Protein AF-H2KQ93-F1 (afdb_monomer)

InterPro domains:
  IPR039986 Cilia- and flagella- associated protein 210 [PTHR28663] (59-494)

Foldseek 3Di:
DDDDDDDDDDDDDDDDDDDDDDDDDDDDDDDDDDDPDDDDDDDDDDDDDDDDDDDDDDDDDDDDDDDDVVVVVVVVCVVCVVVVVVVVVVVVVVVVVVVVVVVVVVVVPPCPDPVNVVVVVVVVVVVVVVVVVVVVVVVVVVVVVVVVVVVVVVVVVVVVVVVCVDVVNVVVVVVVVVVVVVVVVVVVVVVVVVVVVVVVVVVVVVVVVVVVVVVCVVVVVVCCVPPPDPVCVVVVVVVVVVVVVVVVVVVVVVVVVVVVVVVVVVVVVVVVVVVVVVVVVVVVVVVVVVVVVVVVVVVVVVVVVVVVVVVVVVVVVVVVVVVVVVVVVVVVVVVVVVVVVVVVVVVVVVVVVVVVVVVVVVVVVVVVVVVVVVVVVVVVVVVVVVVVVVVVVVVVVVVVVVVVVVVVVVVV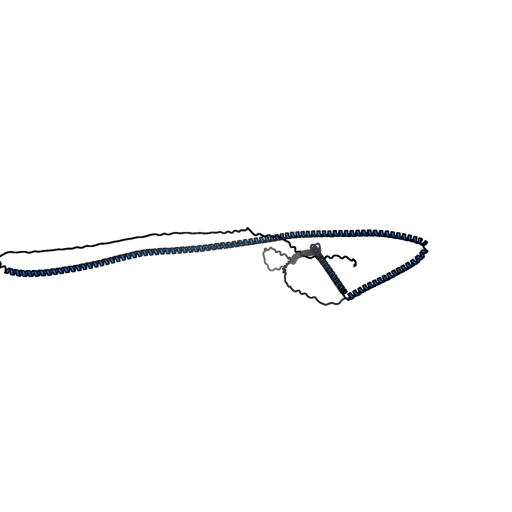VVVVVVVVVVVVVVVVVVVVVVVVVVVVVVVVVVVVVVVVVVVVVVVVVVVVVVVVVVVVVVVVVVVVVVVVVVVVVVVVVVVVVVVPVPDDDDDYYDDDEYDYYDDDDDDDDDYYDYDYDYDEDYDDDDDYYDYDDDDDDDDDDDDDDDDDDDDDDDDDDDDDDDDDDDDDDDDDDDDDDDDDDDDDDDDD

Structure (mmCIF, N/CA/C/O backbone):
data_AF-H2KQ93-F1
#
_entry.id   AF-H2KQ93-F1
#
loop_
_atom_site.group_PDB
_atom_site.id
_atom_site.type_symbol
_atom_site.label_atom_id
_atom_site.label_alt_id
_atom_site.label_comp_id
_atom_site.label_asym_id
_atom_site.label_entity_id
_atom_site.label_seq_id
_atom_site.pdbx_PDB_ins_code
_atom_site.Cartn_x
_atom_site.Cartn_y
_atom_site.Cartn_z
_atom_site.occupancy
_atom_site.B_iso_or_equiv
_atom_site.auth_seq_id
_atom_site.auth_comp_id
_atom_site.auth_asym_id
_atom_site.auth_atom_id
_atom_site.pdbx_PDB_model_num
ATOM 1 N N . MET A 1 1 ? -3.330 29.450 -55.446 1.00 38.69 1 MET A N 1
ATOM 2 C CA . MET A 1 1 ? -4.618 29.319 -56.166 1.00 38.69 1 MET A CA 1
ATOM 3 C C . MET A 1 1 ? -5.118 27.898 -55.961 1.00 38.69 1 MET A C 1
ATOM 5 O O . MET A 1 1 ? -4.290 27.004 -56.018 1.00 38.69 1 MET A O 1
ATOM 9 N N . SER A 1 2 ? -6.393 27.644 -55.678 1.00 35.56 2 SER A N 1
ATOM 10 C CA . SER A 1 2 ? -7.535 28.568 -55.532 1.00 35.56 2 SER A CA 1
ATOM 11 C C . SER A 1 2 ? -8.562 27.999 -54.549 1.00 35.56 2 SER A C 1
ATOM 13 O O . SER A 1 2 ? -8.700 26.781 -54.461 1.00 35.56 2 SER A O 1
ATOM 15 N N . ASP A 1 3 ? -9.323 28.860 -53.876 1.00 41.22 3 ASP A N 1
ATOM 16 C CA . ASP A 1 3 ? -10.434 28.454 -53.013 1.00 41.22 3 ASP A CA 1
ATOM 17 C C . ASP A 1 3 ? -11.481 27.617 -53.755 1.00 41.22 3 ASP A C 1
ATOM 19 O O . ASP A 1 3 ? -11.963 28.026 -54.813 1.00 41.22 3 ASP A O 1
ATOM 23 N N . ARG A 1 4 ? -11.888 26.489 -53.155 1.00 41.34 4 ARG A N 1
ATOM 24 C CA . ARG A 1 4 ? -13.224 25.882 -53.314 1.00 41.34 4 ARG A CA 1
ATOM 25 C C . ARG A 1 4 ? -13.421 24.695 -52.365 1.00 41.34 4 ARG A C 1
ATOM 27 O O . ARG A 1 4 ? -13.197 23.556 -52.750 1.00 41.34 4 ARG A O 1
ATOM 34 N N . GLN A 1 5 ? -13.914 24.971 -51.157 1.00 45.44 5 GLN A N 1
ATOM 35 C CA . GLN A 1 5 ? -14.971 24.180 -50.499 1.00 45.44 5 GLN A CA 1
ATOM 36 C C . GLN A 1 5 ? -15.406 24.860 -49.194 1.00 45.44 5 GLN A C 1
ATOM 38 O O . GLN A 1 5 ? -14.745 24.770 -48.165 1.00 45.44 5 GLN A O 1
ATOM 43 N N . LEU A 1 6 ? -16.549 25.549 -49.243 1.00 46.75 6 LEU A N 1
ATOM 44 C CA . LEU A 1 6 ? -17.220 26.090 -48.065 1.00 46.75 6 LEU A CA 1
ATOM 45 C C . LEU A 1 6 ? -18.720 25.770 -48.117 1.00 46.75 6 LEU A C 1
ATOM 47 O O . LEU A 1 6 ? -19.421 26.263 -48.996 1.00 46.75 6 LEU A O 1
ATOM 51 N N . ARG A 1 7 ? -19.182 25.086 -47.059 1.00 42.22 7 ARG A N 1
ATOM 52 C CA . ARG A 1 7 ? -20.561 25.038 -46.522 1.00 42.22 7 ARG A CA 1
ATOM 53 C C . ARG A 1 7 ? -21.600 24.133 -47.209 1.00 42.22 7 ARG A C 1
ATOM 55 O O . ARG A 1 7 ? -21.532 23.820 -48.390 1.00 42.22 7 ARG A O 1
ATOM 62 N N . SER A 1 8 ? -22.630 23.847 -46.399 1.00 37.44 8 SER A N 1
ATOM 63 C CA . SER A 1 8 ? -23.853 23.053 -46.630 1.00 37.44 8 SER A CA 1
ATOM 64 C C . SER A 1 8 ? -23.666 21.519 -46.659 1.00 37.44 8 SER A C 1
ATOM 66 O O . SER A 1 8 ? -22.721 21.040 -47.269 1.00 37.44 8 SER A O 1
ATOM 68 N N . ILE A 1 9 ? -24.502 20.705 -45.989 1.00 36.91 9 ILE A N 1
ATOM 69 C CA . ILE A 1 9 ? -25.620 21.023 -45.065 1.00 36.91 9 ILE A CA 1
ATOM 70 C C . ILE A 1 9 ? -25.755 19.967 -43.935 1.00 36.91 9 ILE A C 1
ATOM 72 O O . ILE A 1 9 ? -24.962 19.036 -43.854 1.00 36.91 9 ILE A O 1
ATOM 76 N N . LEU A 1 10 ? -26.688 20.195 -43.004 1.00 41.88 10 LEU A N 1
ATOM 77 C CA . LEU A 1 10 ? -26.886 19.490 -41.726 1.00 41.88 10 LEU A CA 1
ATOM 78 C C . LEU A 1 10 ? -27.653 18.146 -41.815 1.00 41.88 10 LEU A C 1
ATOM 80 O O . LEU A 1 10 ? -28.448 17.955 -42.729 1.00 41.88 10 LEU A O 1
ATOM 84 N N . ALA A 1 11 ? -27.563 17.396 -40.702 1.00 35.34 11 ALA A N 1
ATOM 85 C CA . ALA A 1 11 ? -28.602 16.558 -40.062 1.00 35.34 11 ALA A CA 1
ATOM 86 C C . ALA A 1 11 ? -28.696 15.042 -40.369 1.00 35.34 11 ALA A C 1
ATOM 88 O O . ALA A 1 11 ? -28.391 14.595 -41.466 1.00 35.34 11 ALA A O 1
ATOM 89 N N . SER A 1 12 ? -29.201 14.328 -39.340 1.00 32.56 12 SER A N 1
ATOM 90 C CA . SER A 1 12 ? -29.538 12.888 -39.224 1.00 32.56 12 SER A CA 1
ATOM 91 C C . SER A 1 12 ? -28.343 11.890 -39.270 1.00 32.56 12 SER A C 1
ATOM 93 O O . SER A 1 12 ? -27.312 12.181 -39.862 1.00 32.56 12 SER A O 1
ATOM 95 N N . GLU A 1 13 ? -28.344 10.729 -38.586 1.00 36.75 13 GLU A N 1
ATOM 96 C CA . GLU A 1 13 ? -29.312 10.152 -37.627 1.00 36.75 13 GLU A CA 1
ATOM 97 C C . GLU A 1 13 ? -28.688 9.053 -36.714 1.00 36.75 13 GLU A C 1
ATOM 99 O O . GLU A 1 13 ? -27.579 8.600 -36.976 1.00 36.75 13 GLU A O 1
ATOM 104 N N . TYR A 1 14 ? -29.452 8.584 -35.706 1.00 34.81 14 TYR A N 1
ATOM 105 C CA . TYR A 1 14 ? -29.256 7.365 -34.874 1.00 34.81 14 TYR A CA 1
ATOM 106 C C . TYR A 1 14 ? -28.027 7.249 -33.926 1.00 34.81 14 TYR A C 1
ATOM 108 O O . TYR A 1 14 ? -26.935 7.709 -34.224 1.00 34.81 14 TYR A O 1
ATOM 116 N N . VAL A 1 15 ? -28.078 6.499 -32.807 1.00 38.06 15 VAL A N 1
ATOM 117 C CA . VAL A 1 15 ? -29.014 6.487 -31.645 1.00 38.06 15 VAL A CA 1
ATOM 118 C C . VAL A 1 15 ? -28.366 5.664 -30.502 1.00 38.06 15 VAL A C 1
ATOM 120 O O . VAL A 1 15 ? -27.769 4.624 -30.786 1.00 38.06 15 VAL A O 1
ATOM 123 N N . PRO A 1 16 ? -28.483 6.055 -29.215 1.00 47.44 16 PRO A N 1
ATOM 124 C CA . PRO A 1 16 ? -27.970 5.264 -28.093 1.00 47.44 16 PRO A CA 1
ATOM 125 C C . PRO A 1 16 ? -29.032 4.330 -27.475 1.00 47.44 16 PRO A C 1
ATOM 127 O O . PRO A 1 16 ? -30.095 4.781 -27.055 1.00 47.44 16 PRO A O 1
ATOM 130 N N . ASN A 1 17 ? -28.706 3.041 -27.318 1.00 44.81 17 ASN A N 1
ATOM 131 C CA . ASN A 1 17 ? -29.397 2.137 -26.384 1.00 44.81 17 ASN A CA 1
ATOM 132 C C . ASN A 1 17 ? -28.623 2.133 -25.048 1.00 44.81 17 ASN A C 1
ATOM 134 O O . ASN A 1 17 ? -27.418 1.917 -25.043 1.00 44.81 17 ASN A O 1
ATOM 138 N N . SER A 1 18 ? -29.210 2.523 -23.913 1.00 35.12 18 SER A N 1
ATOM 139 C CA . SER A 1 18 ? -30.301 1.854 -23.176 1.00 35.12 18 SER A CA 1
ATOM 140 C C . SER A 1 18 ? -29.793 0.684 -22.321 1.00 35.12 18 SER A C 1
ATOM 142 O O . SER A 1 18 ? -29.843 -0.477 -22.718 1.00 35.12 18 SER A O 1
ATOM 144 N N . ALA A 1 19 ? -29.344 1.012 -21.106 1.00 41.56 19 ALA A N 1
ATOM 145 C CA . ALA A 1 19 ? -29.150 0.075 -20.002 1.00 41.56 19 ALA A CA 1
ATOM 146 C C . ALA A 1 19 ? -29.988 0.568 -18.810 1.00 41.56 19 ALA A C 1
ATOM 148 O O . ALA A 1 19 ? -29.788 1.679 -18.320 1.00 41.56 19 ALA A O 1
ATOM 149 N N . LYS A 1 20 ? -30.975 -0.225 -18.378 1.00 39.72 20 LYS A N 1
ATOM 150 C CA . LYS A 1 20 ? -31.906 0.147 -17.301 1.00 39.72 20 LYS A CA 1
ATOM 151 C C . LYS A 1 20 ? -31.385 -0.356 -15.954 1.00 39.72 20 LYS A C 1
ATOM 153 O O . LYS A 1 20 ? -31.291 -1.562 -15.760 1.00 39.72 20 LYS A O 1
ATOM 158 N N . GLY A 1 21 ? -31.141 0.556 -15.015 1.00 36.78 21 GLY A N 1
ATOM 159 C CA . GLY A 1 21 ? -31.014 0.250 -13.587 1.00 36.78 21 GLY A CA 1
ATOM 160 C C . GLY A 1 21 ? -32.189 0.858 -12.823 1.00 36.78 21 GLY A C 1
ATOM 161 O O . GLY A 1 21 ? -32.347 2.076 -12.821 1.00 36.78 21 GLY A O 1
ATOM 162 N N . GLN A 1 22 ? -33.036 0.025 -12.217 1.00 41.53 22 GLN A N 1
ATOM 163 C CA . GLN A 1 22 ? -34.138 0.459 -11.347 1.00 41.53 22 GLN A CA 1
ATOM 164 C C . GLN A 1 22 ? -33.819 0.156 -9.879 1.00 41.53 22 GLN A C 1
ATOM 166 O O . GLN A 1 22 ? -33.037 -0.748 -9.595 1.00 41.53 22 GLN A O 1
ATOM 171 N N . MET A 1 23 ? -34.546 0.829 -8.978 1.00 37.91 23 MET A N 1
ATOM 172 C CA . MET A 1 23 ? -34.543 0.643 -7.518 1.00 37.91 23 MET A CA 1
ATOM 173 C C . MET A 1 23 ? -33.246 1.130 -6.823 1.00 37.91 23 MET A C 1
ATOM 175 O O . MET A 1 23 ? -32.152 0.982 -7.348 1.00 37.91 23 MET A O 1
ATOM 179 N N . ASN A 1 24 ? -33.279 1.755 -5.641 1.00 37.81 24 ASN A N 1
ATOM 180 C CA . ASN A 1 24 ? -34.322 1.749 -4.610 1.00 37.81 24 ASN A CA 1
ATOM 181 C C . ASN A 1 24 ? -34.620 3.135 -4.009 1.00 37.81 24 ASN A C 1
ATOM 183 O O . ASN A 1 24 ? -33.775 4.026 -3.991 1.00 37.81 24 ASN A O 1
ATOM 187 N N . LEU A 1 25 ? -35.825 3.270 -3.449 1.00 37.28 25 LEU A N 1
ATOM 188 C CA . LEU A 1 25 ? -36.282 4.437 -2.696 1.00 37.28 25 LEU A CA 1
ATOM 189 C C . LEU A 1 25 ? -36.073 4.201 -1.189 1.00 37.28 25 LEU A C 1
ATOM 191 O O . LEU A 1 25 ? -36.767 3.371 -0.607 1.00 37.28 25 LEU A O 1
ATOM 195 N N . ILE A 1 26 ? -35.175 4.948 -0.537 1.00 40.00 26 ILE A N 1
ATOM 196 C CA . ILE A 1 26 ? -35.103 5.011 0.936 1.00 40.00 26 ILE A CA 1
ATOM 197 C C . ILE A 1 26 ? -35.087 6.474 1.383 1.00 40.00 26 ILE A C 1
ATOM 199 O O . ILE A 1 26 ? -34.147 7.220 1.118 1.00 40.00 26 ILE A O 1
ATOM 203 N N . LEU A 1 27 ? -36.149 6.872 2.084 1.00 39.66 27 LEU A N 1
ATOM 204 C CA . LEU A 1 27 ? -36.283 8.175 2.729 1.00 39.66 27 LEU A CA 1
ATOM 205 C C . LEU A 1 27 ? -35.564 8.157 4.084 1.00 39.66 27 LEU A C 1
ATOM 207 O O . LEU A 1 27 ? -35.979 7.424 4.979 1.00 39.66 27 LEU A O 1
ATOM 211 N N . LEU A 1 28 ? -34.554 9.011 4.276 1.00 41.75 28 LEU A N 1
ATOM 212 C CA . LEU A 1 28 ? -34.002 9.307 5.603 1.00 41.75 28 LEU A CA 1
ATOM 213 C C . LEU A 1 28 ? -33.778 10.813 5.785 1.00 41.75 28 LEU A C 1
ATOM 215 O O . LEU A 1 28 ? -32.916 11.425 5.161 1.00 41.75 28 LEU A O 1
ATOM 219 N N . LEU A 1 29 ? -34.593 11.403 6.662 1.00 41.88 29 LEU A N 1
ATOM 220 C CA . LEU A 1 29 ? -34.557 12.814 7.047 1.00 41.88 29 LEU A CA 1
ATOM 221 C C . LEU A 1 29 ? -33.450 13.085 8.080 1.00 41.88 29 LEU A C 1
ATOM 223 O O . LEU A 1 29 ? -33.450 12.445 9.134 1.00 41.88 29 LEU A O 1
ATOM 227 N N . PRO A 1 30 ? -32.627 14.132 7.906 1.00 50.38 30 PRO A N 1
ATOM 228 C CA . PRO A 1 30 ? -31.971 14.811 9.013 1.00 50.38 30 PRO A CA 1
ATOM 229 C C . PRO A 1 30 ? -32.903 15.906 9.556 1.00 50.38 30 PRO A C 1
ATOM 231 O O . PRO A 1 30 ? -33.145 16.918 8.898 1.00 50.38 30 PRO A O 1
ATOM 234 N N . LYS A 1 31 ? -33.416 15.739 10.782 1.00 40.88 31 LYS A N 1
ATOM 235 C CA . LYS A 1 31 ? -34.054 16.845 11.517 1.00 40.88 31 LYS A CA 1
ATOM 236 C C . LYS A 1 31 ? -32.981 17.873 11.889 1.00 40.88 31 LYS A C 1
ATOM 238 O O . LYS A 1 31 ? -32.170 17.601 12.770 1.00 40.88 31 LYS A O 1
ATOM 243 N N . ILE A 1 32 ? -33.006 19.058 11.282 1.00 39.12 32 ILE A N 1
ATOM 244 C CA . ILE A 1 32 ? -32.241 20.218 11.761 1.00 39.12 32 ILE A CA 1
ATOM 245 C C . ILE A 1 32 ? -33.213 21.142 12.499 1.00 39.12 32 ILE A C 1
ATOM 247 O O . ILE A 1 32 ? -34.260 21.511 11.970 1.00 39.12 32 ILE A O 1
ATOM 251 N N . TYR A 1 33 ? -32.896 21.451 13.756 1.00 40.75 33 TYR A N 1
ATOM 252 C CA . TYR A 1 33 ? -33.762 22.227 14.645 1.00 40.75 33 TYR A CA 1
ATOM 253 C C . TYR A 1 33 ? -33.840 23.702 14.237 1.00 40.75 33 TYR A C 1
ATOM 255 O O . TYR A 1 33 ? -32.849 24.295 13.810 1.00 40.75 33 TYR A O 1
ATOM 263 N N . LEU A 1 34 ? -35.002 24.324 14.469 1.00 36.47 34 LEU A N 1
ATOM 264 C CA . LEU A 1 34 ? -35.106 25.781 14.492 1.00 36.47 34 LEU A CA 1
ATOM 265 C C . LEU A 1 34 ? -34.203 26.333 15.601 1.00 36.47 34 LEU A C 1
ATOM 267 O O . LEU A 1 34 ? -34.337 25.947 16.761 1.00 36.47 34 LEU A O 1
ATOM 271 N N . PHE A 1 35 ? -33.370 27.313 15.259 1.00 34.91 35 PHE A N 1
ATOM 272 C CA . PHE A 1 35 ? -32.797 28.236 16.237 1.00 34.91 35 PHE A CA 1
ATOM 273 C C . PHE A 1 35 ? -32.844 29.667 15.691 1.00 34.91 35 PHE A C 1
ATOM 275 O O . PHE A 1 35 ? -31.833 30.271 15.332 1.00 34.91 35 PHE A O 1
ATOM 282 N N . VAL A 1 36 ? -34.067 30.200 15.586 1.00 34.88 36 VAL A N 1
ATOM 283 C CA . VAL A 1 36 ? -34.327 31.589 15.182 1.00 34.88 36 VAL A CA 1
ATOM 284 C C . VAL A 1 36 ? -33.820 32.517 16.285 1.00 34.88 36 VAL A C 1
ATOM 286 O O . VAL A 1 36 ? -34.514 32.803 17.260 1.00 34.88 36 VAL A O 1
ATOM 289 N N . ARG A 1 37 ? -32.570 32.965 16.153 1.00 33.22 37 ARG A N 1
ATOM 290 C CA . ARG A 1 37 ? -31.933 33.867 17.112 1.00 33.22 37 ARG A CA 1
ATOM 291 C C . ARG A 1 37 ? -32.273 35.312 16.751 1.00 33.22 37 ARG A C 1
ATOM 293 O O . ARG A 1 37 ? -31.612 35.919 15.916 1.00 33.22 37 ARG A O 1
ATOM 300 N N . ILE A 1 38 ? -33.331 35.832 17.371 1.00 35.38 38 ILE A N 1
ATOM 301 C CA . ILE A 1 38 ? -33.798 37.212 17.191 1.00 35.38 38 ILE A CA 1
ATOM 302 C C . ILE A 1 38 ? -32.666 38.187 17.547 1.00 35.38 38 ILE A C 1
ATOM 304 O O . ILE A 1 38 ? -32.157 38.176 18.668 1.00 35.38 38 ILE A O 1
ATOM 308 N N . ALA A 1 39 ? -32.284 39.038 16.594 1.00 33.62 39 ALA A N 1
ATOM 309 C CA . ALA A 1 39 ? -31.378 40.156 16.826 1.00 33.62 39 ALA A CA 1
ATOM 310 C C . ALA A 1 39 ? -32.200 41.378 17.262 1.00 33.62 39 ALA A C 1
ATOM 312 O O . ALA A 1 39 ? -32.892 41.986 16.448 1.00 33.62 39 ALA A O 1
ATOM 313 N N . ALA A 1 40 ? -32.161 41.707 18.553 1.00 33.88 40 ALA A N 1
ATOM 314 C CA . ALA A 1 40 ? -32.855 42.872 19.093 1.00 33.88 40 ALA A CA 1
ATOM 315 C C . ALA A 1 40 ? -32.099 44.174 18.772 1.00 33.88 40 ALA A C 1
ATOM 317 O O . ALA A 1 40 ? -30.874 44.234 18.891 1.00 33.88 40 ALA A O 1
ATOM 318 N N . SER A 1 41 ? -32.840 45.220 18.401 1.00 34.41 41 SER A N 1
ATOM 319 C CA . SER A 1 41 ? -32.306 46.579 18.258 1.00 34.41 41 SER A CA 1
ATOM 320 C C . SER A 1 41 ? -32.231 47.268 19.631 1.00 34.41 41 SER A C 1
ATOM 322 O O . SER A 1 41 ? -33.176 47.125 20.410 1.00 34.41 41 SER A O 1
ATOM 324 N N . PRO A 1 42 ? -31.162 48.018 19.957 1.00 39.84 42 PRO A N 1
ATOM 325 C CA . PRO A 1 42 ? -31.080 48.770 21.204 1.00 39.84 42 PRO A CA 1
ATOM 326 C C . PRO A 1 42 ? -31.868 50.083 21.095 1.00 39.84 42 PRO A C 1
ATOM 328 O O . PRO A 1 42 ? -31.441 51.015 20.413 1.00 39.84 42 PRO A O 1
ATOM 331 N N . ALA A 1 43 ? -32.998 50.180 21.796 1.00 34.62 43 ALA A N 1
ATOM 332 C CA . ALA A 1 43 ? -33.801 51.396 21.859 1.00 34.62 43 ALA A CA 1
ATOM 333 C C . ALA A 1 43 ? -34.175 51.764 23.303 1.00 34.62 43 ALA A C 1
ATOM 335 O O . ALA A 1 43 ? -34.901 51.028 23.956 1.00 34.62 43 ALA A O 1
ATOM 336 N N . GLN A 1 44 ? -33.709 52.954 23.698 1.00 38.00 44 GLN A N 1
ATOM 337 C CA . GLN A 1 44 ? -34.299 53.891 24.665 1.00 38.00 44 GLN A CA 1
ATOM 338 C C . GLN A 1 44 ? -34.418 53.475 26.146 1.00 38.00 44 GLN A C 1
ATOM 340 O O . GLN A 1 44 ? -34.800 52.373 26.517 1.00 38.00 44 GLN A O 1
ATOM 345 N N . ASN A 1 45 ? -34.046 54.427 27.006 1.00 38.28 45 ASN A N 1
ATOM 346 C CA . ASN A 1 45 ? -33.991 54.272 28.456 1.00 38.28 45 ASN A CA 1
ATOM 347 C C . ASN A 1 45 ? -35.367 54.550 29.078 1.00 38.28 45 ASN A C 1
ATOM 349 O O . ASN A 1 45 ? -35.879 55.655 28.901 1.00 38.28 45 ASN A O 1
ATOM 353 N N . ASP A 1 46 ? -35.882 53.636 29.901 1.00 31.73 46 ASP A N 1
ATOM 354 C CA . ASP A 1 46 ? -36.936 53.949 30.873 1.00 31.73 46 ASP A CA 1
ATOM 355 C C . ASP A 1 46 ? -36.310 54.270 32.236 1.00 31.73 46 ASP A C 1
ATOM 357 O O . ASP A 1 46 ? -35.814 53.395 32.948 1.00 31.73 46 ASP A O 1
ATOM 361 N N . ALA A 1 47 ? -36.325 55.551 32.609 1.00 35.06 47 ALA A N 1
ATOM 362 C CA . ALA A 1 47 ? -35.883 56.016 33.919 1.00 35.06 47 ALA A CA 1
ATOM 363 C C . ALA A 1 47 ? -37.075 56.067 34.892 1.00 35.06 47 ALA A C 1
ATOM 365 O O . ALA A 1 47 ? -37.717 57.109 35.050 1.00 35.06 47 ALA A O 1
ATOM 366 N N . CYS A 1 48 ? -37.378 54.940 35.551 1.00 32.56 48 CYS A N 1
ATOM 367 C CA . CYS A 1 48 ? -38.383 54.898 36.618 1.00 32.56 48 CYS A CA 1
ATOM 368 C C . CYS A 1 48 ? -38.030 55.895 37.731 1.00 32.56 48 CYS A C 1
ATOM 370 O O . CYS A 1 48 ? -37.117 55.671 38.522 1.00 32.56 48 CYS A O 1
ATOM 372 N N . SER A 1 49 ? -38.774 56.998 37.788 1.00 35.91 49 SER A N 1
ATOM 373 C CA . SER A 1 49 ? -38.612 58.019 38.818 1.00 35.91 49 SER A CA 1
ATOM 374 C C . SER A 1 49 ? -39.411 57.647 40.063 1.00 35.91 49 SER A C 1
ATOM 376 O O . SER A 1 49 ? -40.640 57.578 40.028 1.00 35.91 49 SER A O 1
ATOM 378 N N . GLU A 1 50 ? -38.710 57.443 41.175 1.00 39.00 50 GLU A N 1
ATOM 379 C CA . GLU A 1 50 ? -39.303 57.524 42.512 1.00 39.00 50 GLU A CA 1
ATOM 380 C C . GLU A 1 50 ? -39.726 58.980 42.840 1.00 39.00 50 GLU A C 1
ATOM 382 O O . GLU A 1 50 ? -39.529 59.888 42.036 1.00 39.00 50 GLU A O 1
ATOM 387 N N . LEU A 1 51 ? -40.246 59.207 44.059 1.00 37.38 51 LEU A N 1
ATOM 388 C CA . LEU A 1 51 ? -40.721 60.492 44.626 1.00 37.38 51 LEU A CA 1
ATOM 389 C C . LEU A 1 51 ? -42.204 60.848 44.404 1.00 37.38 51 LEU A C 1
ATOM 391 O O . LEU A 1 51 ? -42.558 61.954 44.001 1.00 37.38 51 LEU A O 1
ATOM 395 N N . GLY A 1 52 ? -43.099 59.958 44.839 1.00 31.88 52 GLY A N 1
ATOM 396 C CA . GLY A 1 52 ? -44.458 60.350 45.227 1.00 31.88 52 GLY A CA 1
ATOM 397 C C . GLY A 1 52 ? -44.557 60.704 46.719 1.00 31.88 52 GLY A C 1
ATOM 398 O O . GLY A 1 52 ? -44.548 59.796 47.553 1.00 31.88 52 GLY A O 1
ATOM 399 N N . ARG A 1 53 ? -44.708 61.993 47.082 1.00 38.59 53 ARG A N 1
ATOM 400 C CA . ARG A 1 53 ? -45.283 62.386 48.390 1.00 38.59 53 ARG A CA 1
ATOM 401 C C . ARG A 1 53 ? -45.840 63.828 48.446 1.00 38.59 53 ARG A C 1
ATOM 403 O O . ARG A 1 53 ? -45.092 64.790 48.378 1.00 38.59 53 ARG A O 1
ATOM 410 N N . ASN A 1 54 ? -47.154 63.915 48.665 1.00 35.91 54 ASN A N 1
ATOM 411 C CA . ASN A 1 54 ? -47.957 64.988 49.285 1.00 35.91 54 ASN A CA 1
ATOM 412 C C . ASN A 1 54 ? -47.754 66.478 48.915 1.00 35.91 54 ASN A C 1
ATOM 414 O O . ASN A 1 54 ? -46.874 67.149 49.444 1.00 35.91 54 ASN A O 1
ATOM 418 N N . ALA A 1 55 ? -48.782 67.046 48.273 1.00 31.91 55 ALA A N 1
ATOM 419 C CA . ALA A 1 55 ? -49.396 68.321 48.677 1.00 31.91 55 ALA A CA 1
ATOM 420 C C . ALA A 1 55 ? -50.919 68.268 48.404 1.00 31.91 55 ALA A C 1
ATOM 422 O O . ALA A 1 55 ? -51.362 67.498 47.553 1.00 31.91 55 ALA A O 1
ATOM 423 N N . ASN A 1 56 ? -51.725 69.039 49.143 1.00 40.81 56 ASN A N 1
ATOM 424 C CA . ASN A 1 56 ? -53.198 68.986 49.113 1.00 40.81 56 ASN A CA 1
ATOM 425 C C . ASN A 1 56 ? -53.828 70.173 48.354 1.00 40.81 56 ASN A C 1
ATOM 427 O O . ASN A 1 56 ? -53.226 71.240 48.312 1.00 40.81 56 ASN A O 1
ATOM 431 N N . GLN A 1 57 ? -55.102 70.012 47.942 1.00 40.91 57 GLN A N 1
ATOM 432 C CA . GLN A 1 57 ? -56.065 71.075 47.555 1.00 40.91 57 GLN A CA 1
ATOM 433 C C . GLN A 1 57 ? -55.777 71.831 46.225 1.00 40.91 57 GLN A C 1
ATOM 435 O O . GLN A 1 57 ? -54.633 71.974 45.821 1.00 40.91 57 GLN A O 1
ATOM 440 N N . CYS A 1 58 ? -56.763 72.335 45.460 1.00 31.75 58 CYS A N 1
ATOM 441 C CA . CYS A 1 58 ? -58.236 72.223 45.514 1.00 31.75 58 CYS A CA 1
ATOM 442 C C . CYS A 1 58 ? -58.878 72.316 44.099 1.00 31.75 58 CYS A C 1
ATOM 444 O O . CYS A 1 58 ? -58.195 72.467 43.088 1.00 31.75 58 CYS A O 1
ATOM 446 N N . ASN A 1 59 ? -60.212 72.220 44.033 1.00 45.03 59 ASN A N 1
ATOM 447 C CA . ASN A 1 59 ? -61.014 72.212 42.799 1.00 45.03 59 ASN A CA 1
ATOM 448 C C . ASN A 1 59 ? -61.045 73.560 42.049 1.00 45.03 59 ASN A C 1
ATOM 450 O O . ASN A 1 59 ? -61.241 74.605 42.668 1.00 45.03 59 ASN A O 1
ATOM 454 N N . SER A 1 60 ? -61.111 73.526 40.710 1.00 39.12 60 SER A N 1
ATOM 455 C CA . SER A 1 60 ? -61.977 74.462 39.968 1.00 39.12 60 SER A CA 1
ATOM 456 C C . SER A 1 60 ? -62.356 73.972 38.564 1.00 39.12 60 SER A C 1
ATOM 458 O O . SER A 1 60 ? -61.684 73.130 37.975 1.00 39.12 60 SER A O 1
ATOM 460 N N . LEU A 1 61 ? -63.456 74.510 38.034 1.00 49.50 61 LEU A N 1
ATOM 461 C CA . LEU A 1 61 ? -64.044 74.153 36.738 1.00 49.50 61 LEU A CA 1
ATOM 462 C C . LEU A 1 61 ? -63.413 74.936 35.569 1.00 49.50 61 LEU A C 1
ATOM 464 O O . LEU A 1 61 ? -62.878 76.026 35.757 1.00 49.50 61 LEU A O 1
ATOM 468 N N . ARG A 1 62 ? -63.548 74.370 34.357 1.00 54.41 62 ARG A N 1
ATOM 469 C CA . ARG A 1 62 ? -63.334 74.959 33.012 1.00 54.41 62 ARG A CA 1
ATOM 470 C C . ARG A 1 62 ? -62.758 76.393 32.977 1.00 54.41 62 ARG A C 1
ATOM 472 O O . ARG A 1 62 ? -63.514 77.363 33.004 1.00 54.41 62 ARG A O 1
ATOM 479 N N . LYS A 1 63 ? -61.446 76.533 32.756 1.00 48.53 63 LYS A N 1
ATOM 480 C CA . LYS A 1 63 ? -60.831 77.793 32.293 1.00 48.53 63 LYS A CA 1
ATOM 481 C C . LYS A 1 63 ? -59.819 77.523 31.183 1.00 48.53 63 LYS A C 1
ATOM 483 O O . LYS A 1 63 ? -58.758 76.960 31.436 1.00 48.53 63 LYS A O 1
ATOM 488 N N . VAL A 1 64 ? -60.143 77.945 29.961 1.00 55.03 64 VAL A N 1
ATOM 489 C CA . VAL A 1 64 ? -59.177 78.008 28.855 1.00 55.03 64 VAL A CA 1
ATOM 490 C C . VAL A 1 64 ? -58.226 79.174 29.133 1.00 55.03 64 VAL A C 1
ATOM 492 O O . VAL A 1 64 ? -58.682 80.292 29.364 1.00 55.03 64 VAL A O 1
ATOM 495 N N . LYS A 1 65 ? -56.913 78.924 29.114 1.00 54.62 65 LYS A N 1
ATOM 496 C CA . LYS A 1 65 ? -55.893 79.981 29.103 1.00 54.62 65 LYS A CA 1
ATOM 497 C C . LYS A 1 65 ? -55.414 80.198 27.672 1.00 54.62 65 LYS A C 1
ATOM 499 O O . LYS A 1 65 ? -54.935 79.261 27.041 1.00 54.62 65 LYS A O 1
ATOM 504 N N . VAL A 1 66 ? -55.508 81.435 27.195 1.00 64.56 66 VAL A N 1
ATOM 505 C CA . VAL A 1 66 ? -54.801 81.886 25.992 1.00 64.56 66 VAL A CA 1
ATOM 506 C C . VAL A 1 66 ? -53.386 82.278 26.422 1.00 64.56 66 VAL A C 1
ATOM 508 O O . VAL A 1 66 ? -53.234 83.068 27.351 1.00 64.56 66 VAL A O 1
ATOM 511 N N . LEU A 1 67 ? -52.366 81.690 25.796 1.00 64.06 67 LEU A N 1
ATOM 512 C CA . LEU A 1 67 ? -50.955 82.004 26.054 1.00 64.06 67 LEU A CA 1
ATOM 513 C C . LEU A 1 67 ? -50.537 83.272 25.300 1.00 64.06 67 LEU A C 1
ATOM 515 O O . LEU A 1 67 ? -50.979 83.488 24.170 1.00 64.06 67 LEU A O 1
ATOM 519 N N . SER A 1 68 ? -49.650 84.081 25.886 1.00 72.81 68 SER A N 1
ATOM 520 C CA . SER A 1 68 ? -49.034 85.199 25.161 1.00 72.81 68 SER A CA 1
ATOM 521 C C . SER A 1 68 ? -48.130 84.683 24.037 1.00 72.81 68 SER A C 1
ATOM 523 O O . SER A 1 68 ? -47.453 83.663 24.185 1.00 72.81 68 SER A O 1
ATOM 525 N N . GLN A 1 69 ? -48.045 85.407 22.915 1.00 75.12 69 GLN A N 1
ATOM 526 C CA . GLN A 1 69 ? -47.141 85.034 21.821 1.00 75.12 69 GLN A CA 1
ATOM 527 C C . GLN A 1 69 ? -45.656 85.137 22.225 1.00 75.12 69 GLN A C 1
ATOM 529 O O . GLN A 1 69 ? -44.810 84.460 21.640 1.00 75.12 69 GLN A O 1
ATOM 534 N N . GLU A 1 70 ? -45.327 85.930 23.247 1.00 76.31 70 GLU A N 1
ATOM 535 C CA . GLU A 1 70 ? -43.982 85.989 23.833 1.00 76.31 70 GLU A CA 1
ATOM 536 C C . GLU A 1 70 ? -43.685 84.758 24.697 1.00 76.31 70 GLU A C 1
ATOM 538 O O . GLU A 1 70 ? -42.610 84.169 24.588 1.00 76.31 70 GLU A O 1
ATOM 543 N N . GLU A 1 71 ? -44.660 84.302 25.490 1.00 71.19 71 GLU A N 1
ATOM 544 C CA . GLU A 1 71 ? -44.565 83.048 26.247 1.00 71.19 71 GLU A CA 1
ATOM 545 C C . GLU A 1 71 ? -44.474 81.842 25.308 1.00 71.19 71 GLU A C 1
ATOM 547 O O . GLU A 1 71 ? -43.650 80.957 25.530 1.00 71.19 71 GLU A O 1
ATOM 552 N N . TRP A 1 72 ? -45.248 81.843 24.216 1.00 76.38 72 TRP A N 1
ATOM 553 C CA . TRP A 1 72 ? -45.152 80.836 23.162 1.00 76.38 72 TRP A CA 1
ATOM 554 C C . TRP A 1 72 ? -43.763 80.830 22.518 1.00 76.38 72 TRP A C 1
ATOM 556 O O . TRP A 1 72 ? -43.126 79.783 22.475 1.00 76.38 72 TRP A O 1
ATOM 566 N N . LYS A 1 73 ? -43.229 81.988 22.098 1.00 76.19 73 LYS A N 1
ATOM 567 C CA . LYS A 1 73 ? -41.856 82.087 21.565 1.00 76.19 73 LYS A CA 1
ATOM 568 C C . LYS A 1 73 ? -40.806 81.612 22.576 1.00 76.19 73 LYS A C 1
ATOM 570 O O . LYS A 1 73 ? -39.870 80.922 22.184 1.00 76.19 73 LYS A O 1
ATOM 575 N N . ARG A 1 74 ? -40.970 81.919 23.868 1.00 77.81 74 ARG A N 1
ATOM 576 C CA . ARG A 1 74 ? -40.069 81.482 24.950 1.00 77.81 74 ARG A CA 1
ATOM 577 C C . ARG A 1 74 ? -40.135 79.971 25.204 1.00 77.81 74 ARG A C 1
ATOM 579 O O . ARG A 1 74 ? -39.105 79.372 25.497 1.00 77.81 74 ARG A O 1
ATOM 586 N N . LEU A 1 75 ? -41.313 79.356 25.086 1.00 70.56 75 LEU A N 1
ATOM 587 C CA . LEU A 1 75 ? -41.484 77.900 25.135 1.00 70.56 75 LEU A CA 1
ATOM 588 C C . LEU A 1 75 ? -40.884 77.235 23.891 1.00 70.56 75 LEU A C 1
ATOM 590 O O . LEU A 1 75 ? -40.101 76.301 24.023 1.00 70.56 75 LEU A O 1
ATOM 594 N N . ASN A 1 76 ? -41.165 77.763 22.699 1.00 72.50 76 ASN A N 1
ATOM 595 C CA . ASN A 1 76 ? -40.671 77.225 21.432 1.00 72.50 76 ASN A CA 1
ATOM 596 C C . ASN A 1 76 ? -39.136 77.317 21.321 1.00 72.50 76 ASN A C 1
ATOM 598 O O . ASN A 1 76 ? -38.492 76.385 20.858 1.00 72.50 76 ASN A O 1
ATOM 602 N N . ALA A 1 77 ? -38.531 78.401 21.820 1.00 69.75 77 ALA A N 1
ATOM 603 C CA . ALA A 1 77 ? -37.076 78.552 21.905 1.00 69.75 77 ALA A CA 1
ATOM 604 C C . ALA A 1 77 ? -36.421 77.641 22.961 1.00 69.75 77 ALA A C 1
ATOM 606 O O . ALA A 1 77 ? -35.235 77.346 22.849 1.00 69.75 77 ALA A O 1
ATOM 607 N N . LYS A 1 78 ? -37.170 77.184 23.976 1.00 68.62 78 LYS A N 1
ATOM 608 C CA . LYS A 1 78 ? -36.701 76.142 24.902 1.00 68.62 78 LYS A CA 1
ATOM 609 C C . LYS A 1 78 ? -36.821 74.743 24.305 1.00 68.62 78 LYS A C 1
ATOM 611 O O . LYS A 1 78 ? -35.906 73.957 24.485 1.00 68.62 78 LYS A O 1
ATOM 616 N N . LEU A 1 79 ? -37.903 74.456 23.579 1.00 66.25 79 LEU A N 1
ATOM 617 C CA . LEU A 1 79 ? -38.097 73.179 22.885 1.00 66.25 79 LEU A CA 1
ATOM 618 C C . LEU A 1 79 ? -37.037 72.966 21.791 1.00 66.25 79 LEU A C 1
ATOM 620 O O . LEU A 1 79 ? -36.411 71.917 21.752 1.00 66.25 79 LEU A O 1
ATOM 624 N N . HIS A 1 80 ? -36.772 73.983 20.965 1.00 61.59 80 HIS A N 1
ATOM 625 C CA . HIS A 1 80 ? -35.791 73.894 19.872 1.00 61.59 80 HIS A CA 1
ATOM 626 C C . HIS A 1 80 ? -34.360 74.311 20.252 1.00 61.59 80 HIS A C 1
ATOM 628 O O . HIS A 1 80 ? -33.476 74.326 19.395 1.00 61.59 80 HIS A O 1
ATOM 634 N N . GLY A 1 81 ? -34.112 74.669 21.516 1.00 64.44 81 GLY A N 1
ATOM 635 C CA . GLY A 1 81 ? -32.756 74.946 22.001 1.00 64.44 81 GLY A CA 1
ATOM 636 C C . GLY A 1 81 ? -31.891 73.685 21.972 1.00 64.44 81 GLY A C 1
ATOM 637 O O . GLY A 1 81 ? -30.769 73.712 21.468 1.00 64.44 81 GLY A O 1
ATOM 638 N N . ASP A 1 82 ? -32.465 72.568 22.423 1.00 62.72 82 ASP A N 1
ATOM 639 C CA . ASP A 1 82 ? -31.806 71.263 22.427 1.00 62.72 82 ASP A CA 1
ATOM 640 C C . ASP A 1 82 ? -31.656 70.705 20.999 1.00 62.72 82 ASP A C 1
ATOM 642 O O . ASP A 1 82 ? -30.610 70.148 20.667 1.00 62.72 82 ASP A O 1
ATOM 646 N N . ASP A 1 83 ? -32.637 70.929 20.111 1.00 65.06 83 ASP A N 1
ATOM 647 C CA . ASP A 1 83 ? -32.581 70.520 18.694 1.00 65.06 83 ASP A CA 1
ATOM 648 C C . ASP A 1 83 ? -31.332 71.056 17.968 1.00 65.06 83 ASP A C 1
ATOM 650 O O . ASP A 1 83 ? -30.729 70.350 17.158 1.00 65.06 83 ASP A O 1
ATOM 654 N N . ALA A 1 84 ? -30.905 72.287 18.272 1.00 69.56 84 ALA A N 1
ATOM 655 C CA . ALA A 1 84 ? -29.754 72.918 17.625 1.00 69.56 84 ALA A CA 1
ATOM 656 C C . ALA A 1 84 ? -28.399 72.326 18.063 1.00 69.56 84 ALA A C 1
ATOM 658 O O . ALA A 1 84 ? -27.472 72.257 17.252 1.00 69.56 84 ALA A O 1
ATOM 659 N N . GLU A 1 85 ? -28.265 71.880 19.316 1.00 72.12 85 GLU A N 1
ATOM 660 C CA . GLU A 1 85 ? -27.070 71.157 19.776 1.00 72.12 85 GLU A CA 1
ATOM 661 C C . GLU A 1 85 ? -27.120 69.673 19.387 1.00 72.12 85 GLU A C 1
ATOM 663 O O . GLU A 1 85 ? -26.097 69.115 18.985 1.00 72.12 85 GLU A O 1
ATOM 668 N N . ASN A 1 86 ? -28.306 69.055 19.380 1.00 75.94 86 ASN A N 1
ATOM 669 C CA . ASN A 1 86 ? -28.518 67.708 18.847 1.00 75.94 86 ASN A CA 1
ATOM 670 C C . ASN A 1 86 ? -28.138 67.628 17.358 1.00 75.94 86 ASN A C 1
ATOM 672 O O . ASN A 1 86 ? -27.431 66.706 16.959 1.00 75.94 86 ASN A O 1
ATOM 676 N N . ALA A 1 87 ? -28.499 68.623 16.540 1.00 79.88 87 ALA A N 1
ATOM 677 C CA . ALA A 1 87 ? -28.092 68.686 15.134 1.00 79.88 87 ALA A CA 1
ATOM 678 C C . ALA A 1 87 ? -26.559 68.726 14.964 1.00 79.88 87 ALA A C 1
ATOM 680 O O . ALA A 1 87 ? -26.007 67.997 14.138 1.00 79.88 87 ALA A O 1
ATOM 681 N N . LYS A 1 88 ? -25.849 69.509 15.791 1.00 81.50 88 LYS A N 1
ATOM 682 C CA . LYS A 1 88 ? -24.371 69.550 15.810 1.00 81.50 88 LYS A CA 1
ATOM 683 C C . LYS A 1 88 ? -23.757 68.245 16.320 1.00 81.50 88 LYS A C 1
ATOM 685 O O . LYS A 1 88 ? -22.643 67.897 15.922 1.00 81.50 88 LYS A O 1
ATOM 690 N N . LEU A 1 89 ? -24.433 67.540 17.228 1.00 80.88 89 LEU A N 1
ATOM 691 C CA . LEU A 1 89 ? -24.011 66.228 17.711 1.00 80.88 89 LEU A CA 1
ATOM 692 C C . LEU A 1 89 ? -24.125 65.186 16.592 1.00 80.88 89 LEU A C 1
ATOM 694 O O . LEU A 1 89 ? -23.154 64.480 16.327 1.00 80.88 89 LEU A O 1
ATOM 698 N N . GLU A 1 90 ? -25.258 65.137 15.891 1.00 82.69 90 GLU A N 1
ATOM 699 C CA . GLU A 1 90 ? -25.470 64.219 14.769 1.00 82.69 90 GLU A CA 1
ATOM 700 C C . GLU A 1 90 ? -24.562 64.533 13.572 1.00 82.69 90 GLU A C 1
ATOM 702 O O . GLU A 1 90 ? -24.000 63.610 12.987 1.00 82.69 90 GLU A O 1
ATOM 707 N N . GLU A 1 91 ? -24.290 65.805 13.257 1.00 85.44 91 GLU A N 1
ATOM 708 C CA . GLU A 1 91 ? -23.288 66.160 12.241 1.00 85.44 91 GLU A CA 1
ATOM 709 C C . GLU A 1 91 ? -21.893 65.613 12.602 1.00 85.44 91 GLU A C 1
ATOM 711 O O . GLU A 1 91 ? -21.224 65.001 11.764 1.00 85.44 91 GLU A O 1
ATOM 716 N N . LYS A 1 92 ? -21.473 65.737 13.871 1.00 87.38 92 LYS A N 1
ATOM 717 C CA . LYS A 1 92 ? -20.213 65.153 14.367 1.00 87.38 92 LYS A CA 1
ATOM 718 C C . LYS A 1 92 ? -20.226 63.622 14.334 1.00 87.38 92 LYS A C 1
ATOM 720 O O . LYS A 1 92 ? -19.195 63.021 14.031 1.00 87.38 92 LYS A O 1
ATOM 725 N N . ARG A 1 93 ? -21.362 62.972 14.615 1.00 86.94 93 ARG A N 1
ATOM 726 C CA . ARG A 1 93 ? -21.511 61.508 14.499 1.00 86.94 93 ARG A CA 1
ATOM 727 C C . ARG A 1 93 ? -21.374 61.066 13.044 1.00 86.94 93 ARG A C 1
ATOM 729 O O . ARG A 1 93 ? -20.532 60.219 12.765 1.00 86.94 93 ARG A O 1
ATOM 736 N N . LEU A 1 94 ? -22.079 61.710 12.116 1.00 90.38 94 LEU A N 1
ATOM 737 C CA . LEU A 1 94 ? -21.988 61.448 10.676 1.00 90.38 94 LEU A CA 1
ATOM 738 C C . LEU A 1 94 ? -20.579 61.715 10.116 1.00 90.38 94 LEU A C 1
ATOM 740 O O . LEU A 1 94 ? -20.106 60.962 9.266 1.00 90.38 94 LEU A O 1
ATOM 744 N N . ALA A 1 95 ? -19.878 62.747 10.594 1.00 89.38 95 ALA A N 1
ATOM 745 C CA . ALA A 1 95 ? -18.484 63.007 10.230 1.00 89.38 95 ALA A CA 1
ATOM 746 C C . ALA A 1 95 ? -17.540 61.896 10.733 1.00 89.38 95 ALA A C 1
ATOM 748 O O . ALA A 1 95 ? -16.727 61.380 9.962 1.00 89.38 95 ALA A O 1
ATOM 749 N N . ASN A 1 96 ? -17.692 61.467 11.990 1.00 89.69 96 ASN A N 1
ATOM 750 C CA . ASN A 1 96 ? -16.924 60.360 12.566 1.00 89.69 96 ASN A CA 1
ATOM 751 C C . ASN A 1 96 ? -17.239 59.011 11.895 1.00 89.69 96 ASN A C 1
ATOM 753 O O . ASN A 1 96 ? -16.338 58.194 11.709 1.00 89.69 96 ASN A O 1
ATOM 757 N N . GLU A 1 97 ? -18.486 58.769 11.490 1.00 90.94 97 GLU A N 1
ATOM 758 C CA . GLU A 1 97 ? -18.879 57.565 10.753 1.00 90.94 97 GLU A CA 1
ATOM 759 C C . GLU A 1 97 ? -18.300 57.545 9.336 1.00 90.94 97 GLU A C 1
ATOM 761 O O . GLU A 1 97 ? -17.748 56.521 8.937 1.00 90.94 97 GLU A O 1
ATOM 766 N N . LYS A 1 98 ? -18.307 58.675 8.616 1.00 93.19 98 LYS A N 1
ATOM 767 C CA . LYS A 1 98 ? -17.605 58.816 7.326 1.00 93.19 98 LYS A CA 1
ATOM 768 C C . LYS A 1 98 ? -16.101 58.568 7.474 1.00 93.19 98 LYS A C 1
ATOM 770 O O . LYS A 1 98 ? -15.535 57.792 6.709 1.00 93.19 98 LYS A O 1
ATOM 775 N N . LEU A 1 99 ? -15.457 59.152 8.489 1.00 91.06 99 LEU A N 1
ATOM 776 C CA . LEU A 1 99 ? -14.031 58.933 8.766 1.00 91.06 99 LEU A CA 1
ATOM 777 C C . LEU A 1 99 ? -13.727 57.471 9.143 1.00 91.06 99 LEU A C 1
ATOM 779 O O . LEU A 1 99 ? -12.694 56.921 8.759 1.00 91.06 99 LEU A O 1
ATOM 783 N N . ARG A 1 100 ? -14.639 56.804 9.859 1.00 91.62 100 ARG A N 1
ATOM 784 C CA . ARG A 1 100 ? -14.557 55.370 10.163 1.00 91.62 100 ARG A CA 1
ATOM 785 C C . ARG A 1 100 ? -14.738 54.505 8.913 1.00 91.62 100 ARG A C 1
ATOM 787 O O . ARG A 1 100 ? -14.034 53.506 8.789 1.00 91.62 100 ARG A O 1
ATOM 794 N N . GLN A 1 101 ? -15.635 54.870 7.998 1.00 92.31 101 GLN A N 1
ATOM 795 C CA . GLN A 1 101 ? -15.839 54.171 6.724 1.00 92.31 101 GLN A CA 1
ATOM 796 C C . GLN A 1 101 ? -14.585 54.256 5.845 1.00 92.31 101 GLN A C 1
ATOM 798 O O . GLN A 1 101 ? -14.046 53.212 5.479 1.00 92.31 101 GLN A O 1
ATOM 803 N N . THR A 1 102 ? -14.037 55.455 5.615 1.00 91.38 102 THR A N 1
ATOM 804 C CA . THR A 1 102 ? -12.796 55.618 4.832 1.00 91.38 102 THR A CA 1
ATOM 805 C C . THR A 1 102 ? -11.603 54.925 5.495 1.00 91.38 102 THR A C 1
ATOM 807 O O . THR A 1 102 ? -10.801 54.289 4.813 1.00 91.38 102 THR A O 1
ATOM 810 N N . SER A 1 103 ? -11.515 54.942 6.831 1.00 88.69 103 SER A N 1
ATOM 811 C CA . SER A 1 103 ? -10.502 54.177 7.574 1.00 88.69 103 SER A CA 1
ATOM 812 C C . SER A 1 103 ? -10.641 52.665 7.364 1.00 88.69 103 SER A C 1
ATOM 814 O O . SER A 1 103 ? -9.648 51.982 7.117 1.00 88.69 103 SER A O 1
ATOM 816 N N . GLN A 1 104 ? -11.864 52.124 7.410 1.00 88.00 104 GLN A N 1
ATOM 817 C CA . GLN A 1 104 ? -12.111 50.710 7.111 1.00 88.00 104 GLN A CA 1
ATOM 818 C C . GLN A 1 104 ? -11.796 50.366 5.651 1.00 88.00 104 GLN A C 1
ATOM 820 O O . GLN A 1 104 ? -11.287 49.282 5.378 1.00 88.00 104 GLN A O 1
ATOM 825 N N . GLU A 1 105 ? -12.062 51.268 4.709 1.00 88.50 105 GLU A N 1
ATOM 826 C CA . GLU A 1 105 ? -11.741 51.080 3.293 1.00 88.50 105 GLU A CA 1
ATOM 827 C C . GLU A 1 105 ? -10.238 51.077 3.028 1.00 88.50 105 GLU A C 1
ATOM 829 O O . GLU A 1 105 ? -9.762 50.179 2.337 1.00 88.50 105 GLU A O 1
ATOM 834 N N . MET A 1 106 ? -9.467 51.978 3.641 1.00 86.00 106 MET A N 1
ATOM 835 C CA . MET A 1 106 ? -8.002 51.920 3.587 1.00 86.00 106 MET A CA 1
ATOM 836 C C . MET A 1 106 ? -7.480 50.588 4.148 1.00 86.00 106 MET A C 1
ATOM 838 O O . MET A 1 106 ? -6.702 49.906 3.482 1.00 86.00 106 MET A O 1
ATOM 842 N N . VAL A 1 107 ? -7.976 50.154 5.313 1.00 85.50 107 VAL A N 1
ATOM 843 C CA . VAL A 1 107 ? -7.553 48.898 5.963 1.00 85.50 107 VAL A CA 1
ATOM 844 C C . VAL A 1 107 ? -7.897 47.644 5.140 1.00 85.50 107 VAL A C 1
ATOM 846 O O . VAL A 1 107 ? -7.119 46.691 5.167 1.00 85.50 107 VAL A O 1
ATOM 849 N N . LYS A 1 108 ? -8.985 47.627 4.349 1.00 84.50 108 LYS A N 1
ATOM 850 C CA . LYS A 1 108 ? -9.283 46.512 3.412 1.00 84.50 108 LYS A CA 1
ATOM 851 C C . LYS A 1 108 ? -8.159 46.281 2.392 1.00 84.50 108 LYS A C 1
ATOM 853 O O . LYS A 1 108 ? -7.931 45.143 1.996 1.00 84.50 108 LYS A O 1
ATOM 858 N N . HIS A 1 109 ? -7.457 47.339 1.986 1.00 82.69 109 HIS A N 1
ATOM 859 C CA . HIS A 1 109 ? -6.373 47.279 1.001 1.00 82.69 109 HIS A CA 1
ATOM 860 C C . HIS A 1 109 ? -4.994 47.013 1.637 1.00 82.69 109 HIS A C 1
ATOM 862 O O . HIS A 1 109 ? -4.002 46.845 0.928 1.00 82.69 109 HIS A O 1
ATOM 868 N N . TRP A 1 110 ? -4.898 46.950 2.971 1.00 85.94 110 TRP A N 1
ATOM 869 C CA . TRP A 1 110 ? -3.642 46.694 3.678 1.00 85.94 110 TRP A CA 1
ATOM 870 C C . TRP A 1 110 ? -3.313 45.193 3.706 1.00 85.94 110 TRP A C 1
ATOM 872 O O . TRP A 1 110 ? -3.729 44.442 4.594 1.00 85.94 110 TRP A O 1
ATOM 882 N N . THR A 1 111 ? -2.490 44.771 2.746 1.00 77.19 111 THR A N 1
ATOM 883 C CA . THR A 1 111 ? -1.972 43.398 2.583 1.00 77.19 111 THR A CA 1
ATOM 884 C C . THR A 1 111 ? -1.288 42.833 3.833 1.00 77.19 111 THR A C 1
ATOM 886 O O . THR A 1 111 ? -1.383 41.635 4.092 1.00 77.19 111 THR A O 1
ATOM 889 N N . ASN A 1 112 ? -0.655 43.693 4.638 1.00 84.06 112 ASN A N 1
ATOM 890 C CA . ASN A 1 112 ? 0.056 43.325 5.868 1.00 84.06 112 ASN A CA 1
ATOM 891 C C . ASN A 1 112 ? -0.860 43.117 7.095 1.00 84.06 112 ASN A C 1
ATOM 893 O O . ASN A 1 112 ? -0.369 42.844 8.189 1.00 84.06 112 ASN A O 1
ATOM 897 N N . THR A 1 113 ? -2.184 43.225 6.949 1.00 85.94 113 THR A N 1
ATOM 898 C CA . THR A 1 113 ? -3.127 42.830 8.010 1.00 85.94 113 THR A CA 1
ATOM 899 C C . THR A 1 113 ? -3.177 41.307 8.175 1.00 85.94 113 THR A C 1
ATOM 901 O O . THR A 1 113 ? -2.903 40.554 7.240 1.00 85.94 113 THR A O 1
ATOM 904 N N . PHE A 1 114 ? -3.598 40.816 9.347 1.00 87.31 114 PHE A N 1
ATOM 905 C CA . PHE A 1 114 ? -3.797 39.375 9.571 1.00 87.31 114 PHE A CA 1
ATOM 906 C C . PHE A 1 114 ? -4.790 38.755 8.569 1.00 87.31 114 PHE A C 1
ATOM 908 O O . PHE A 1 114 ? -4.573 37.644 8.084 1.00 87.31 114 PHE A O 1
ATOM 915 N N . LEU A 1 115 ? -5.849 39.493 8.213 1.00 86.88 115 LEU A N 1
ATOM 916 C CA . LEU A 1 115 ? -6.822 39.070 7.203 1.00 86.88 115 LEU A CA 1
ATOM 917 C C . LEU A 1 115 ? -6.216 39.074 5.792 1.00 86.88 115 LEU A C 1
ATOM 919 O O . LEU A 1 115 ? -6.365 38.079 5.089 1.00 86.88 115 LEU A O 1
ATOM 923 N N . GLY A 1 116 ? -5.469 40.116 5.409 1.00 88.19 116 GLY A N 1
ATOM 924 C CA . GLY A 1 116 ? -4.751 40.171 4.130 1.00 88.19 116 GLY A CA 1
ATOM 925 C C . GLY A 1 116 ? -3.726 39.043 3.973 1.00 88.19 116 GLY A C 1
ATOM 926 O O . GLY A 1 116 ? -3.716 38.350 2.958 1.00 88.19 116 GLY A O 1
ATOM 927 N N . SER A 1 117 ? -2.938 38.766 5.016 1.00 87.81 117 SER A N 1
ATOM 928 C CA . SER A 1 117 ? -1.990 37.643 5.048 1.00 87.81 117 SER A CA 1
ATOM 929 C C . SER A 1 117 ? -2.691 36.281 4.951 1.00 87.81 117 SER A C 1
ATOM 931 O O . SER A 1 117 ? -2.208 35.382 4.258 1.00 87.81 117 SER A O 1
ATOM 933 N N . ARG A 1 118 ? -3.850 36.116 5.605 1.00 91.12 118 ARG A N 1
ATOM 934 C CA . ARG A 1 118 ? -4.664 34.896 5.501 1.00 91.12 118 ARG A CA 1
ATOM 935 C C . ARG A 1 118 ? -5.253 34.726 4.101 1.00 91.12 118 ARG A C 1
ATOM 937 O O . ARG A 1 118 ? -5.185 33.618 3.579 1.00 91.12 118 ARG A O 1
ATOM 944 N N . GLN A 1 119 ? -5.786 35.790 3.499 1.00 89.88 119 GLN A N 1
ATOM 945 C CA . GLN A 1 119 ? -6.332 35.752 2.143 1.00 89.88 119 GLN A CA 1
ATOM 946 C C . GLN A 1 119 ? -5.236 35.414 1.129 1.00 89.88 119 GLN A C 1
ATOM 948 O O . GLN A 1 119 ? -5.366 34.426 0.418 1.00 89.88 119 GLN A O 1
ATOM 953 N N . LYS A 1 120 ? -4.091 36.108 1.178 1.00 90.94 120 LYS A N 1
ATOM 954 C CA . LYS A 1 120 ? -2.932 35.838 0.313 1.00 90.94 120 LYS A CA 1
ATOM 955 C C . LYS A 1 120 ? -2.481 34.373 0.376 1.00 90.94 120 LYS A C 1
ATOM 957 O O . LYS A 1 120 ? -2.247 33.773 -0.664 1.00 90.94 120 LYS A O 1
ATOM 962 N N . LYS A 1 121 ? -2.447 33.763 1.569 1.00 93.31 121 LYS A N 1
ATOM 963 C CA . LYS A 1 121 ? -2.128 32.330 1.750 1.00 93.31 121 LYS A CA 1
ATOM 964 C C . LYS A 1 121 ? -3.198 31.376 1.202 1.00 93.31 121 LYS A C 1
ATOM 966 O O . LYS A 1 121 ? -2.867 30.247 0.843 1.00 93.31 121 LYS A O 1
ATOM 971 N N . LEU A 1 122 ? -4.467 31.787 1.163 1.00 94.06 122 LEU A N 1
ATOM 972 C CA . LEU A 1 122 ? -5.535 31.027 0.504 1.00 94.06 122 LEU A CA 1
ATOM 973 C C . LEU A 1 122 ? -5.425 31.157 -1.019 1.00 94.06 122 LEU A C 1
ATOM 975 O O . LEU A 1 122 ? -5.478 30.139 -1.699 1.00 94.06 122 LEU A O 1
ATOM 979 N N . ASP A 1 123 ? -5.176 32.360 -1.535 1.00 94.44 123 ASP A N 1
ATOM 980 C CA . ASP A 1 123 ? -5.008 32.626 -2.968 1.00 94.44 123 ASP A CA 1
ATOM 981 C C . ASP A 1 123 ? -3.763 31.918 -3.534 1.00 94.44 123 ASP A C 1
ATOM 983 O O . ASP A 1 123 ? -3.818 31.313 -4.600 1.00 94.44 123 ASP A O 1
ATOM 987 N N . GLU A 1 124 ? -2.643 31.926 -2.802 1.00 95.00 124 GLU A N 1
ATOM 988 C CA . GLU A 1 124 ? -1.420 31.172 -3.127 1.00 95.00 124 GLU A CA 1
ATOM 989 C C . GLU A 1 124 ? -1.653 29.656 -3.119 1.00 95.00 124 GLU A C 1
ATOM 991 O O . GLU A 1 124 ? -1.098 28.934 -3.948 1.00 95.00 124 GLU A O 1
ATOM 996 N N . ARG A 1 125 ? -2.492 29.154 -2.202 1.00 95.56 125 ARG A N 1
ATOM 997 C CA . ARG A 1 125 ? -2.869 27.736 -2.166 1.00 95.56 125 ARG A CA 1
ATOM 998 C C . ARG A 1 125 ? -3.809 27.373 -3.315 1.00 95.56 125 ARG A C 1
ATOM 1000 O O . ARG A 1 125 ? -3.636 26.308 -3.891 1.00 95.56 125 ARG A O 1
ATOM 1007 N N . ALA A 1 126 ? -4.764 28.239 -3.646 1.00 96.31 126 ALA A N 1
ATOM 1008 C CA . ALA A 1 126 ? -5.696 28.042 -4.750 1.00 96.31 126 ALA A CA 1
ATOM 1009 C C . ALA A 1 126 ? -4.978 28.063 -6.106 1.00 96.31 126 ALA A C 1
ATOM 1011 O O . ALA A 1 126 ? -5.219 27.180 -6.920 1.00 96.31 126 ALA A O 1
ATOM 1012 N N . LYS A 1 127 ? -4.044 29.005 -6.313 1.00 96.69 127 LYS A N 1
ATOM 1013 C CA . LYS A 1 127 ? -3.177 29.047 -7.502 1.00 96.69 127 LYS A CA 1
ATOM 1014 C C . LYS A 1 127 ? -2.385 27.758 -7.650 1.00 96.69 127 LYS A C 1
ATOM 1016 O O . LYS A 1 127 ? -2.590 27.059 -8.627 1.00 96.69 127 LYS A O 1
ATOM 1021 N N . ARG A 1 128 ? -1.618 27.370 -6.626 1.00 96.31 128 ARG A N 1
ATOM 1022 C CA . ARG A 1 128 ? -0.853 26.116 -6.652 1.00 96.31 128 ARG A CA 1
ATOM 1023 C C . ARG A 1 128 ? -1.721 24.885 -6.936 1.00 96.31 128 ARG A C 1
ATOM 1025 O O . ARG A 1 128 ? -1.283 24.023 -7.679 1.00 96.31 128 ARG A O 1
ATOM 1032 N N . LEU A 1 129 ? -2.927 24.789 -6.371 1.00 94.50 129 LEU A N 1
ATOM 1033 C CA . LEU A 1 129 ? -3.833 23.674 -6.675 1.00 94.50 129 LEU A CA 1
ATOM 1034 C C . LEU A 1 129 ? -4.310 23.704 -8.136 1.00 94.50 129 LEU A C 1
ATOM 1036 O O . LEU A 1 129 ? -4.321 22.662 -8.777 1.00 94.50 129 LEU A O 1
ATOM 1040 N N . ALA A 1 130 ? -4.625 24.881 -8.684 1.00 96.19 130 ALA A N 1
ATOM 1041 C CA . ALA A 1 130 ? -4.956 25.032 -10.100 1.00 96.19 130 ALA A CA 1
ATOM 1042 C C . ALA A 1 130 ? -3.755 24.737 -11.023 1.00 96.19 130 ALA A C 1
ATOM 1044 O O . ALA A 1 130 ? -3.940 24.144 -12.080 1.00 96.19 130 ALA A O 1
ATOM 1045 N N . ASP A 1 131 ? -2.533 25.090 -10.614 1.00 95.88 131 ASP A N 1
ATOM 1046 C CA . ASP A 1 131 ? -1.291 24.769 -11.328 1.00 95.88 131 ASP A CA 1
ATOM 1047 C C . ASP A 1 131 ? -1.009 23.247 -11.288 1.00 95.88 131 ASP A C 1
ATOM 1049 O O . ASP A 1 131 ? -0.663 22.648 -12.305 1.00 95.88 131 ASP A O 1
ATOM 1053 N N . 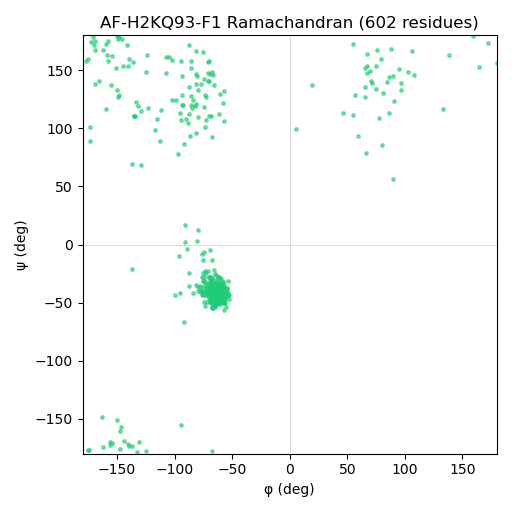GLU A 1 132 ? -1.216 22.597 -10.132 1.00 95.38 132 GLU A N 1
ATOM 1054 C CA . GLU A 1 132 ? -1.122 21.138 -9.947 1.00 95.38 132 GLU A CA 1
ATOM 1055 C C . GLU A 1 132 ? -2.189 20.379 -10.766 1.00 95.38 132 GLU A C 1
ATOM 1057 O O . GLU A 1 132 ? -1.893 19.327 -11.335 1.00 95.38 132 GLU A O 1
ATOM 1062 N N . GLU A 1 133 ? -3.417 20.898 -10.861 1.00 95.62 133 GLU A N 1
ATOM 1063 C CA . GLU A 1 133 ? -4.492 20.335 -11.691 1.00 95.62 133 GLU A CA 1
ATOM 1064 C C . GLU A 1 133 ? -4.232 20.553 -13.190 1.00 95.62 133 GLU A C 1
ATOM 1066 O O . GLU A 1 133 ? -4.364 19.612 -13.974 1.00 95.62 133 GLU A O 1
ATOM 1071 N N . ALA A 1 134 ? -3.783 21.744 -13.598 1.00 96.31 134 ALA A N 1
ATOM 1072 C CA . ALA A 1 134 ? -3.416 22.036 -14.984 1.00 96.31 134 ALA A CA 1
ATOM 1073 C C . ALA A 1 134 ? -2.243 21.167 -15.469 1.00 96.31 134 ALA A C 1
ATOM 1075 O O . ALA A 1 134 ? -2.262 20.696 -16.606 1.00 96.31 134 ALA A O 1
ATOM 1076 N N . ALA A 1 135 ? -1.257 20.897 -14.605 1.00 95.44 135 ALA A N 1
ATOM 1077 C CA . ALA A 1 135 ? -0.157 19.984 -14.909 1.00 95.44 135 ALA A CA 1
ATOM 1078 C C . ALA A 1 135 ? -0.639 18.538 -15.131 1.00 95.44 135 ALA A C 1
ATOM 1080 O O . ALA A 1 135 ? -0.169 17.880 -16.056 1.00 95.44 135 ALA A O 1
ATOM 1081 N N . ARG A 1 136 ? -1.610 18.051 -14.343 1.00 94.81 136 ARG A N 1
ATOM 1082 C CA . ARG A 1 136 ? -2.221 16.724 -14.562 1.00 94.81 136 ARG A CA 1
ATOM 1083 C C . ARG A 1 136 ? -2.988 16.668 -15.877 1.00 94.81 136 ARG A C 1
ATOM 1085 O O . ARG A 1 136 ? -2.741 15.771 -16.668 1.00 94.81 136 ARG A O 1
ATOM 1092 N N . VAL A 1 137 ? -3.824 17.669 -16.157 1.00 96.75 137 VAL A N 1
ATOM 1093 C CA . VAL A 1 137 ? -4.574 17.750 -17.422 1.00 96.75 137 VAL A CA 1
ATOM 1094 C C . VAL A 1 137 ? -3.633 17.831 -18.633 1.00 96.75 137 VAL A C 1
ATOM 1096 O O . VAL A 1 137 ? -3.940 17.268 -19.681 1.00 96.75 137 VAL A O 1
ATOM 1099 N N . ALA A 1 138 ? -2.469 18.479 -18.510 1.00 96.38 138 ALA A N 1
ATOM 1100 C CA . ALA A 1 138 ? -1.448 18.466 -19.557 1.00 96.38 138 ALA A CA 1
ATOM 1101 C C . ALA A 1 138 ? -0.876 17.054 -19.794 1.00 96.38 138 ALA A C 1
ATOM 1103 O O . ALA A 1 138 ? -0.804 16.627 -20.946 1.00 96.38 138 ALA A O 1
ATOM 1104 N N . ILE A 1 139 ? -0.552 16.315 -18.724 1.00 96.06 139 ILE A N 1
ATOM 1105 C CA . ILE A 1 139 ? -0.094 14.916 -18.797 1.00 96.06 139 ILE A CA 1
ATOM 1106 C C . ILE A 1 139 ? -1.179 14.023 -19.417 1.00 96.06 139 ILE A C 1
ATOM 1108 O O . ILE A 1 139 ? -0.893 13.325 -20.384 1.00 96.06 139 ILE A O 1
ATOM 1112 N N . ASP A 1 140 ? -2.432 14.111 -18.955 1.00 96.75 140 ASP A N 1
ATOM 1113 C CA . ASP A 1 140 ? -3.565 13.347 -19.503 1.00 96.75 140 ASP A CA 1
ATOM 1114 C C . ASP A 1 140 ? -3.733 13.589 -21.019 1.00 96.75 140 ASP A C 1
ATOM 1116 O O . ASP A 1 140 ? -4.000 12.667 -21.793 1.00 96.75 140 ASP A O 1
ATOM 1120 N N . ILE A 1 141 ? -3.546 14.837 -21.468 1.00 97.12 141 ILE A N 1
ATOM 1121 C CA . ILE A 1 141 ? -3.603 15.227 -22.884 1.00 97.12 141 ILE A CA 1
ATOM 1122 C C . ILE A 1 141 ? -2.403 14.684 -23.678 1.00 97.12 141 ILE A C 1
ATOM 1124 O O . ILE A 1 141 ? -2.560 14.335 -24.850 1.00 97.12 141 ILE A O 1
ATOM 1128 N N . GLU A 1 142 ? -1.207 14.625 -23.095 1.00 96.31 142 GLU A N 1
ATOM 1129 C CA . GLU A 1 142 ? -0.010 14.077 -23.746 1.00 96.31 142 GLU A CA 1
ATOM 1130 C C . GLU A 1 142 ? -0.041 12.547 -23.823 1.00 96.31 142 GLU A C 1
ATOM 1132 O O . GLU A 1 142 ? 0.208 11.994 -24.896 1.00 96.31 142 GLU A O 1
ATOM 1137 N N . GLU A 1 143 ? -0.468 11.862 -22.762 1.00 95.81 143 GLU A N 1
ATOM 1138 C CA . GLU A 1 143 ? -0.713 10.419 -22.782 1.00 95.81 143 GLU A CA 1
ATOM 1139 C C . GLU A 1 143 ? -1.817 10.050 -23.782 1.00 95.81 143 GLU A C 1
ATOM 1141 O O . GLU A 1 143 ? -1.643 9.116 -24.568 1.00 95.81 143 GLU A O 1
ATOM 1146 N N . ALA A 1 144 ? -2.919 10.808 -23.841 1.00 97.19 144 ALA A N 1
ATOM 1147 C CA . ALA A 1 144 ? -3.985 10.575 -24.816 1.00 97.19 144 ALA A CA 1
ATOM 1148 C C . ALA A 1 144 ? -3.515 10.761 -26.273 1.00 97.19 144 ALA A C 1
ATOM 1150 O O . ALA A 1 144 ? -3.914 9.982 -27.145 1.00 97.19 144 ALA A O 1
ATOM 1151 N N . LYS A 1 145 ? -2.644 11.745 -26.554 1.00 97.69 145 LYS A N 1
ATOM 1152 C CA . LYS A 1 145 ? -2.000 11.899 -27.875 1.00 97.69 145 LYS A CA 1
ATOM 1153 C C . LYS A 1 145 ? -1.106 10.703 -28.189 1.00 97.69 145 LYS A C 1
ATOM 1155 O O . LYS A 1 145 ? -1.267 10.100 -29.245 1.00 97.69 145 LYS A O 1
ATOM 1160 N N . LEU A 1 146 ? -0.220 10.326 -27.268 1.00 97.50 146 LEU A N 1
ATOM 1161 C CA . LEU A 1 146 ? 0.730 9.226 -27.445 1.00 97.50 146 LEU A CA 1
ATOM 1162 C C . LEU A 1 146 ? 0.007 7.889 -27.679 1.00 97.50 146 LEU A C 1
ATOM 1164 O O . LEU A 1 146 ? 0.361 7.145 -28.593 1.00 97.50 146 LEU A O 1
ATOM 1168 N N . GLN A 1 147 ? -1.063 7.607 -26.931 1.00 95.88 147 GLN A N 1
ATOM 1169 C CA . GLN A 1 147 ? -1.915 6.433 -27.148 1.00 95.88 147 GLN A CA 1
ATOM 1170 C C . GLN A 1 147 ? -2.644 6.486 -28.503 1.00 95.88 147 GLN A C 1
ATOM 1172 O O . GLN A 1 147 ? -2.758 5.464 -29.186 1.00 95.88 147 GLN A O 1
ATOM 1177 N N . ALA A 1 148 ? -3.117 7.662 -28.933 1.00 97.31 148 ALA A N 1
ATOM 1178 C CA . ALA A 1 148 ? -3.736 7.836 -30.247 1.00 97.31 148 ALA A CA 1
ATOM 1179 C C . ALA A 1 148 ? -2.730 7.650 -31.399 1.00 97.31 148 ALA A C 1
ATOM 1181 O O . ALA A 1 148 ? -3.071 7.034 -32.410 1.00 97.31 148 ALA A O 1
ATOM 1182 N N . GLU A 1 149 ? -1.490 8.115 -31.238 1.00 97.31 149 GLU A N 1
ATOM 1183 C CA . GLU A 1 149 ? -0.392 7.935 -32.193 1.00 97.31 149 GLU A CA 1
ATOM 1184 C C . GLU A 1 149 ? 0.061 6.474 -32.274 1.00 97.31 149 GLU A C 1
ATOM 1186 O O . GLU A 1 149 ? 0.143 5.934 -33.377 1.00 97.31 149 GLU A O 1
ATOM 1191 N N . GLN A 1 150 ? 0.242 5.786 -31.141 1.00 97.44 150 GLN A N 1
ATOM 1192 C CA . GLN A 1 150 ? 0.513 4.342 -31.111 1.00 97.44 150 GLN A CA 1
ATOM 1193 C C . GLN A 1 150 ? -0.608 3.542 -31.789 1.00 97.44 150 GLN A C 1
ATOM 1195 O O . GLN A 1 150 ? -0.345 2.675 -32.625 1.00 97.44 150 GLN A O 1
ATOM 1200 N N . ARG A 1 151 ? -1.874 3.862 -31.487 1.00 97.31 151 ARG A N 1
ATOM 1201 C CA . ARG A 1 151 ? -3.037 3.230 -32.125 1.00 97.31 151 ARG A CA 1
ATOM 1202 C C . ARG A 1 151 ? -3.077 3.500 -33.630 1.00 97.31 151 ARG A C 1
ATOM 1204 O O . ARG A 1 151 ? -3.401 2.593 -34.395 1.00 97.31 151 ARG A O 1
ATOM 1211 N N . LYS A 1 152 ? -2.747 4.719 -34.067 1.00 98.38 152 LYS A N 1
ATOM 1212 C CA . LYS A 1 152 ? -2.645 5.079 -35.486 1.00 98.38 152 LYS A CA 1
ATOM 1213 C C . LYS A 1 152 ? -1.537 4.275 -36.173 1.00 98.38 152 LYS A C 1
ATOM 1215 O O . LYS A 1 152 ? -1.819 3.647 -37.189 1.00 98.38 152 LYS A O 1
ATOM 1220 N N . ALA A 1 153 ? -0.337 4.231 -35.595 1.00 97.75 153 ALA A N 1
ATOM 1221 C CA . ALA A 1 153 ? 0.802 3.490 -36.132 1.00 97.75 153 ALA A CA 1
ATOM 1222 C C . ALA A 1 153 ? 0.494 1.990 -36.273 1.00 97.75 153 ALA A C 1
ATOM 1224 O O . ALA A 1 153 ? 0.701 1.426 -37.343 1.00 97.75 153 ALA A O 1
ATOM 1225 N N . ALA A 1 154 ? -0.106 1.363 -35.254 1.00 97.56 154 ALA A N 1
ATOM 1226 C CA . ALA A 1 154 ? -0.526 -0.039 -35.317 1.00 97.56 154 ALA A CA 1
ATOM 1227 C C . ALA A 1 154 ? -1.598 -0.297 -36.399 1.00 97.56 154 ALA A C 1
ATOM 1229 O O . ALA A 1 154 ? -1.573 -1.325 -37.075 1.00 97.56 154 ALA A O 1
ATOM 1230 N N . ILE A 1 155 ? -2.528 0.645 -36.610 1.00 97.81 155 ILE A N 1
ATOM 1231 C CA . ILE A 1 155 ? -3.521 0.576 -37.697 1.00 97.81 155 ILE A CA 1
ATOM 1232 C C . ILE A 1 155 ? -2.858 0.752 -39.072 1.00 97.81 155 ILE A C 1
ATOM 1234 O O . ILE A 1 155 ? -3.268 0.103 -40.033 1.00 97.81 155 ILE A O 1
ATOM 1238 N N . GLU A 1 156 ? -1.853 1.617 -39.198 1.00 98.06 156 GLU A N 1
ATOM 1239 C CA . GLU A 1 156 ? -1.117 1.849 -40.447 1.00 98.06 156 GLU A CA 1
ATOM 1240 C C . GLU A 1 156 ? -0.207 0.662 -40.797 1.00 98.06 156 GLU A C 1
ATOM 1242 O O . GLU A 1 156 ? -0.220 0.208 -41.941 1.00 98.06 156 GLU A O 1
ATOM 1247 N N . GLU A 1 157 ? 0.464 0.062 -39.813 1.00 98.06 157 GLU A N 1
ATOM 1248 C CA . GLU A 1 157 ? 1.214 -1.188 -39.962 1.00 98.06 157 GLU A CA 1
ATOM 1249 C C . GLU A 1 157 ? 0.296 -2.359 -40.360 1.00 98.06 157 GLU A C 1
ATOM 1251 O O . GLU A 1 157 ? 0.612 -3.120 -41.277 1.00 98.06 157 GLU A O 1
ATOM 1256 N N . ALA A 1 158 ? -0.878 -2.484 -39.728 1.00 97.75 158 ALA A N 1
ATOM 1257 C CA . ALA A 1 158 ? -1.871 -3.498 -40.083 1.00 97.75 158 ALA A CA 1
ATOM 1258 C C . ALA A 1 158 ? -2.404 -3.306 -41.515 1.00 97.75 158 ALA A C 1
ATOM 1260 O O . ALA A 1 158 ? -2.462 -4.271 -42.278 1.00 97.75 158 ALA A O 1
ATOM 1261 N N . LYS A 1 159 ? -2.725 -2.068 -41.919 1.00 98.12 159 LYS A N 1
ATOM 1262 C CA . LYS A 1 159 ? -3.111 -1.737 -43.304 1.00 98.12 159 LYS A CA 1
ATOM 1263 C C . LYS A 1 159 ? -2.010 -2.092 -44.300 1.00 98.12 159 LYS A C 1
ATOM 1265 O O . LYS A 1 159 ? -2.309 -2.675 -45.337 1.00 98.12 159 LYS A O 1
ATOM 1270 N N . LEU A 1 160 ? -0.754 -1.772 -43.988 1.00 97.56 160 LEU A N 1
ATOM 1271 C CA . LEU A 1 160 ? 0.397 -2.070 -44.839 1.00 97.56 160 LEU A CA 1
ATOM 1272 C C . LEU A 1 160 ? 0.597 -3.587 -45.000 1.00 97.56 160 LEU A C 1
ATOM 1274 O O . LEU A 1 160 ? 0.764 -4.077 -46.117 1.00 97.56 160 LEU A O 1
ATOM 1278 N N . LYS A 1 161 ? 0.483 -4.350 -43.906 1.00 96.69 161 LYS A N 1
ATOM 1279 C CA . LYS A 1 161 ? 0.498 -5.822 -43.924 1.00 96.69 161 LYS A CA 1
ATOM 1280 C C . LYS A 1 161 ? -0.649 -6.398 -44.761 1.00 96.69 161 LYS A C 1
ATOM 1282 O O . LYS A 1 161 ? -0.398 -7.253 -45.605 1.00 96.69 161 LYS A O 1
ATOM 1287 N N . MET A 1 162 ? -1.878 -5.903 -44.595 1.00 96.38 162 MET A N 1
ATOM 1288 C CA . MET A 1 162 ? -3.030 -6.318 -45.411 1.00 96.38 162 MET A CA 1
ATOM 1289 C C . MET A 1 162 ? -2.846 -5.979 -46.899 1.00 96.38 162 MET A C 1
ATOM 1291 O O . MET A 1 162 ? -3.189 -6.788 -47.756 1.00 96.38 162 MET A O 1
ATOM 1295 N N . TYR A 1 163 ? -2.266 -4.818 -47.215 1.00 97.06 163 TYR A N 1
ATOM 1296 C CA . TYR A 1 163 ? -1.971 -4.390 -48.584 1.00 97.06 163 TYR A CA 1
ATOM 1297 C C . TYR A 1 163 ? -0.961 -5.325 -49.268 1.00 97.06 163 TYR A C 1
ATOM 1299 O O . TYR A 1 163 ? -1.251 -5.851 -50.343 1.00 97.06 163 TYR A O 1
ATOM 1307 N N . TYR A 1 164 ? 0.167 -5.632 -48.614 1.00 96.06 164 TYR A N 1
ATOM 1308 C CA . TYR A 1 164 ? 1.140 -6.619 -49.109 1.00 96.06 164 TYR A CA 1
ATOM 1309 C C . TYR A 1 164 ? 0.571 -8.047 -49.185 1.00 96.06 164 TYR A C 1
ATOM 1311 O O . TYR A 1 164 ? 1.009 -8.846 -50.011 1.00 96.06 164 TYR A O 1
ATOM 1319 N N . GLN A 1 165 ? -0.436 -8.375 -48.368 1.00 95.19 165 GLN A N 1
ATOM 1320 C CA . GLN A 1 165 ? -1.158 -9.649 -48.439 1.00 95.19 165 GLN A CA 1
ATOM 1321 C C . GLN A 1 165 ? -2.162 -9.739 -49.602 1.00 95.19 165 GLN A C 1
ATOM 1323 O O . GLN A 1 165 ? -2.660 -10.839 -49.856 1.00 95.19 165 GLN A O 1
ATOM 1328 N N . THR A 1 166 ? -2.441 -8.659 -50.342 1.00 96.88 166 THR A N 1
ATOM 1329 C CA . THR A 1 166 ? -3.262 -8.739 -51.564 1.00 96.88 166 THR A CA 1
ATOM 1330 C C . THR A 1 166 ? -2.512 -9.457 -52.687 1.00 96.88 166 THR A C 1
ATOM 1332 O O . THR A 1 166 ? -1.313 -9.261 -52.885 1.00 96.88 166 THR A O 1
ATOM 1335 N N . ASP A 1 167 ? -3.208 -10.291 -53.463 1.00 96.06 167 ASP A N 1
ATOM 1336 C CA . ASP A 1 167 ? -2.551 -11.112 -54.489 1.00 96.06 167 ASP A CA 1
ATOM 1337 C C . ASP A 1 167 ? -1.988 -10.284 -55.652 1.00 96.06 167 ASP A C 1
ATOM 1339 O O . ASP A 1 167 ? -0.956 -10.647 -56.213 1.00 96.06 167 ASP A O 1
ATOM 1343 N N . GLN A 1 168 ? -2.583 -9.122 -55.945 1.00 96.38 168 GLN A N 1
ATOM 1344 C CA . GLN A 1 168 ? -2.019 -8.142 -56.880 1.00 96.38 168 GLN A CA 1
ATOM 1345 C C . GLN A 1 168 ? -0.647 -7.636 -56.410 1.00 96.38 168 GLN A C 1
ATOM 1347 O O . GLN A 1 168 ? 0.287 -7.567 -57.207 1.00 96.38 168 GLN A O 1
ATOM 1352 N N . MET A 1 169 ? -0.487 -7.342 -55.112 1.00 97.12 169 MET A N 1
ATOM 1353 C CA . MET A 1 169 ? 0.814 -6.947 -54.569 1.00 97.12 169 MET A CA 1
ATOM 1354 C C . MET A 1 169 ? 1.803 -8.112 -54.551 1.00 97.12 169 MET A C 1
ATOM 1356 O O . MET A 1 169 ? 2.948 -7.909 -54.943 1.00 97.12 169 MET A O 1
ATOM 1360 N N . LYS A 1 170 ? 1.391 -9.337 -54.196 1.00 96.81 170 LYS A N 1
ATOM 1361 C CA . LYS A 1 170 ? 2.274 -10.522 -54.283 1.00 96.81 170 LYS A CA 1
ATOM 1362 C C . LYS A 1 170 ? 2.787 -10.752 -55.707 1.00 96.81 170 LYS A C 1
ATOM 1364 O O . LYS A 1 170 ? 3.974 -11.006 -55.894 1.00 96.81 170 LYS A O 1
ATOM 1369 N N . GLN A 1 171 ? 1.913 -10.628 -56.708 1.00 96.94 171 GLN A N 1
ATOM 1370 C CA . GLN A 1 171 ? 2.283 -10.726 -58.122 1.00 96.94 171 GLN A CA 1
ATOM 1371 C C . GLN A 1 171 ? 3.265 -9.617 -58.523 1.00 96.94 171 GLN A C 1
ATOM 1373 O O . GLN A 1 171 ? 4.276 -9.916 -59.153 1.00 96.94 171 GLN A O 1
ATOM 1378 N N . LEU A 1 172 ? 3.031 -8.370 -58.097 1.00 97.56 172 LEU A N 1
ATOM 1379 C CA . LEU A 1 172 ? 3.941 -7.250 -58.353 1.00 97.56 172 LEU A CA 1
ATOM 1380 C C . LEU A 1 172 ? 5.328 -7.459 -57.718 1.00 97.56 172 LEU A C 1
ATOM 1382 O O . LEU A 1 172 ? 6.332 -7.228 -58.382 1.00 97.56 172 LEU A O 1
ATOM 1386 N N . HIS A 1 173 ? 5.400 -7.942 -56.473 1.00 97.06 173 HIS A N 1
ATOM 1387 C CA . HIS A 1 173 ? 6.677 -8.220 -55.800 1.00 97.06 173 HIS A CA 1
ATOM 1388 C C . HIS A 1 173 ? 7.417 -9.400 -56.448 1.00 97.06 173 HIS A C 1
ATOM 1390 O O . HIS A 1 173 ? 8.629 -9.338 -56.622 1.00 97.06 173 HIS A O 1
ATOM 1396 N N . SER A 1 174 ? 6.694 -10.443 -56.872 1.00 96.56 174 SER A N 1
ATOM 1397 C CA . SER A 1 174 ? 7.265 -11.568 -57.629 1.00 96.56 174 SER A CA 1
ATOM 1398 C C . SER A 1 174 ? 7.810 -11.131 -58.997 1.00 96.56 174 SER A C 1
ATOM 1400 O O . SER A 1 174 ? 8.883 -11.565 -59.411 1.00 96.56 174 SER A O 1
ATOM 1402 N N . ALA A 1 175 ? 7.113 -10.217 -59.683 1.00 97.19 175 ALA A N 1
ATOM 1403 C CA . ALA A 1 175 ? 7.572 -9.638 -60.943 1.00 97.19 175 ALA A CA 1
ATOM 1404 C C . ALA A 1 175 ? 8.792 -8.718 -60.754 1.00 97.19 175 ALA A C 1
ATOM 1406 O O . ALA A 1 175 ? 9.727 -8.783 -61.550 1.00 97.19 175 ALA A O 1
ATOM 1407 N N . LEU A 1 176 ? 8.813 -7.904 -59.693 1.00 97.50 176 LEU A N 1
ATOM 1408 C CA . LEU A 1 176 ? 9.943 -7.033 -59.360 1.00 97.50 176 LEU A CA 1
ATOM 1409 C C . LEU A 1 176 ? 11.200 -7.857 -59.040 1.00 97.50 176 LEU A C 1
ATOM 1411 O O . LEU A 1 176 ? 12.232 -7.645 -59.675 1.00 97.50 176 LEU A O 1
ATOM 1415 N N . LEU A 1 177 ? 11.080 -8.876 -58.183 1.00 97.56 177 LEU A N 1
ATOM 1416 C CA . LEU A 1 177 ? 12.162 -9.821 -57.887 1.00 97.56 177 LEU A CA 1
ATOM 1417 C C . LEU A 1 177 ? 12.670 -10.530 -59.155 1.00 97.56 177 LEU A C 1
ATOM 1419 O O . LEU A 1 177 ? 13.873 -10.703 -59.336 1.00 97.56 177 LEU A O 1
ATOM 1423 N N . LEU A 1 178 ? 11.775 -10.903 -60.078 1.00 97.00 178 LEU A N 1
ATOM 1424 C CA . LEU A 1 178 ? 12.178 -11.459 -61.371 1.00 97.00 178 LEU A CA 1
ATOM 1425 C C . LEU A 1 178 ? 12.961 -10.438 -62.217 1.00 97.00 178 LEU A C 1
ATOM 1427 O O . LEU A 1 178 ? 13.937 -10.820 -62.860 1.00 97.00 178 LEU A O 1
ATOM 1431 N N . THR A 1 179 ? 12.589 -9.153 -62.214 1.00 97.81 179 THR A N 1
ATOM 1432 C CA . THR A 1 179 ? 13.371 -8.125 -62.924 1.00 97.81 179 THR A CA 1
ATOM 1433 C C . THR A 1 179 ? 14.746 -7.884 -62.303 1.00 97.81 179 THR A C 1
ATOM 1435 O O . THR A 1 179 ? 15.703 -7.709 -63.053 1.00 97.81 179 THR A O 1
ATOM 1438 N N . GLU A 1 180 ? 14.878 -7.954 -60.976 1.00 97.19 180 GLU A N 1
ATOM 1439 C CA . GLU A 1 180 ? 16.170 -7.881 -60.278 1.00 97.19 180 GLU A CA 1
ATOM 1440 C C . GLU A 1 180 ? 17.062 -9.075 -60.657 1.00 97.19 180 GLU A C 1
ATOM 1442 O O . GLU A 1 180 ? 18.177 -8.884 -61.140 1.00 97.19 180 GLU A O 1
ATOM 1447 N N . VAL A 1 181 ? 16.538 -10.304 -60.577 1.00 97.75 181 VAL A N 1
ATOM 1448 C CA . VAL A 1 181 ? 17.255 -11.532 -60.975 1.00 97.75 181 VAL A CA 1
ATOM 1449 C C . VAL A 1 181 ? 17.670 -11.508 -62.454 1.00 97.75 181 VAL A C 1
ATOM 1451 O O . VAL A 1 181 ? 18.750 -11.989 -62.802 1.00 97.75 181 VAL A O 1
ATOM 1454 N N . LEU A 1 182 ? 16.859 -10.928 -63.345 1.00 97.62 182 LEU A N 1
ATOM 1455 C CA . LEU A 1 182 ? 17.221 -10.753 -64.757 1.00 97.62 182 LEU A CA 1
ATOM 1456 C C . LEU A 1 182 ? 18.318 -9.691 -64.958 1.00 97.62 182 LEU A C 1
ATOM 1458 O O . LEU A 1 182 ? 19.197 -9.889 -65.798 1.00 97.62 182 LEU A O 1
ATOM 1462 N N . GLN A 1 183 ? 18.321 -8.604 -64.180 1.00 97.50 183 GLN A N 1
ATOM 1463 C CA . GLN A 1 183 ? 19.397 -7.604 -64.202 1.00 97.50 183 GLN A CA 1
ATOM 1464 C C . GLN A 1 183 ? 20.717 -8.186 -63.676 1.00 97.50 183 GLN A C 1
ATOM 1466 O O . GLN A 1 183 ? 21.740 -8.077 -64.355 1.00 97.50 183 GLN A O 1
ATOM 1471 N N . GLU A 1 184 ? 20.694 -8.886 -62.536 1.00 96.94 184 GLU A N 1
ATOM 1472 C CA . GLU A 1 184 ? 21.856 -9.626 -62.026 1.00 96.94 184 GLU A CA 1
ATOM 1473 C C . GLU A 1 184 ? 22.371 -10.635 -63.056 1.00 96.94 184 GLU A C 1
ATOM 1475 O O . GLU A 1 184 ? 23.580 -10.756 -63.277 1.00 96.94 184 GLU A O 1
ATOM 1480 N N . ARG A 1 185 ? 21.462 -11.352 -63.731 1.00 97.56 185 ARG A N 1
ATOM 1481 C CA . ARG A 1 185 ? 21.839 -12.341 -64.739 1.00 97.56 185 ARG A CA 1
ATOM 1482 C C . ARG A 1 185 ? 22.518 -11.709 -65.953 1.00 97.56 185 ARG A C 1
ATOM 1484 O O . ARG A 1 185 ? 23.476 -12.291 -66.463 1.00 97.56 185 ARG A O 1
ATOM 1491 N N . ASN A 1 186 ? 22.074 -10.533 -66.388 1.00 97.25 186 ASN A N 1
ATOM 1492 C CA . ASN A 1 186 ? 22.725 -9.793 -67.469 1.00 97.25 186 ASN A CA 1
ATOM 1493 C C . ASN A 1 186 ? 24.126 -9.321 -67.048 1.00 97.25 186 ASN A C 1
ATOM 1495 O O . ASN A 1 186 ? 25.090 -9.595 -67.760 1.00 97.25 186 ASN A O 1
ATOM 1499 N N . ALA A 1 187 ? 24.278 -8.757 -65.845 1.00 96.31 187 ALA A N 1
ATOM 1500 C CA . ALA A 1 187 ? 25.584 -8.361 -65.308 1.00 96.31 187 ALA A CA 1
ATOM 1501 C C . ALA A 1 187 ? 26.569 -9.549 -65.187 1.00 96.31 187 ALA A C 1
ATOM 1503 O O . ALA A 1 187 ? 27.760 -9.414 -65.473 1.00 96.31 187 ALA A O 1
ATOM 1504 N N . GLN A 1 188 ? 26.085 -10.748 -64.832 1.00 95.44 188 GLN A N 1
ATOM 1505 C CA . GLN A 1 188 ? 26.892 -11.979 -64.854 1.00 95.44 188 GLN A CA 1
ATOM 1506 C C . GLN A 1 188 ? 27.350 -12.372 -66.270 1.00 95.44 188 GLN A C 1
ATOM 1508 O O . GLN A 1 188 ? 28.455 -12.899 -66.428 1.00 95.44 188 GLN A O 1
ATOM 1513 N N . LEU A 1 189 ? 26.514 -12.164 -67.293 1.00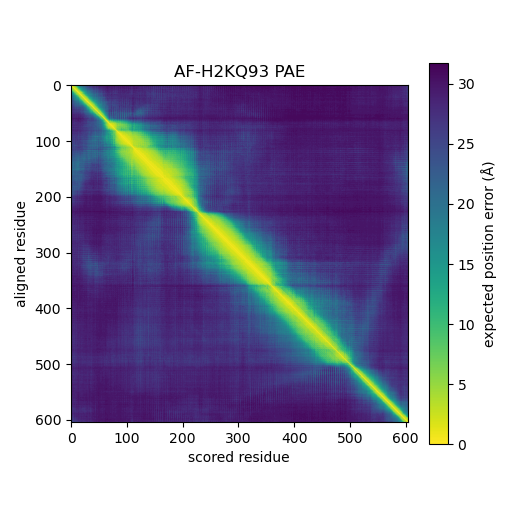 96.50 189 LEU A N 1
ATOM 1514 C CA . LEU A 1 189 ? 26.854 -12.462 -68.688 1.00 96.50 189 LEU A CA 1
ATOM 1515 C C . LEU A 1 189 ? 27.872 -11.457 -69.239 1.00 96.50 189 LEU A C 1
ATOM 1517 O O . LEU A 1 189 ? 28.873 -11.879 -69.814 1.00 96.50 189 LEU A O 1
ATOM 1521 N N . GLU A 1 190 ? 27.694 -10.163 -68.971 1.00 95.25 190 GLU A N 1
ATOM 1522 C CA . GLU A 1 190 ? 28.668 -9.115 -69.306 1.00 95.25 190 GLU A CA 1
ATOM 1523 C C . GLU A 1 190 ? 30.037 -9.394 -68.662 1.00 95.25 190 GLU A C 1
ATOM 1525 O O . GLU A 1 190 ? 31.068 -9.386 -69.340 1.00 95.25 190 GLU A O 1
ATOM 1530 N N . LEU A 1 191 ? 30.059 -9.744 -67.370 1.00 93.94 191 LEU A N 1
ATOM 1531 C CA . LEU A 1 191 ? 31.282 -10.130 -66.662 1.00 93.94 191 LEU A CA 1
ATOM 1532 C C . LEU A 1 191 ? 31.935 -11.385 -67.267 1.00 93.94 191 LEU A C 1
ATOM 1534 O O . LEU A 1 191 ? 33.164 -11.447 -67.379 1.00 93.94 191 LEU A O 1
ATOM 1538 N N . LYS A 1 192 ? 31.136 -12.378 -67.683 1.00 94.62 192 LYS A N 1
ATOM 1539 C CA . LYS A 1 192 ? 31.624 -13.586 -68.367 1.00 94.62 192 LYS A CA 1
ATOM 1540 C C . LYS A 1 192 ? 32.257 -13.243 -69.716 1.00 94.62 192 LYS A C 1
ATOM 1542 O O . LYS A 1 192 ? 33.361 -13.714 -69.987 1.00 94.62 192 LYS A O 1
ATOM 1547 N N . GLU A 1 193 ? 31.618 -12.402 -70.526 1.00 93.81 193 GLU A N 1
ATOM 1548 C CA . GLU A 1 193 ? 32.171 -11.948 -71.806 1.00 93.81 193 GLU A CA 1
ATOM 1549 C C . GLU A 1 193 ? 33.480 -11.175 -71.632 1.00 93.81 193 GLU A C 1
ATOM 1551 O O . GLU A 1 193 ? 34.454 -11.456 -72.331 1.00 93.81 193 GLU A O 1
ATOM 1556 N N . LEU A 1 194 ? 33.549 -10.242 -70.678 1.00 91.56 194 LEU A N 1
ATOM 1557 C CA . LEU A 1 194 ? 34.781 -9.507 -70.372 1.00 91.56 194 LEU A CA 1
ATOM 1558 C C . LEU A 1 194 ? 35.912 -10.459 -69.960 1.00 91.56 194 LEU A C 1
ATOM 1560 O O . LEU A 1 194 ? 37.057 -10.300 -70.394 1.00 91.56 194 LEU A O 1
ATOM 1564 N N . CYS A 1 195 ? 35.587 -11.495 -69.186 1.00 89.12 195 CYS A N 1
ATOM 1565 C CA . CYS A 1 195 ? 36.519 -12.545 -68.798 1.00 89.12 195 CYS A CA 1
ATOM 1566 C C . CYS A 1 195 ? 36.969 -13.417 -69.987 1.00 89.12 195 CYS A C 1
ATOM 1568 O O . CYS A 1 195 ? 38.141 -13.785 -70.053 1.00 89.12 195 CYS A O 1
ATOM 1570 N N . GLU A 1 196 ? 36.087 -13.743 -70.935 1.00 88.88 196 GLU A N 1
ATOM 1571 C CA . GLU A 1 196 ? 36.412 -14.537 -72.132 1.00 88.88 196 GLU A CA 1
ATOM 1572 C C . GLU A 1 196 ? 37.254 -13.746 -73.141 1.00 88.88 196 GLU A C 1
ATOM 1574 O O . GLU A 1 196 ? 38.283 -14.253 -73.591 1.00 88.88 196 GLU A O 1
ATOM 1579 N N . ARG A 1 197 ? 36.922 -12.472 -73.393 1.00 84.50 197 ARG A N 1
ATOM 1580 C CA . ARG A 1 197 ? 37.751 -11.545 -74.189 1.00 84.50 197 ARG A CA 1
ATOM 1581 C C . ARG A 1 197 ? 39.159 -11.422 -73.583 1.00 84.50 197 ARG A C 1
ATOM 1583 O O . ARG A 1 197 ? 40.152 -11.683 -74.256 1.00 84.50 197 ARG A O 1
ATOM 1590 N N . THR A 1 198 ? 39.240 -11.165 -72.273 1.00 82.56 198 THR A N 1
ATOM 1591 C CA . THR A 1 198 ? 40.516 -11.048 -71.535 1.00 82.56 198 THR A CA 1
ATOM 1592 C C . THR A 1 198 ? 41.347 -12.337 -71.558 1.00 82.56 198 THR A C 1
ATOM 1594 O O . THR A 1 198 ? 42.577 -12.271 -71.570 1.00 82.56 198 THR A O 1
ATOM 1597 N N . LYS A 1 199 ? 40.715 -13.520 -71.553 1.00 81.31 199 LYS A N 1
ATOM 1598 C CA . LYS A 1 199 ? 41.414 -14.807 -71.717 1.00 81.31 199 LYS A CA 1
ATOM 1599 C C . LYS A 1 199 ? 41.981 -14.950 -73.128 1.00 81.31 199 LYS A C 1
ATOM 1601 O O . LYS A 1 199 ? 43.176 -15.197 -73.255 1.00 81.31 199 LYS A O 1
ATOM 1606 N N . GLY A 1 200 ? 41.163 -14.725 -74.157 1.00 78.88 200 GLY A N 1
ATOM 1607 C CA . GLY A 1 200 ? 41.586 -14.837 -75.554 1.00 78.88 200 GLY A CA 1
ATOM 1608 C C . GLY A 1 200 ? 42.715 -13.870 -75.921 1.00 78.88 200 GLY A C 1
ATOM 1609 O O . GLY A 1 200 ? 43.617 -14.237 -76.666 1.00 78.88 200 GLY A O 1
ATOM 1610 N N . ASP A 1 201 ? 42.730 -12.656 -75.367 1.00 79.31 201 ASP A N 1
ATOM 1611 C CA . ASP A 1 201 ? 43.822 -11.705 -75.610 1.00 79.31 201 ASP A CA 1
ATOM 1612 C C . ASP A 1 201 ? 45.116 -12.080 -74.867 1.00 79.31 201 ASP A C 1
ATOM 1614 O O . ASP A 1 201 ? 46.202 -11.954 -75.433 1.00 79.31 201 ASP A O 1
ATOM 1618 N N . LYS A 1 202 ? 45.026 -12.640 -73.651 1.00 76.50 202 LYS A N 1
ATOM 1619 C CA . LYS A 1 202 ? 46.189 -13.233 -72.960 1.00 76.50 202 LYS A CA 1
ATOM 1620 C C . LYS A 1 202 ? 46.757 -14.431 -73.725 1.00 76.50 202 LYS A C 1
ATOM 1622 O O . LYS A 1 202 ? 47.972 -14.561 -73.829 1.00 76.50 202 LYS A O 1
ATOM 1627 N N . GLU A 1 203 ? 45.892 -15.271 -74.287 1.00 79.38 203 GLU A N 1
ATOM 1628 C CA . GLU A 1 203 ? 46.276 -16.429 -75.098 1.00 79.38 203 GLU A CA 1
ATOM 1629 C C . GLU A 1 203 ? 46.967 -16.006 -76.406 1.00 79.38 203 GLU A C 1
ATOM 1631 O O . GLU A 1 203 ? 48.040 -16.519 -76.717 1.00 79.38 203 GLU A O 1
ATOM 1636 N N . LYS A 1 204 ? 46.448 -14.988 -77.112 1.00 79.25 204 LYS A N 1
ATOM 1637 C CA . LYS A 1 204 ? 47.133 -14.372 -78.267 1.00 79.25 204 LYS A CA 1
ATOM 1638 C C . LYS A 1 204 ? 48.517 -13.840 -77.891 1.00 79.25 204 LYS A C 1
ATOM 1640 O O . LYS A 1 204 ? 49.481 -14.123 -78.593 1.00 79.25 204 LYS A O 1
ATOM 1645 N N . VAL A 1 205 ? 48.637 -13.094 -76.787 1.00 80.56 205 VAL A N 1
ATOM 1646 C CA . VAL A 1 205 ? 49.930 -12.553 -76.326 1.00 80.56 205 VAL A CA 1
ATOM 1647 C C . VAL A 1 205 ? 50.927 -13.675 -76.023 1.00 80.56 205 VAL A C 1
ATOM 1649 O O . VAL A 1 205 ? 52.091 -13.553 -76.404 1.00 80.56 205 VAL A O 1
ATOM 1652 N N . LEU A 1 206 ? 50.476 -14.776 -75.413 1.00 78.75 206 LEU A N 1
ATOM 1653 C CA . LEU A 1 206 ? 51.302 -15.954 -75.143 1.00 78.75 206 LEU A CA 1
ATOM 1654 C C . LEU A 1 206 ? 51.759 -16.638 -76.446 1.00 78.75 206 LEU A C 1
ATOM 1656 O O . LEU A 1 206 ? 52.942 -16.922 -76.613 1.00 78.75 206 LEU A O 1
ATOM 1660 N N . VAL A 1 207 ? 50.852 -16.833 -77.408 1.00 79.19 207 VAL A N 1
ATOM 1661 C CA . VAL A 1 207 ? 51.167 -17.418 -78.724 1.00 79.19 207 VAL A CA 1
ATOM 1662 C C . VAL A 1 207 ? 52.139 -16.538 -79.522 1.00 79.19 207 VAL A C 1
ATOM 1664 O O . VAL A 1 207 ? 53.073 -17.058 -80.133 1.00 79.19 207 VAL A O 1
ATOM 1667 N N . GLU A 1 208 ? 51.981 -15.213 -79.499 1.00 77.88 208 GLU A N 1
ATOM 1668 C CA . GLU A 1 208 ? 52.919 -14.290 -80.153 1.00 77.88 208 GLU A CA 1
ATOM 1669 C C . GLU A 1 208 ? 54.256 -14.153 -79.409 1.00 77.88 208 GLU A C 1
ATOM 1671 O O . GLU A 1 208 ? 55.253 -13.792 -80.033 1.00 77.88 208 GLU A O 1
ATOM 1676 N N . GLN A 1 209 ? 54.316 -14.443 -78.102 1.00 76.75 209 GLN A N 1
ATOM 1677 C CA . GLN A 1 209 ? 55.585 -14.638 -77.387 1.00 76.75 209 GLN A CA 1
ATOM 1678 C C . GLN A 1 209 ? 56.282 -15.905 -77.890 1.00 76.75 209 GLN A C 1
ATOM 1680 O O . GLN A 1 209 ? 57.370 -15.797 -78.443 1.00 76.75 209 GLN A O 1
ATOM 1685 N N . TRP A 1 210 ? 55.608 -17.059 -77.863 1.00 68.19 210 TRP A N 1
ATOM 1686 C CA . TRP A 1 210 ? 56.194 -18.339 -78.285 1.00 68.19 210 TRP A CA 1
ATOM 1687 C C . TRP A 1 210 ? 56.668 -18.324 -79.751 1.00 68.19 210 TRP A C 1
ATOM 1689 O O . TRP A 1 210 ? 57.680 -18.938 -80.088 1.00 68.19 210 TRP A O 1
ATOM 1699 N N . LYS A 1 211 ? 55.975 -17.593 -80.638 1.00 76.56 211 LYS A N 1
ATOM 1700 C CA . LYS A 1 211 ? 56.421 -17.353 -82.024 1.00 76.56 211 LYS A CA 1
ATOM 1701 C C . LYS A 1 211 ? 57.688 -16.497 -82.115 1.00 76.56 211 LYS A C 1
ATOM 1703 O O . LYS A 1 211 ? 58.504 -16.752 -83.000 1.00 76.56 211 LYS A O 1
ATOM 1708 N N . ARG A 1 212 ? 57.837 -15.488 -81.247 1.00 70.94 212 ARG A N 1
ATOM 1709 C CA . ARG A 1 212 ? 59.045 -14.652 -81.162 1.00 70.94 212 ARG A CA 1
ATOM 1710 C C . ARG A 1 212 ? 60.216 -15.459 -80.632 1.00 70.94 212 ARG A C 1
ATOM 1712 O O . ARG A 1 212 ? 61.233 -15.503 -81.307 1.00 70.94 212 ARG A O 1
ATOM 1719 N N . ASP A 1 213 ? 60.032 -16.188 -79.537 1.00 71.94 213 ASP A N 1
ATOM 1720 C CA . ASP A 1 213 ? 61.071 -17.029 -78.936 1.00 71.94 213 ASP A CA 1
ATOM 1721 C C . ASP A 1 213 ? 61.615 -18.045 -79.972 1.00 71.94 213 ASP A C 1
ATOM 1723 O O . ASP A 1 213 ? 62.814 -18.097 -80.247 1.00 71.94 213 ASP A O 1
ATOM 1727 N N . LEU A 1 214 ? 60.718 -18.739 -80.693 1.00 63.59 214 LEU A N 1
ATOM 1728 C CA . LEU A 1 214 ? 61.054 -19.687 -81.773 1.00 63.59 214 LEU A CA 1
ATOM 1729 C C . LEU A 1 214 ? 61.673 -19.036 -83.036 1.00 63.59 214 LEU A C 1
ATOM 1731 O O . LEU A 1 214 ? 62.153 -19.742 -83.934 1.00 63.59 214 LEU A O 1
ATOM 1735 N N . ALA A 1 215 ? 61.614 -17.711 -83.171 1.00 66.19 215 ALA A N 1
ATOM 1736 C CA . ALA A 1 215 ? 62.279 -16.954 -84.232 1.00 66.19 215 ALA A CA 1
ATOM 1737 C C . ALA A 1 215 ? 63.637 -16.413 -83.757 1.00 66.19 215 ALA A C 1
ATOM 1739 O O . ALA A 1 215 ? 64.625 -16.517 -84.485 1.00 66.19 215 ALA A O 1
ATOM 1740 N N . GLU A 1 216 ? 63.701 -15.904 -82.528 1.00 64.75 216 GLU A N 1
ATOM 1741 C CA . GLU A 1 216 ? 64.914 -15.414 -81.881 1.00 64.75 216 GLU A CA 1
ATOM 1742 C C . GLU A 1 216 ? 65.939 -16.545 -81.728 1.00 64.75 216 GLU A C 1
ATOM 1744 O O . GLU A 1 216 ? 67.072 -16.360 -82.168 1.00 64.75 216 GLU A O 1
ATOM 1749 N N . ASP A 1 217 ? 65.540 -17.752 -81.302 1.00 59.03 217 ASP A N 1
ATOM 1750 C CA . ASP A 1 217 ? 66.404 -18.949 -81.278 1.00 59.03 217 ASP A CA 1
ATOM 1751 C C . ASP A 1 217 ? 67.076 -19.228 -82.637 1.00 59.03 217 ASP A C 1
ATOM 1753 O O . ASP A 1 217 ? 68.276 -19.514 -82.72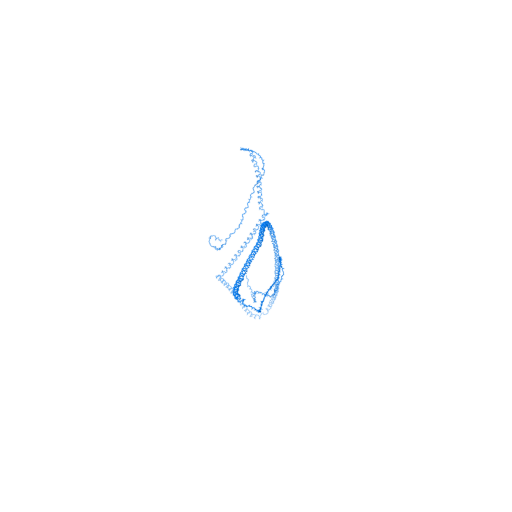2 1.00 59.03 217 ASP A O 1
ATOM 1757 N N . LYS A 1 218 ? 66.318 -19.104 -83.736 1.00 58.44 218 LYS A N 1
ATOM 1758 C CA . LYS A 1 218 ? 66.820 -19.358 -85.100 1.00 58.44 218 LYS A CA 1
ATOM 1759 C C . LYS A 1 218 ? 67.820 -18.295 -85.549 1.00 58.44 218 LYS A C 1
ATOM 1761 O O . LYS A 1 218 ? 68.799 -18.629 -86.214 1.00 58.44 218 LYS A O 1
ATOM 1766 N N . TYR A 1 219 ? 67.612 -17.033 -85.174 1.00 52.66 219 TYR A N 1
ATOM 1767 C CA . TYR A 1 219 ? 68.558 -15.955 -85.470 1.00 52.66 219 TYR A CA 1
ATOM 1768 C C . TYR A 1 219 ? 69.803 -16.016 -84.570 1.00 52.66 219 TYR A C 1
ATOM 1770 O O . TYR A 1 219 ? 70.923 -15.899 -85.077 1.00 52.66 219 TYR A O 1
ATOM 1778 N N . PHE A 1 220 ? 69.641 -16.276 -83.271 1.00 51.84 220 PHE A N 1
ATOM 1779 C CA . PHE A 1 220 ? 70.702 -16.308 -82.257 1.00 51.84 220 PHE A CA 1
ATOM 1780 C C . PHE A 1 220 ? 71.817 -17.307 -82.614 1.00 51.84 220 PHE A C 1
ATOM 1782 O O . PHE A 1 220 ? 73.000 -16.950 -82.606 1.00 51.84 220 PHE A O 1
ATOM 1789 N N . VAL A 1 221 ? 71.445 -18.512 -83.068 1.00 52.44 221 VAL A N 1
ATOM 1790 C CA . VAL A 1 221 ? 72.371 -19.562 -83.546 1.00 52.44 221 VAL A CA 1
ATOM 1791 C C . VAL A 1 221 ? 73.225 -19.117 -84.747 1.00 52.44 221 VAL A C 1
ATOM 1793 O O . VAL A 1 221 ? 74.359 -19.580 -84.908 1.00 52.44 221 VAL A O 1
ATOM 1796 N N . THR A 1 222 ? 72.722 -18.208 -85.591 1.00 51.81 222 THR A N 1
ATOM 1797 C CA . THR A 1 222 ? 73.473 -17.678 -86.747 1.00 51.81 222 THR A CA 1
ATOM 1798 C C . THR A 1 222 ? 74.330 -16.461 -86.392 1.00 51.81 222 THR A C 1
ATOM 1800 O O . THR A 1 222 ? 75.444 -16.325 -86.903 1.00 51.81 222 THR A O 1
ATOM 1803 N N . PHE A 1 223 ? 73.848 -15.608 -85.484 1.00 47.38 223 PHE A N 1
ATOM 1804 C CA . PHE A 1 223 ? 74.484 -14.348 -85.098 1.00 47.38 223 PHE A CA 1
ATOM 1805 C C . PHE A 1 223 ? 75.702 -14.549 -84.179 1.00 47.38 223 PHE A C 1
ATOM 1807 O O . PHE A 1 223 ? 76.759 -13.949 -84.406 1.00 47.38 223 PHE A O 1
ATOM 1814 N N . ILE A 1 224 ? 75.609 -15.462 -83.200 1.00 50.56 224 ILE A N 1
ATOM 1815 C CA . ILE A 1 224 ? 76.711 -15.763 -82.264 1.00 50.56 224 ILE A CA 1
ATOM 1816 C C . ILE A 1 224 ? 77.986 -16.222 -82.988 1.00 50.56 224 ILE A C 1
ATOM 1818 O O . ILE A 1 224 ? 79.093 -15.884 -82.577 1.00 50.56 224 ILE A O 1
ATOM 1822 N N . LYS A 1 225 ? 77.861 -16.905 -84.133 1.00 51.50 225 LYS A N 1
ATOM 1823 C CA . LYS A 1 225 ? 79.018 -17.362 -84.924 1.00 51.50 225 LYS A CA 1
ATOM 1824 C C . LYS A 1 225 ? 79.817 -16.238 -85.605 1.00 51.50 225 LYS A C 1
ATOM 1826 O O . LYS A 1 225 ? 80.829 -16.544 -86.231 1.00 51.50 225 LYS A O 1
ATOM 1831 N N . ARG A 1 226 ? 79.385 -14.968 -85.536 1.00 51.19 226 ARG A N 1
ATOM 1832 C CA . ARG A 1 226 ? 80.079 -13.830 -86.179 1.00 51.19 226 ARG A CA 1
ATOM 1833 C C . ARG A 1 226 ? 80.203 -12.548 -85.339 1.00 51.19 226 ARG A C 1
ATOM 1835 O O . ARG A 1 226 ? 81.090 -11.757 -85.634 1.00 51.19 226 ARG A O 1
ATOM 1842 N N . GLY A 1 227 ? 79.373 -12.325 -84.314 1.00 57.41 227 GLY A N 1
ATOM 1843 C CA . GLY A 1 227 ? 79.379 -11.069 -83.533 1.00 57.41 227 GLY A CA 1
ATOM 1844 C C . GLY A 1 227 ? 80.192 -11.061 -82.225 1.00 57.41 227 GLY A C 1
ATOM 1845 O O . GLY A 1 227 ? 80.360 -10.009 -81.611 1.00 57.41 227 GLY A O 1
ATOM 1846 N N . CYS A 1 228 ? 80.676 -12.215 -81.760 1.00 52.19 228 CYS A N 1
ATOM 1847 C CA . CYS A 1 228 ? 80.985 -12.436 -80.340 1.00 52.19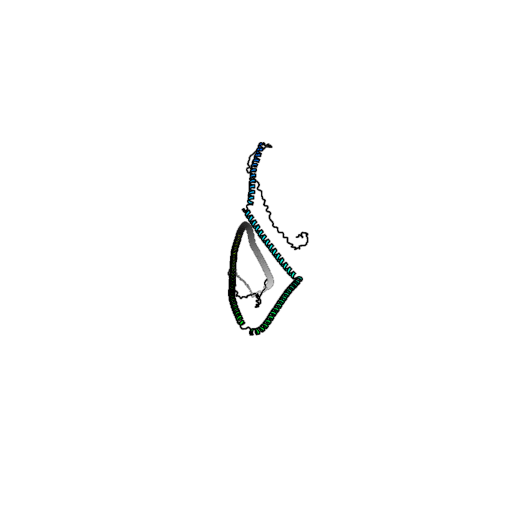 228 CYS A CA 1
ATOM 1848 C C . CYS A 1 228 ? 82.312 -11.886 -79.772 1.00 52.19 228 CYS A C 1
ATOM 1850 O O . CYS A 1 228 ? 82.630 -12.244 -78.646 1.00 52.19 228 CYS A O 1
ATOM 1852 N N . SER A 1 229 ? 83.062 -11.010 -80.456 1.00 54.88 229 SER A N 1
ATOM 1853 C CA . SER A 1 229 ? 84.211 -10.330 -79.811 1.00 54.88 229 SER A CA 1
ATOM 1854 C C . SER A 1 229 ? 83.810 -8.986 -79.176 1.00 54.88 229 SER A C 1
ATOM 1856 O O . SER A 1 229 ? 83.773 -8.910 -77.950 1.00 54.88 229 SER A O 1
ATOM 1858 N N . PRO A 1 230 ? 83.417 -7.938 -79.934 1.00 56.62 230 PRO A N 1
ATOM 1859 C CA . PRO A 1 230 ? 83.235 -6.598 -79.355 1.00 56.62 230 PRO A CA 1
ATOM 1860 C C . PRO A 1 230 ? 81.931 -6.467 -78.554 1.00 56.62 230 PRO A C 1
ATOM 1862 O O . PRO A 1 230 ? 81.827 -5.681 -77.614 1.00 56.62 230 PRO A O 1
ATOM 1865 N N . LEU A 1 231 ? 80.913 -7.257 -78.913 1.00 59.59 231 LEU A N 1
ATOM 1866 C CA . LEU A 1 231 ? 79.604 -7.208 -78.265 1.00 59.59 231 LEU A CA 1
ATOM 1867 C C . LEU A 1 231 ? 79.637 -7.756 -76.827 1.00 59.59 231 LEU A C 1
ATOM 1869 O O . LEU A 1 231 ? 78.845 -7.311 -75.995 1.00 59.59 231 LEU A O 1
ATOM 1873 N N . ILE A 1 232 ? 80.549 -8.685 -76.513 1.00 60.38 232 ILE A N 1
ATOM 1874 C CA . ILE A 1 232 ? 80.684 -9.256 -75.162 1.00 60.38 232 ILE A CA 1
ATOM 1875 C C . ILE A 1 232 ? 81.203 -8.206 -74.170 1.00 60.38 232 ILE A C 1
ATOM 1877 O O . ILE A 1 232 ? 80.720 -8.146 -73.043 1.00 60.38 232 ILE A O 1
ATOM 1881 N N . GLU A 1 233 ? 82.108 -7.319 -74.584 1.00 60.53 233 GLU A N 1
ATOM 1882 C CA . GLU A 1 233 ? 82.641 -6.272 -73.703 1.00 60.53 233 GLU A CA 1
ATOM 1883 C C . GLU A 1 233 ? 81.580 -5.205 -73.385 1.00 60.53 233 GLU A C 1
ATOM 1885 O O . GLU A 1 233 ? 81.336 -4.891 -72.217 1.00 60.53 233 GLU A O 1
ATOM 1890 N N . PHE A 1 234 ? 80.866 -4.715 -74.406 1.00 64.25 234 PHE A N 1
ATOM 1891 C CA . PHE A 1 234 ? 79.794 -3.729 -74.225 1.00 64.25 234 PHE A CA 1
ATOM 1892 C C . PHE A 1 234 ? 78.595 -4.290 -73.439 1.00 64.25 234 PHE A C 1
ATOM 1894 O O . PHE A 1 234 ? 78.048 -3.617 -72.561 1.00 64.25 234 PHE A O 1
ATOM 1901 N N . THR A 1 235 ? 78.196 -5.542 -73.694 1.00 65.50 235 THR A N 1
ATOM 1902 C CA . THR A 1 235 ? 77.162 -6.203 -72.875 1.00 65.50 235 THR A CA 1
ATOM 1903 C C . THR A 1 235 ? 77.653 -6.496 -71.459 1.00 65.50 235 THR A C 1
ATOM 1905 O O . THR A 1 235 ? 76.879 -6.326 -70.521 1.00 65.50 235 THR A O 1
ATOM 1908 N N . GLY A 1 236 ? 78.935 -6.821 -71.270 1.00 73.81 236 GLY A N 1
ATOM 1909 C CA . GLY A 1 236 ? 79.569 -6.956 -69.959 1.00 73.81 236 GLY A CA 1
ATOM 1910 C C . GLY A 1 236 ? 79.526 -5.667 -69.130 1.00 73.81 236 GLY A C 1
ATOM 1911 O O . GLY A 1 236 ? 79.248 -5.729 -67.933 1.00 73.81 236 GLY A O 1
ATOM 1912 N N . HIS A 1 237 ? 79.718 -4.497 -69.751 1.00 73.25 237 HIS A N 1
ATOM 1913 C CA . HIS A 1 237 ? 79.576 -3.203 -69.068 1.00 73.25 237 HIS A CA 1
ATOM 1914 C C . HIS A 1 237 ? 78.128 -2.967 -68.605 1.00 73.25 237 HIS A C 1
ATOM 1916 O O . HIS A 1 237 ? 77.874 -2.772 -67.416 1.00 73.25 237 HIS A O 1
ATOM 1922 N N . ARG A 1 238 ? 77.155 -3.148 -69.509 1.00 74.31 238 ARG A N 1
ATOM 1923 C CA . ARG A 1 238 ? 75.720 -3.026 -69.189 1.00 74.31 238 ARG A CA 1
ATOM 1924 C C . ARG A 1 238 ? 75.218 -4.079 -68.193 1.00 74.31 238 ARG A C 1
ATOM 1926 O O . ARG A 1 238 ? 74.241 -3.843 -67.482 1.00 74.31 238 ARG A O 1
ATOM 1933 N N . MET A 1 239 ? 75.867 -5.244 -68.113 1.00 71.62 239 MET A N 1
ATOM 1934 C CA . MET A 1 239 ? 75.599 -6.233 -67.065 1.00 71.62 239 MET A CA 1
ATOM 1935 C C . MET A 1 239 ? 76.112 -5.770 -65.700 1.00 71.62 239 MET A C 1
ATOM 1937 O O . MET A 1 239 ? 75.383 -5.944 -64.727 1.00 71.62 239 MET A O 1
ATOM 1941 N N . LYS A 1 240 ? 77.297 -5.145 -65.609 1.00 79.94 240 LYS A N 1
ATOM 1942 C CA . LYS A 1 240 ? 77.797 -4.552 -64.351 1.00 79.94 240 LYS A CA 1
ATOM 1943 C C . LYS A 1 240 ? 76.860 -3.455 -63.848 1.00 79.94 240 LYS A C 1
ATOM 1945 O O . LYS A 1 240 ? 76.370 -3.568 -62.731 1.00 79.94 240 LYS A O 1
ATOM 1950 N N . GLU A 1 241 ? 76.494 -2.507 -64.712 1.00 79.00 241 GLU A N 1
ATOM 1951 C CA . GLU A 1 241 ? 75.511 -1.448 -64.418 1.00 79.00 241 GLU A CA 1
ATOM 1952 C C . GLU A 1 241 ? 74.184 -2.025 -63.891 1.00 79.00 241 GLU A C 1
ATOM 1954 O O . GLU A 1 241 ? 73.662 -1.589 -62.867 1.00 79.00 241 GLU A O 1
ATOM 1959 N N . ARG A 1 242 ? 73.645 -3.064 -64.550 1.00 78.88 242 ARG A N 1
ATOM 1960 C CA . ARG A 1 242 ? 72.412 -3.746 -64.116 1.00 78.88 242 ARG A CA 1
ATOM 1961 C C . ARG A 1 242 ? 72.582 -4.505 -62.792 1.00 78.88 242 ARG A C 1
ATOM 1963 O O . ARG A 1 242 ? 71.616 -4.612 -62.042 1.00 78.88 242 ARG A O 1
ATOM 1970 N N . ILE A 1 243 ? 73.760 -5.055 -62.505 1.00 80.75 243 ILE A N 1
ATOM 1971 C CA . ILE A 1 243 ? 74.065 -5.728 -61.231 1.00 80.75 243 ILE A CA 1
ATOM 1972 C C . ILE A 1 243 ? 74.196 -4.701 -60.098 1.00 80.75 243 ILE A C 1
ATOM 1974 O O . ILE A 1 243 ? 73.725 -4.952 -58.994 1.00 80.75 243 ILE A O 1
ATOM 1978 N N . GLU A 1 244 ? 74.792 -3.542 -60.359 1.00 83.19 244 GLU A N 1
ATOM 1979 C CA . GLU A 1 244 ? 74.929 -2.447 -59.393 1.00 83.19 244 GLU A CA 1
ATOM 1980 C C . GLU A 1 244 ? 73.577 -1.787 -59.096 1.00 83.19 244 GLU A C 1
ATOM 1982 O O . GLU A 1 244 ? 73.227 -1.631 -57.927 1.00 83.19 244 GLU A O 1
ATOM 1987 N N . ALA A 1 245 ? 72.752 -1.538 -60.119 1.00 82.06 245 ALA A N 1
ATOM 1988 C CA . ALA A 1 245 ? 71.373 -1.078 -59.942 1.00 82.06 245 ALA A CA 1
ATOM 1989 C C . ALA A 1 245 ? 70.520 -2.070 -59.126 1.00 82.06 245 ALA A C 1
ATOM 1991 O O . ALA A 1 245 ? 69.773 -1.654 -58.245 1.00 82.06 245 ALA A O 1
ATOM 1992 N N . LYS A 1 246 ? 70.670 -3.384 -59.356 1.00 83.88 246 LYS A N 1
ATOM 1993 C CA . LYS A 1 246 ? 70.001 -4.416 -58.543 1.00 83.88 246 LYS A CA 1
ATOM 1994 C C . LYS A 1 246 ? 70.468 -4.431 -57.090 1.00 83.88 246 LYS A C 1
ATOM 1996 O O . LYS A 1 246 ? 69.635 -4.539 -56.202 1.00 83.88 246 LYS A O 1
ATOM 2001 N N . LYS A 1 247 ? 71.772 -4.290 -56.831 1.00 83.38 247 LYS A N 1
ATOM 2002 C CA . LYS A 1 247 ? 72.305 -4.191 -55.460 1.00 83.38 247 LYS A CA 1
ATOM 2003 C C . LYS A 1 247 ? 71.765 -2.960 -54.728 1.00 83.38 247 LYS A C 1
ATOM 2005 O O . LYS A 1 247 ? 71.501 -3.042 -53.532 1.00 83.38 247 LYS A O 1
ATOM 2010 N N . LEU A 1 248 ? 71.583 -1.843 -55.438 1.00 85.25 248 LEU A N 1
ATOM 2011 C CA . LEU A 1 248 ? 70.950 -0.647 -54.887 1.00 85.25 248 LEU A CA 1
ATOM 2012 C C . LEU A 1 248 ? 69.481 -0.929 -54.532 1.00 85.25 248 LEU A C 1
ATOM 2014 O O . LEU A 1 248 ? 69.112 -0.777 -53.372 1.00 85.25 248 LEU A O 1
ATOM 2018 N N . GLU A 1 249 ? 68.698 -1.464 -55.473 1.00 83.56 249 GLU A N 1
ATOM 2019 C CA . GLU A 1 249 ? 67.291 -1.859 -55.277 1.00 83.56 249 GLU A CA 1
ATOM 2020 C C . GLU A 1 249 ? 67.115 -2.878 -54.124 1.00 83.56 249 GLU A C 1
ATOM 2022 O O . GLU A 1 249 ? 66.167 -2.808 -53.342 1.00 83.56 249 GLU A O 1
ATOM 2027 N N . GLU A 1 250 ? 68.042 -3.829 -53.977 1.00 85.69 250 GLU A N 1
ATOM 2028 C CA . GLU A 1 250 ? 68.089 -4.785 -52.864 1.00 85.69 250 GLU A CA 1
ATOM 2029 C C . GLU A 1 250 ? 68.410 -4.095 -51.526 1.00 85.69 250 GLU A C 1
ATOM 2031 O O . GLU A 1 250 ? 67.786 -4.414 -50.512 1.00 85.69 250 GLU A O 1
ATOM 2036 N N . SER A 1 251 ? 69.317 -3.111 -51.509 1.00 82.31 251 SER A N 1
ATOM 2037 C CA . SER A 1 251 ? 69.623 -2.323 -50.306 1.00 82.31 251 SER A CA 1
ATOM 2038 C C . SER A 1 251 ? 68.465 -1.409 -49.881 1.00 82.31 251 SER A C 1
ATOM 2040 O O . SER A 1 251 ? 68.178 -1.292 -48.688 1.00 82.31 251 SER A O 1
ATOM 2042 N N . GLU A 1 252 ? 67.735 -0.838 -50.842 1.00 87.06 252 GLU A N 1
ATOM 2043 C CA . GLU A 1 252 ? 66.537 -0.032 -50.599 1.00 87.06 252 GLU A CA 1
ATOM 2044 C C . GLU A 1 252 ? 65.418 -0.897 -50.009 1.00 87.06 252 GLU A C 1
ATOM 2046 O O . GLU A 1 252 ? 64.879 -0.556 -48.957 1.00 87.06 252 GLU A O 1
ATOM 2051 N N . LYS A 1 253 ? 65.155 -2.079 -50.583 1.00 85.12 253 LYS A N 1
ATOM 2052 C CA . LYS A 1 253 ? 64.186 -3.053 -50.042 1.00 85.12 253 LYS A CA 1
ATOM 2053 C C . LYS A 1 253 ? 64.546 -3.551 -48.643 1.00 85.12 253 LYS A C 1
ATOM 2055 O O . LYS A 1 253 ? 63.650 -3.807 -47.839 1.00 85.12 253 LYS A O 1
ATOM 2060 N N . LEU A 1 254 ? 65.834 -3.691 -48.322 1.00 88.06 254 LEU A N 1
ATOM 2061 C CA . LEU A 1 254 ? 66.276 -4.012 -46.962 1.00 88.06 254 LEU A CA 1
ATOM 2062 C C . LEU A 1 254 ? 65.997 -2.849 -45.996 1.00 88.06 254 LEU A C 1
ATOM 2064 O O . LEU A 1 254 ? 65.433 -3.079 -44.926 1.00 88.06 254 LEU A O 1
ATOM 2068 N N . ALA A 1 255 ? 66.288 -1.608 -46.392 1.00 89.88 255 ALA A N 1
ATOM 2069 C CA . ALA A 1 255 ? 65.982 -0.421 -45.593 1.00 89.88 255 ALA A CA 1
ATOM 2070 C C . ALA A 1 255 ? 64.466 -0.180 -45.426 1.00 89.88 255 ALA A C 1
ATOM 2072 O O . ALA A 1 255 ? 64.021 0.264 -44.368 1.00 89.88 255 ALA A O 1
ATOM 2073 N N . GLU A 1 256 ? 63.648 -0.487 -46.435 1.00 91.00 256 GLU A N 1
ATOM 2074 C CA . GLU A 1 256 ? 62.182 -0.491 -46.340 1.00 91.00 256 GLU A CA 1
ATOM 2075 C C . GLU A 1 256 ? 61.676 -1.586 -45.401 1.00 91.00 256 GLU A C 1
ATOM 2077 O O . GLU A 1 256 ? 60.866 -1.310 -44.516 1.00 91.00 256 GLU A O 1
ATOM 2082 N N . ARG A 1 257 ? 62.202 -2.811 -45.522 1.00 90.19 257 ARG A N 1
ATOM 2083 C CA . ARG A 1 257 ? 61.884 -3.922 -44.617 1.00 90.19 257 ARG A CA 1
ATOM 2084 C C . ARG A 1 257 ? 62.213 -3.582 -43.163 1.00 90.19 257 ARG A C 1
ATOM 2086 O O . ARG A 1 257 ? 61.415 -3.894 -42.286 1.00 90.19 257 ARG A O 1
ATOM 2093 N N . GLU A 1 258 ? 63.338 -2.922 -42.891 1.00 90.94 258 GLU A N 1
ATOM 2094 C CA . GLU A 1 258 ? 63.665 -2.455 -41.539 1.00 90.94 258 GLU A CA 1
ATOM 2095 C C . GLU A 1 258 ? 62.685 -1.395 -41.019 1.00 90.94 258 GLU A C 1
ATOM 2097 O O . GLU A 1 258 ? 62.273 -1.479 -39.863 1.00 90.94 258 GLU A O 1
ATOM 2102 N N . LYS A 1 259 ? 62.269 -0.429 -41.850 1.00 90.94 259 LYS A N 1
ATOM 2103 C CA . LYS A 1 259 ? 61.242 0.561 -41.470 1.00 90.94 259 LYS A CA 1
ATOM 2104 C C . LYS A 1 259 ? 59.911 -0.123 -41.146 1.00 90.94 259 LYS A C 1
ATOM 2106 O O . LYS A 1 259 ? 59.326 0.156 -40.105 1.00 90.94 259 LYS A O 1
ATOM 2111 N N . LEU A 1 260 ? 59.471 -1.060 -41.989 1.00 89.00 260 LEU A N 1
ATOM 2112 C CA . LEU A 1 260 ? 58.240 -1.831 -41.781 1.00 89.00 260 LEU A CA 1
ATOM 2113 C C . LEU A 1 260 ? 58.294 -2.689 -40.507 1.00 89.00 260 LEU A C 1
ATOM 2115 O O . LEU A 1 260 ? 57.292 -2.791 -39.807 1.00 89.00 260 LEU A O 1
ATOM 2119 N N . LEU A 1 261 ? 59.454 -3.267 -40.173 1.00 92.56 261 LEU A N 1
ATOM 2120 C CA . LEU A 1 261 ? 59.641 -4.023 -38.929 1.00 92.56 261 LEU A CA 1
ATOM 2121 C C . LEU A 1 261 ? 59.600 -3.130 -37.677 1.00 92.56 261 LEU A C 1
ATOM 2123 O O . LEU A 1 261 ? 59.068 -3.566 -36.660 1.00 92.56 261 LEU A O 1
ATOM 2127 N N . ARG A 1 262 ? 60.108 -1.889 -37.743 1.00 91.69 262 ARG A N 1
ATOM 2128 C CA . ARG A 1 262 ? 59.982 -0.913 -36.640 1.00 91.69 262 ARG A CA 1
ATOM 2129 C C . ARG A 1 262 ? 58.525 -0.503 -36.432 1.00 91.69 262 ARG A C 1
ATOM 2131 O O . ARG A 1 262 ? 58.018 -0.659 -35.328 1.00 91.69 262 ARG A O 1
ATOM 2138 N N . ILE A 1 263 ? 57.837 -0.116 -37.509 1.00 92.94 263 ILE A N 1
ATOM 2139 C CA . ILE A 1 263 ? 56.410 0.241 -37.473 1.00 92.94 263 ILE A CA 1
ATOM 2140 C C . ILE A 1 263 ? 55.580 -0.922 -36.911 1.00 92.94 263 ILE A C 1
ATOM 2142 O O . ILE A 1 263 ? 54.762 -0.708 -36.029 1.00 92.94 263 ILE A O 1
ATOM 2146 N N . ALA A 1 264 ? 55.825 -2.165 -37.343 1.00 92.56 264 ALA A N 1
ATOM 2147 C CA . ALA A 1 264 ? 55.112 -3.335 -36.825 1.00 92.56 264 ALA A CA 1
ATOM 2148 C C . ALA A 1 264 ? 55.354 -3.593 -35.322 1.00 92.56 264 ALA A C 1
ATOM 2150 O O . ALA A 1 264 ? 54.442 -4.046 -34.629 1.00 92.56 264 ALA A O 1
ATOM 2151 N N . ALA A 1 265 ? 56.556 -3.303 -34.810 1.00 93.56 265 ALA A N 1
ATOM 2152 C CA . ALA A 1 265 ? 56.865 -3.407 -33.384 1.00 93.56 265 ALA A CA 1
ATOM 2153 C C . ALA A 1 265 ? 56.178 -2.300 -32.561 1.00 93.56 265 ALA A C 1
ATOM 2155 O O . ALA A 1 265 ? 55.631 -2.582 -31.495 1.00 93.56 265 ALA A O 1
ATOM 2156 N N . GLU A 1 266 ? 56.151 -1.070 -33.082 1.00 92.69 266 GLU A N 1
ATOM 2157 C CA . GLU A 1 266 ? 55.434 0.072 -32.500 1.00 92.69 266 GLU A CA 1
ATOM 2158 C C . GLU A 1 266 ? 53.918 -0.210 -32.439 1.00 92.69 266 GLU A C 1
ATOM 2160 O O . GLU A 1 266 ? 53.321 -0.132 -31.364 1.00 92.69 266 GLU A O 1
ATOM 2165 N N . ASP A 1 267 ? 53.323 -0.682 -33.542 1.00 90.94 267 ASP A N 1
ATOM 2166 C CA . ASP A 1 267 ? 51.928 -1.147 -33.639 1.00 90.94 267 ASP A CA 1
ATOM 2167 C C . ASP A 1 267 ? 51.598 -2.227 -32.592 1.00 90.94 267 ASP A C 1
ATOM 2169 O O . ASP A 1 267 ? 50.541 -2.218 -31.953 1.00 90.94 267 ASP A O 1
ATOM 2173 N N . GLU A 1 268 ? 52.504 -3.191 -32.403 1.00 89.12 268 GLU A N 1
ATOM 2174 C CA . GLU A 1 268 ? 52.362 -4.240 -31.399 1.00 89.12 268 GLU A CA 1
ATOM 2175 C C . GLU A 1 268 ? 52.410 -3.696 -29.966 1.00 89.12 268 GLU A C 1
ATOM 2177 O O . GLU A 1 268 ? 51.656 -4.166 -29.108 1.00 89.12 268 GLU A O 1
ATOM 2182 N N . GLU A 1 269 ? 53.280 -2.726 -29.680 1.00 91.69 269 GLU A N 1
ATOM 2183 C CA . GLU A 1 269 ? 53.325 -2.057 -28.382 1.00 91.69 269 GLU A CA 1
ATOM 2184 C C . GLU A 1 269 ? 52.072 -1.222 -28.118 1.00 91.69 269 GLU A C 1
ATOM 2186 O O . GLU A 1 269 ? 51.514 -1.315 -27.024 1.00 91.69 269 GLU A O 1
ATOM 2191 N N . GLU A 1 270 ? 51.574 -0.460 -29.092 1.00 90.19 270 GLU A N 1
ATOM 2192 C CA . GLU A 1 270 ? 50.337 0.308 -28.925 1.00 90.19 270 GLU A CA 1
ATOM 2193 C C . GLU A 1 270 ? 49.136 -0.598 -28.639 1.00 90.19 270 GLU A C 1
ATOM 2195 O O . GLU A 1 270 ? 48.361 -0.324 -27.719 1.00 90.19 270 GLU A O 1
ATOM 2200 N N . ARG A 1 271 ? 49.027 -1.738 -29.335 1.00 88.88 271 ARG A N 1
ATOM 2201 C CA . ARG A 1 271 ? 47.997 -2.756 -29.063 1.00 88.88 271 ARG A CA 1
ATOM 2202 C C . ARG A 1 271 ? 48.128 -3.334 -27.651 1.00 88.88 271 ARG A C 1
ATOM 2204 O O . ARG A 1 271 ? 47.121 -3.460 -26.956 1.00 88.88 271 ARG A O 1
ATOM 2211 N N . LYS A 1 272 ? 49.348 -3.625 -27.179 1.00 93.44 272 LYS A N 1
ATOM 2212 C CA . LYS A 1 272 ? 49.601 -4.085 -25.795 1.00 93.44 272 LYS A CA 1
ATOM 2213 C C . LYS A 1 272 ? 49.193 -3.012 -24.769 1.00 93.44 272 LYS A C 1
ATOM 2215 O O . LYS A 1 272 ? 48.496 -3.330 -23.807 1.00 93.44 272 LYS A O 1
ATOM 2220 N N . ARG A 1 273 ? 49.536 -1.739 -25.009 1.00 93.56 273 ARG A N 1
ATOM 2221 C CA . ARG A 1 273 ? 49.148 -0.574 -24.181 1.00 93.56 273 ARG A CA 1
ATOM 2222 C C . ARG A 1 273 ? 47.640 -0.276 -24.229 1.00 93.56 273 ARG A C 1
ATOM 2224 O O . ARG A 1 273 ? 47.094 0.279 -23.279 1.00 93.56 273 ARG A O 1
ATOM 2231 N N . PHE A 1 274 ? 46.949 -0.604 -25.320 1.00 90.69 274 PHE A N 1
ATOM 2232 C CA . PHE A 1 274 ? 45.492 -0.484 -25.435 1.00 90.69 274 PHE A CA 1
ATOM 2233 C C . PHE A 1 274 ? 44.780 -1.571 -24.621 1.00 90.69 274 PHE A C 1
ATOM 2235 O O . PHE A 1 274 ? 44.005 -1.247 -23.725 1.00 90.69 274 PHE A O 1
ATOM 2242 N N . ILE A 1 275 ? 45.141 -2.842 -24.837 1.00 93.25 275 ILE A N 1
ATOM 2243 C CA . ILE A 1 275 ? 44.605 -3.996 -24.093 1.00 93.25 275 ILE A CA 1
ATOM 2244 C C . ILE A 1 275 ? 44.833 -3.841 -22.580 1.00 93.25 275 ILE A C 1
ATOM 2246 O O . ILE A 1 275 ? 43.986 -4.235 -21.779 1.00 93.25 275 ILE A O 1
ATOM 2250 N N . GLN A 1 276 ? 45.966 -3.264 -22.170 1.00 93.88 276 GLN A N 1
ATOM 2251 C CA . GLN A 1 276 ? 46.242 -2.993 -20.761 1.00 93.88 276 GLN A CA 1
ATOM 2252 C C . GLN A 1 276 ? 45.297 -1.926 -20.176 1.00 93.88 276 GLN A C 1
ATOM 2254 O O . GLN A 1 276 ? 44.690 -2.176 -19.136 1.00 93.88 276 GLN A O 1
ATOM 2259 N N . ARG A 1 277 ? 45.067 -0.810 -20.884 1.00 92.94 277 ARG A N 1
ATOM 2260 C CA . ARG A 1 277 ? 44.105 0.228 -20.464 1.00 92.94 277 ARG A CA 1
ATOM 2261 C C . ARG A 1 277 ? 42.663 -0.284 -20.405 1.00 92.94 277 ARG A C 1
ATOM 2263 O O . ARG A 1 277 ? 41.942 0.054 -19.473 1.00 92.94 277 ARG A O 1
ATOM 2270 N N . GLU A 1 278 ? 42.239 -1.137 -21.340 1.00 91.19 278 GLU A N 1
ATOM 2271 C CA . GLU A 1 278 ? 40.916 -1.785 -21.271 1.00 91.19 278 GLU A CA 1
ATOM 2272 C C . GLU A 1 278 ? 40.767 -2.681 -20.031 1.00 91.19 278 GLU A C 1
ATOM 2274 O O . GLU A 1 278 ? 39.699 -2.727 -19.417 1.00 91.19 278 GLU A O 1
ATOM 2279 N N . ARG A 1 279 ? 41.835 -3.385 -19.631 1.00 91.00 279 ARG A N 1
ATOM 2280 C CA . ARG A 1 279 ? 41.840 -4.207 -18.410 1.00 91.00 279 ARG A CA 1
ATOM 2281 C C . ARG A 1 279 ? 41.770 -3.357 -17.149 1.00 91.00 279 ARG A C 1
ATOM 2283 O O . ARG A 1 279 ? 41.058 -3.745 -16.230 1.00 91.00 279 ARG A O 1
ATOM 2290 N N . GLU A 1 280 ? 42.480 -2.234 -17.115 1.00 93.62 280 GLU A N 1
ATOM 2291 C CA . GLU A 1 280 ? 42.486 -1.279 -16.000 1.00 93.62 280 GLU A CA 1
ATOM 2292 C C . GLU A 1 280 ? 41.099 -0.644 -15.827 1.00 93.62 280 GLU A C 1
ATOM 2294 O O . GLU A 1 280 ? 40.466 -0.854 -14.794 1.00 93.62 280 GLU A O 1
ATOM 2299 N N . LEU A 1 281 ? 40.530 -0.055 -16.886 1.00 93.50 281 LEU A N 1
ATOM 2300 C CA . LEU A 1 281 ? 39.145 0.445 -16.892 1.00 93.50 281 LEU A CA 1
ATOM 2301 C C . LEU A 1 281 ? 38.129 -0.649 -16.507 1.00 93.50 281 LEU A C 1
ATOM 2303 O O . LEU A 1 281 ? 37.184 -0.415 -15.753 1.00 93.50 281 LEU A O 1
ATOM 2307 N N . GLY A 1 282 ? 38.343 -1.879 -16.986 1.00 93.12 282 GLY A N 1
ATOM 2308 C CA . GLY A 1 282 ? 37.537 -3.053 -16.655 1.00 93.12 282 GLY A CA 1
ATOM 2309 C C . GLY A 1 282 ? 37.759 -3.630 -15.248 1.00 93.12 282 GLY A C 1
ATOM 2310 O O . GLY A 1 282 ? 37.040 -4.563 -14.868 1.00 93.12 282 GLY A O 1
ATOM 2311 N N . LEU A 1 283 ? 38.731 -3.128 -14.483 1.00 94.19 283 LEU A N 1
ATOM 2312 C CA . LEU A 1 283 ? 38.943 -3.404 -13.059 1.00 94.19 283 LEU A CA 1
ATOM 2313 C C . LEU A 1 283 ? 38.376 -2.269 -12.202 1.00 94.19 283 LEU A C 1
ATOM 2315 O O . LEU A 1 283 ? 37.655 -2.564 -11.249 1.00 94.19 283 LEU A O 1
ATOM 2319 N N . ASP A 1 284 ? 38.609 -1.015 -12.588 1.00 94.50 284 ASP A N 1
ATOM 2320 C CA . ASP A 1 284 ? 38.083 0.177 -11.916 1.00 94.50 284 ASP A CA 1
ATOM 2321 C C . ASP A 1 284 ? 36.552 0.159 -11.893 1.00 94.50 284 ASP A C 1
ATOM 2323 O O . ASP A 1 284 ? 35.948 0.184 -10.822 1.00 94.50 284 ASP A O 1
ATOM 2327 N N . LEU A 1 285 ? 35.909 -0.088 -13.041 1.00 94.25 285 LEU A N 1
ATOM 2328 C CA . LEU A 1 285 ? 34.453 -0.246 -13.135 1.00 94.25 285 LEU A CA 1
ATOM 2329 C C . LEU A 1 285 ? 33.921 -1.377 -12.227 1.00 94.25 285 LEU A C 1
ATOM 2331 O O . LEU A 1 285 ? 32.843 -1.272 -11.641 1.00 94.25 285 LEU A O 1
ATOM 2335 N N . LYS A 1 286 ? 34.685 -2.468 -12.056 1.00 93.50 286 LYS A N 1
ATOM 2336 C CA . LYS A 1 286 ? 34.336 -3.558 -11.121 1.00 93.50 286 LYS A CA 1
ATOM 2337 C C . LYS A 1 286 ? 34.582 -3.180 -9.659 1.00 93.50 286 LYS A C 1
ATOM 2339 O O . LYS A 1 286 ? 33.972 -3.796 -8.784 1.00 93.50 286 LYS A O 1
ATOM 2344 N N . SER A 1 287 ? 35.472 -2.232 -9.381 1.00 95.44 287 SER A N 1
ATOM 2345 C CA . SER A 1 287 ? 35.671 -1.644 -8.057 1.00 95.44 287 SER A CA 1
ATOM 2346 C C . SER A 1 287 ? 34.489 -0.740 -7.707 1.00 95.44 287 SER A C 1
ATOM 2348 O O . SER A 1 287 ? 33.846 -0.957 -6.680 1.00 95.44 287 SER A O 1
ATOM 2350 N N . ASP A 1 288 ? 34.109 0.156 -8.620 1.00 94.56 288 ASP A N 1
ATOM 2351 C CA . ASP A 1 288 ? 32.984 1.081 -8.469 1.00 94.56 288 ASP A CA 1
ATOM 2352 C C . ASP A 1 288 ? 31.663 0.346 -8.240 1.00 94.56 288 ASP A C 1
ATOM 2354 O O . ASP A 1 288 ? 30.957 0.641 -7.276 1.00 94.56 288 ASP A O 1
ATOM 2358 N N . TYR A 1 289 ? 31.347 -0.682 -9.040 1.00 93.06 289 TYR A N 1
ATOM 2359 C CA . TYR A 1 289 ? 30.155 -1.506 -8.803 1.00 93.06 289 TYR A CA 1
ATOM 2360 C C . TYR A 1 289 ? 30.184 -2.204 -7.433 1.00 93.06 289 TYR A C 1
ATOM 2362 O O . TYR A 1 289 ? 29.159 -2.270 -6.751 1.00 93.06 289 TYR A O 1
ATOM 2370 N N . LYS A 1 290 ? 31.346 -2.697 -6.978 1.00 93.62 290 LYS A N 1
ATOM 2371 C CA . LYS A 1 290 ? 31.481 -3.278 -5.629 1.00 93.62 290 LYS A CA 1
ATOM 2372 C C . LYS A 1 290 ? 31.308 -2.227 -4.536 1.00 93.62 290 LYS A C 1
ATOM 2374 O O . LYS A 1 290 ? 30.768 -2.552 -3.479 1.00 93.62 290 LYS A O 1
ATOM 2379 N N . GLU A 1 291 ? 31.752 -0.992 -4.752 1.00 95.50 291 GLU A N 1
ATOM 2380 C CA . GLU A 1 291 ? 31.574 0.078 -3.775 1.00 95.50 291 GLU A CA 1
ATOM 2381 C C . GLU A 1 291 ? 30.129 0.584 -3.743 1.00 95.50 291 GLU A C 1
ATOM 2383 O O . GLU A 1 291 ? 29.571 0.712 -2.657 1.00 95.50 291 GLU A O 1
ATOM 2388 N N . GLN A 1 292 ? 29.471 0.754 -4.894 1.00 92.88 292 GLN A N 1
ATOM 2389 C CA . GLN A 1 292 ? 28.033 1.038 -4.976 1.00 92.88 292 GLN A CA 1
ATOM 2390 C C . GLN A 1 292 ? 27.209 -0.037 -4.257 1.00 92.88 292 GLN A C 1
ATOM 2392 O O . GLN A 1 292 ? 26.350 0.296 -3.445 1.00 92.88 292 GLN A O 1
ATOM 2397 N N . MET A 1 293 ? 27.519 -1.324 -4.452 1.00 92.88 293 MET A N 1
ATOM 2398 C CA . MET A 1 293 ? 26.854 -2.409 -3.718 1.00 92.88 293 MET A CA 1
ATOM 2399 C C . MET A 1 293 ? 27.072 -2.312 -2.198 1.00 92.88 293 MET A C 1
ATOM 2401 O O . MET A 1 293 ? 26.116 -2.481 -1.443 1.00 92.88 293 MET A O 1
ATOM 2405 N N . LYS A 1 294 ? 28.279 -1.958 -1.732 1.00 95.81 294 LYS A N 1
ATOM 2406 C CA . LYS A 1 294 ? 28.553 -1.696 -0.303 1.00 95.81 294 LYS A CA 1
ATOM 2407 C C . LYS A 1 294 ? 27.818 -0.458 0.227 1.00 95.81 294 LYS A C 1
ATOM 2409 O O . LYS A 1 294 ? 27.344 -0.479 1.361 1.00 95.81 294 LYS A O 1
ATOM 2414 N N . ARG A 1 295 ? 27.711 0.618 -0.561 1.00 93.88 295 ARG A N 1
ATOM 2415 C CA . ARG A 1 295 ? 26.940 1.829 -0.217 1.00 93.88 295 ARG A CA 1
ATOM 2416 C C . ARG A 1 295 ? 25.451 1.488 -0.087 1.00 93.88 295 ARG A C 1
ATOM 2418 O O . ARG A 1 295 ? 24.848 1.818 0.927 1.00 93.88 295 ARG A O 1
ATOM 2425 N N . ASN A 1 296 ? 24.899 0.727 -1.032 1.00 92.44 296 ASN A N 1
ATOM 2426 C CA . ASN A 1 296 ? 23.508 0.266 -1.012 1.00 92.44 296 ASN A CA 1
ATOM 2427 C C . ASN A 1 296 ? 23.219 -0.679 0.169 1.00 92.44 296 ASN A C 1
ATOM 2429 O O . ASN A 1 296 ? 22.159 -0.586 0.780 1.00 92.44 296 ASN A O 1
ATOM 2433 N N . GLN A 1 297 ? 24.162 -1.556 0.535 1.00 93.75 297 GLN A N 1
ATOM 2434 C CA . GLN A 1 297 ? 24.063 -2.380 1.749 1.00 93.75 297 GLN A CA 1
ATOM 2435 C C . GLN A 1 297 ? 24.024 -1.520 3.021 1.00 93.75 297 GLN A C 1
ATOM 2437 O O . GLN A 1 297 ? 23.166 -1.738 3.870 1.00 93.75 297 GLN A O 1
ATOM 2442 N N . LYS A 1 298 ? 24.894 -0.505 3.133 1.00 93.56 298 LYS A N 1
ATOM 2443 C CA . LYS A 1 298 ? 24.881 0.437 4.266 1.00 93.56 298 LYS A CA 1
ATOM 2444 C C . LYS A 1 298 ? 23.586 1.249 4.344 1.00 93.56 298 LYS A C 1
ATOM 2446 O O . LYS A 1 298 ? 23.084 1.445 5.443 1.00 93.56 298 LYS A O 1
ATOM 2451 N N . MET A 1 299 ? 23.040 1.694 3.210 1.00 90.44 299 MET A N 1
ATOM 2452 C CA . MET A 1 299 ? 21.750 2.395 3.177 1.00 90.44 299 MET A CA 1
ATOM 2453 C C . MET A 1 299 ? 20.623 1.517 3.725 1.00 90.44 299 MET A C 1
ATOM 2455 O O . MET A 1 299 ? 19.911 1.962 4.617 1.00 90.44 299 MET A O 1
ATOM 2459 N N . LYS A 1 300 ? 20.540 0.251 3.295 1.00 93.75 300 LYS A N 1
ATOM 2460 C CA . LYS A 1 300 ? 19.539 -0.703 3.800 1.00 93.75 300 LYS A CA 1
ATOM 2461 C C . LYS A 1 300 ? 19.686 -1.019 5.289 1.00 93.75 300 LYS A C 1
ATOM 2463 O O . LYS A 1 300 ? 18.685 -1.192 5.971 1.00 93.75 300 LYS A O 1
ATOM 2468 N N . GLU A 1 301 ? 20.914 -1.073 5.805 1.00 93.31 301 GLU A N 1
ATOM 2469 C CA . GLU A 1 301 ? 21.150 -1.238 7.247 1.00 93.31 301 GLU A CA 1
ATOM 2470 C C . GLU A 1 301 ? 20.669 -0.006 8.035 1.00 93.31 301 GLU A C 1
ATOM 2472 O O . GLU A 1 301 ? 20.015 -0.146 9.063 1.00 93.31 301 GLU A O 1
ATOM 2477 N N . ILE A 1 302 ? 20.925 1.204 7.522 1.00 93.31 302 ILE A N 1
ATOM 2478 C CA . ILE A 1 302 ? 20.444 2.468 8.106 1.00 93.31 302 ILE A CA 1
ATOM 2479 C C . ILE A 1 302 ? 18.913 2.586 8.016 1.00 93.31 302 ILE A C 1
ATOM 2481 O O . ILE A 1 302 ? 18.296 3.160 8.908 1.00 93.31 302 ILE A O 1
ATOM 2485 N N . GLU A 1 303 ? 18.295 2.069 6.955 1.00 92.25 303 GLU A N 1
ATOM 2486 C CA . GLU A 1 303 ? 16.838 2.001 6.806 1.00 92.25 303 GLU A CA 1
ATOM 2487 C C . GLU A 1 303 ? 16.231 1.035 7.832 1.00 92.25 303 GLU A C 1
ATOM 2489 O O . GLU A 1 303 ? 15.369 1.457 8.599 1.00 92.25 303 GLU A O 1
ATOM 2494 N N . ARG A 1 304 ? 16.756 -0.193 7.962 1.00 92.75 304 ARG A N 1
ATOM 2495 C CA . ARG A 1 304 ? 16.266 -1.164 8.957 1.00 92.75 304 ARG A CA 1
ATOM 2496 C C . ARG A 1 304 ? 16.422 -0.661 10.397 1.00 92.75 304 ARG A C 1
ATOM 2498 O O . ARG A 1 304 ? 15.515 -0.829 11.201 1.00 92.75 304 ARG A O 1
ATOM 2505 N N . LEU A 1 305 ? 17.532 0.009 10.722 1.00 93.88 305 LEU A N 1
ATOM 2506 C CA . LEU A 1 305 ? 17.730 0.611 12.048 1.00 93.88 305 LEU A CA 1
ATOM 2507 C C . LEU A 1 305 ? 16.711 1.727 12.347 1.00 93.88 305 LEU A C 1
ATOM 2509 O O . LEU A 1 305 ? 16.266 1.847 13.483 1.00 93.88 305 LEU A O 1
ATOM 2513 N N . LYS A 1 306 ? 16.284 2.505 11.343 1.00 92.00 306 LYS A N 1
ATOM 2514 C CA . LYS A 1 306 ? 15.199 3.488 11.513 1.00 92.00 306 LYS A CA 1
ATOM 2515 C C . LYS A 1 306 ? 13.838 2.823 11.684 1.00 92.00 306 LYS A C 1
ATOM 2517 O O . LYS A 1 306 ? 13.053 3.288 12.497 1.00 92.00 306 LYS A O 1
ATOM 2522 N N . GLU A 1 307 ? 13.561 1.747 10.950 1.00 88.81 307 GLU A N 1
ATOM 2523 C CA . GLU A 1 307 ? 12.339 0.951 11.132 1.00 88.81 307 GLU A CA 1
ATOM 2524 C C . GLU A 1 307 ? 12.282 0.360 12.554 1.00 88.81 307 GLU A C 1
ATOM 2526 O O . GLU A 1 307 ? 11.246 0.438 13.213 1.00 88.81 307 GLU A O 1
ATOM 2531 N N . GLU A 1 308 ? 13.411 -0.140 13.071 1.00 92.62 308 GLU A N 1
ATOM 2532 C CA . GLU A 1 308 ? 13.562 -0.591 14.461 1.00 92.62 308 GLU A CA 1
ATOM 2533 C C . GLU A 1 308 ? 13.324 0.558 15.468 1.00 92.62 308 GLU A C 1
ATOM 2535 O O . GLU A 1 308 ? 12.529 0.395 16.398 1.00 92.62 308 GLU A O 1
ATOM 2540 N N . GLU A 1 309 ? 13.931 1.737 15.269 1.00 93.81 309 GLU A N 1
ATOM 2541 C CA . GLU A 1 309 ? 13.715 2.930 16.109 1.00 93.81 309 GLU A CA 1
ATOM 2542 C C . GLU A 1 309 ? 12.252 3.421 16.085 1.00 93.81 309 GLU A C 1
ATOM 2544 O O . GLU A 1 309 ? 11.674 3.710 17.138 1.00 93.81 309 GLU A O 1
ATOM 2549 N N . GLU A 1 310 ? 11.621 3.499 14.908 1.00 91.75 310 GLU A N 1
ATOM 2550 C CA . GLU A 1 310 ? 10.218 3.905 14.744 1.00 91.75 310 GLU A CA 1
ATOM 2551 C C . GLU A 1 310 ? 9.253 2.888 15.372 1.00 91.75 310 GLU A C 1
ATOM 2553 O O . GLU A 1 310 ? 8.270 3.281 16.015 1.00 91.75 310 GLU A O 1
ATOM 2558 N N . GLU A 1 311 ? 9.553 1.587 15.280 1.00 92.44 311 GLU A N 1
ATOM 2559 C CA . GLU A 1 311 ? 8.842 0.556 16.031 1.00 92.44 311 GLU A CA 1
ATOM 2560 C C . GLU A 1 311 ? 8.973 0.761 17.544 1.00 92.44 311 GLU A C 1
ATOM 2562 O O . GLU A 1 311 ? 7.966 0.676 18.252 1.00 92.44 311 GLU A O 1
ATOM 2567 N N . GLU A 1 312 ? 10.164 1.056 18.073 1.00 92.62 312 GLU A N 1
ATOM 2568 C CA . GLU A 1 312 ? 10.340 1.306 19.508 1.00 92.62 312 GLU A CA 1
ATOM 2569 C C . GLU A 1 312 ? 9.570 2.540 19.985 1.00 92.62 312 GLU A C 1
ATOM 2571 O O . GLU A 1 312 ? 8.871 2.464 21.003 1.00 92.62 312 GLU A O 1
ATOM 2576 N N . GLN A 1 313 ? 9.576 3.635 19.216 1.00 90.12 313 GLN A N 1
ATOM 2577 C CA . GLN A 1 313 ? 8.704 4.783 19.484 1.00 90.12 313 GLN A CA 1
ATOM 2578 C C . GLN A 1 313 ? 7.228 4.355 19.508 1.00 90.12 313 GLN A C 1
ATOM 2580 O O . GLN A 1 313 ? 6.505 4.665 20.460 1.00 90.12 313 GLN A O 1
ATOM 2585 N N . CYS A 1 314 ? 6.770 3.576 18.524 1.00 89.44 314 CYS A N 1
ATOM 2586 C CA . CYS A 1 314 ? 5.397 3.070 18.479 1.00 89.44 314 CYS A CA 1
ATOM 2587 C C . CYS A 1 314 ? 5.051 2.166 19.677 1.00 89.44 314 CYS A C 1
ATOM 2589 O O . CYS A 1 314 ? 3.959 2.293 20.242 1.00 89.44 314 CYS A O 1
ATOM 2591 N N . ARG A 1 315 ? 5.973 1.302 20.124 1.00 92.25 315 ARG A N 1
ATOM 2592 C CA . ARG A 1 315 ? 5.828 0.464 21.331 1.00 92.25 315 ARG A CA 1
ATOM 2593 C C . ARG A 1 315 ? 5.697 1.335 22.589 1.00 92.25 315 ARG A C 1
ATOM 2595 O O . ARG A 1 315 ? 4.799 1.093 23.403 1.00 92.25 315 ARG A O 1
ATOM 2602 N N . ILE A 1 316 ? 6.519 2.380 22.725 1.00 94.81 316 ILE A N 1
ATOM 2603 C CA . ILE A 1 316 ? 6.478 3.343 23.841 1.00 94.81 316 ILE A CA 1
ATOM 2604 C C . ILE A 1 316 ? 5.155 4.123 23.843 1.00 94.81 316 ILE A C 1
ATOM 2606 O O . ILE A 1 316 ? 4.466 4.158 24.868 1.00 94.81 316 ILE A O 1
ATOM 2610 N N . PHE A 1 317 ? 4.732 4.681 22.703 1.00 93.81 317 PHE A N 1
ATOM 2611 C CA . PHE A 1 317 ? 3.450 5.383 22.583 1.00 93.81 317 PHE A CA 1
ATOM 2612 C C . PHE A 1 317 ? 2.253 4.460 22.850 1.00 93.81 317 PHE A C 1
ATOM 2614 O O . PHE A 1 317 ? 1.312 4.864 23.537 1.00 93.81 317 PHE A O 1
ATOM 2621 N N . ALA A 1 318 ? 2.285 3.207 22.386 1.00 93.44 318 ALA A N 1
ATOM 2622 C CA . ALA A 1 318 ? 1.250 2.221 22.685 1.00 93.44 318 ALA A CA 1
ATOM 2623 C C . ALA A 1 318 ? 1.187 1.889 24.187 1.00 93.44 318 ALA A C 1
ATOM 2625 O O . ALA A 1 318 ? 0.095 1.831 24.758 1.00 93.44 318 ALA A O 1
ATOM 2626 N N . ALA A 1 319 ? 2.334 1.724 24.854 1.00 94.62 319 ALA A N 1
ATOM 2627 C CA . ALA A 1 319 ? 2.406 1.498 26.296 1.00 94.62 319 ALA A CA 1
ATOM 2628 C C . ALA A 1 319 ? 1.904 2.711 27.104 1.00 94.62 319 ALA A C 1
ATOM 2630 O O . ALA A 1 319 ? 1.124 2.542 28.045 1.00 94.62 319 ALA A O 1
ATOM 2631 N N . ALA A 1 320 ? 2.280 3.932 26.713 1.00 95.06 320 ALA A N 1
ATOM 2632 C CA . ALA A 1 320 ? 1.802 5.168 27.331 1.00 95.06 320 ALA A CA 1
ATOM 2633 C C . ALA A 1 320 ? 0.284 5.348 27.150 1.00 95.06 320 ALA A C 1
ATOM 2635 O O . ALA A 1 320 ? -0.431 5.603 28.120 1.00 95.06 320 ALA A O 1
ATOM 2636 N N . LYS A 1 321 ? -0.233 5.121 25.935 1.00 94.06 321 LYS A N 1
ATOM 2637 C CA . LYS A 1 321 ? -1.669 5.182 25.625 1.00 94.06 321 LYS A CA 1
ATOM 2638 C C . LYS A 1 321 ? -2.462 4.146 26.426 1.00 94.06 321 LYS A C 1
ATOM 2640 O O . LYS A 1 321 ? -3.474 4.506 27.019 1.00 94.06 321 LYS A O 1
ATOM 2645 N N . ARG A 1 322 ? -1.968 2.903 26.537 1.00 92.00 322 ARG A N 1
ATOM 2646 C CA . ARG A 1 322 ? -2.544 1.867 27.419 1.00 92.00 322 ARG A CA 1
ATOM 2647 C C . ARG A 1 322 ? -2.600 2.344 28.874 1.00 92.00 322 ARG A C 1
ATOM 2649 O O . ARG A 1 322 ? -3.678 2.299 29.460 1.00 92.00 322 ARG A O 1
ATOM 2656 N N . LYS A 1 323 ? -1.495 2.869 29.426 1.00 93.88 323 LYS A N 1
ATOM 2657 C CA . LYS A 1 323 ? -1.439 3.410 30.801 1.00 93.88 323 LYS A CA 1
ATOM 2658 C C . LYS A 1 323 ? -2.440 4.552 31.027 1.00 93.88 323 LYS A C 1
ATOM 2660 O O . LYS A 1 323 ? -3.150 4.544 32.030 1.00 93.88 323 LYS A O 1
ATOM 2665 N N . MET A 1 324 ? -2.556 5.503 30.095 1.00 87.75 324 MET A N 1
ATOM 2666 C CA . MET A 1 324 ? -3.561 6.572 30.188 1.00 87.75 324 MET A CA 1
ATOM 2667 C C . MET A 1 324 ? -4.993 6.026 30.139 1.00 87.75 324 MET A C 1
ATOM 2669 O O . MET A 1 324 ? -5.837 6.464 30.918 1.00 87.75 324 MET A O 1
ATOM 2673 N N . THR A 1 325 ? -5.276 5.045 29.275 1.00 92.69 325 THR A N 1
ATOM 2674 C CA . THR A 1 325 ? -6.596 4.401 29.209 1.00 92.69 325 THR A CA 1
ATOM 2675 C C . THR A 1 325 ? -6.923 3.640 30.497 1.00 92.69 325 THR A C 1
ATOM 2677 O O . THR A 1 325 ? -8.036 3.777 30.998 1.00 92.69 325 THR A O 1
ATOM 2680 N N . THR A 1 326 ? -5.975 2.908 31.093 1.00 92.19 326 THR A N 1
ATOM 2681 C CA . THR A 1 326 ? -6.209 2.233 32.382 1.00 92.19 326 THR A CA 1
ATOM 2682 C C . THR A 1 326 ? -6.415 3.226 33.523 1.00 92.19 326 THR A C 1
ATOM 2684 O O . THR A 1 326 ? -7.339 3.037 34.306 1.00 92.19 326 THR A O 1
ATOM 2687 N N . MET A 1 327 ? -5.639 4.316 33.591 1.00 92.62 327 MET A N 1
ATOM 2688 C CA . MET A 1 327 ? -5.848 5.368 34.599 1.00 92.62 327 MET A CA 1
ATOM 2689 C C . MET A 1 327 ? -7.211 6.051 34.443 1.00 92.62 327 MET A C 1
ATOM 2691 O O . MET A 1 327 ? -7.877 6.325 35.437 1.00 92.62 327 MET A O 1
ATOM 2695 N N . ARG A 1 328 ? -7.665 6.271 33.202 1.00 94.19 328 ARG A N 1
ATOM 2696 C CA . ARG A 1 328 ? -9.005 6.795 32.917 1.00 94.19 328 ARG A CA 1
ATOM 2697 C C . ARG A 1 328 ? -10.103 5.848 33.404 1.00 94.19 328 ARG A C 1
ATOM 2699 O O . ARG A 1 328 ? -10.979 6.288 34.137 1.00 94.19 328 ARG A O 1
ATOM 2706 N N . VAL A 1 329 ? -10.028 4.561 33.058 1.00 93.81 329 VAL A N 1
ATOM 2707 C CA . VAL A 1 329 ? -11.014 3.550 33.485 1.00 93.81 329 VAL A CA 1
ATOM 2708 C C . VAL A 1 329 ? -11.011 3.363 35.006 1.00 93.81 329 VAL A C 1
ATOM 2710 O O . VAL A 1 329 ? -12.073 3.191 35.598 1.00 93.81 329 VAL A O 1
ATOM 2713 N N . LEU A 1 330 ? -9.848 3.434 35.663 1.00 93.94 330 LEU A N 1
ATOM 2714 C CA . LEU A 1 330 ? -9.762 3.439 37.126 1.00 93.94 330 LEU A CA 1
ATOM 2715 C C . LEU A 1 330 ? -10.442 4.677 37.719 1.00 93.94 330 LEU A C 1
ATOM 2717 O O . LEU A 1 330 ? -11.270 4.529 38.613 1.00 93.94 330 LEU A O 1
ATOM 2721 N N . LYS A 1 331 ? -10.192 5.876 37.177 1.00 94.94 331 LYS A N 1
ATOM 2722 C CA . LYS A 1 331 ? -10.813 7.102 37.694 1.00 94.94 331 LYS A CA 1
ATOM 2723 C C . LYS A 1 331 ? -12.319 7.160 37.438 1.00 94.94 331 LYS A C 1
ATOM 2725 O O . LYS A 1 331 ? -13.067 7.610 38.298 1.00 94.94 331 LYS A O 1
ATOM 2730 N N . GLU A 1 332 ? -12.783 6.650 36.301 1.00 91.88 332 GLU A N 1
ATOM 2731 C CA . GLU A 1 332 ? -14.210 6.470 36.019 1.00 91.88 332 GLU A CA 1
ATOM 2732 C C . GLU A 1 332 ? -14.833 5.471 37.018 1.00 91.88 332 GLU A C 1
ATOM 2734 O O . GLU A 1 332 ? -15.869 5.777 37.605 1.00 91.88 332 GLU A O 1
ATOM 2739 N N . ARG A 1 333 ? -14.167 4.344 37.325 1.00 91.69 333 ARG A N 1
ATOM 2740 C CA . ARG A 1 333 ? -14.599 3.387 38.369 1.00 91.69 333 ARG A CA 1
ATOM 2741 C C . ARG A 1 333 ? -14.622 3.984 39.780 1.00 91.69 333 ARG A C 1
ATOM 2743 O O . ARG A 1 333 ? -15.552 3.691 40.519 1.00 91.69 333 ARG A O 1
ATOM 2750 N N . GLU A 1 334 ? -13.653 4.818 40.156 1.00 92.50 334 GLU A N 1
ATOM 2751 C CA . GLU A 1 334 ? -13.672 5.555 41.432 1.00 92.50 334 GLU A CA 1
ATOM 2752 C C . GLU A 1 334 ? -14.896 6.479 41.525 1.00 92.50 334 GLU A C 1
ATOM 2754 O O . GLU A 1 334 ? -15.587 6.485 42.540 1.00 92.50 334 GLU A O 1
ATOM 2759 N N . MET A 1 335 ? -15.209 7.216 40.453 1.00 90.31 335 MET A N 1
ATOM 2760 C CA . MET A 1 335 ? -16.383 8.099 40.407 1.00 90.31 335 MET A CA 1
ATOM 2761 C C . MET A 1 335 ? -17.714 7.329 40.412 1.00 90.31 335 MET A C 1
ATOM 2763 O O . MET A 1 335 ? -18.708 7.846 40.923 1.00 90.31 335 MET A O 1
ATOM 2767 N N . PHE A 1 336 ? -17.750 6.108 39.865 1.00 92.19 336 PHE A N 1
ATOM 2768 C CA . PHE A 1 336 ? -18.898 5.206 40.008 1.00 92.19 336 PHE A CA 1
ATOM 2769 C C . PHE A 1 336 ? -19.032 4.689 41.444 1.00 92.19 336 PHE A C 1
ATOM 2771 O O . PHE A 1 336 ? -20.103 4.853 42.021 1.00 92.19 336 PHE A O 1
ATOM 2778 N N . LYS A 1 337 ? -17.954 4.180 42.058 1.00 93.25 337 LYS A N 1
ATOM 2779 C CA . LYS A 1 337 ? -17.968 3.715 43.455 1.00 93.25 337 LYS A CA 1
ATOM 2780 C C . LYS A 1 337 ? -18.406 4.800 44.434 1.00 93.25 337 LYS A C 1
ATOM 2782 O O . LYS A 1 337 ? -19.314 4.563 45.214 1.00 93.25 337 LYS A O 1
ATOM 2787 N N . ALA A 1 338 ? -17.863 6.013 44.330 1.00 92.31 338 ALA A N 1
ATOM 2788 C CA . ALA A 1 338 ? -18.268 7.129 45.188 1.00 92.31 338 ALA A CA 1
ATOM 2789 C C . ALA A 1 338 ? -19.765 7.489 45.041 1.00 92.31 338 ALA A C 1
ATOM 2791 O O . ALA A 1 338 ? -20.394 7.960 45.988 1.00 92.31 338 ALA A O 1
ATOM 2792 N N . ARG A 1 339 ? -20.363 7.249 43.863 1.00 92.00 339 ARG A N 1
ATOM 2793 C CA . ARG A 1 339 ? -21.809 7.402 43.642 1.00 92.00 339 ARG A CA 1
ATOM 2794 C C . ARG A 1 339 ? -22.603 6.232 44.224 1.00 92.00 339 ARG A C 1
ATOM 2796 O O . ARG A 1 339 ? -23.659 6.464 44.804 1.00 92.00 339 ARG A O 1
ATOM 2803 N N . GLU A 1 340 ? -22.118 5.002 44.082 1.00 88.88 340 GLU A N 1
ATOM 2804 C CA . GLU A 1 340 ? -22.715 3.813 44.705 1.00 88.88 340 GLU A CA 1
ATOM 2805 C C . GLU A 1 340 ? -22.687 3.925 46.235 1.00 88.88 340 GLU A C 1
ATOM 2807 O O . GLU A 1 340 ? -23.708 3.701 46.869 1.00 88.88 340 GLU A O 1
ATOM 2812 N N . GLU A 1 341 ? -21.585 4.391 46.822 1.00 92.69 341 GLU A N 1
ATOM 2813 C CA . GLU A 1 341 ? -21.438 4.672 48.255 1.00 92.69 341 GLU A CA 1
ATOM 2814 C C . GLU A 1 341 ? -22.454 5.719 48.745 1.00 92.69 341 GLU A C 1
ATOM 2816 O O . GLU A 1 341 ? -23.087 5.515 49.779 1.00 92.69 341 GLU A O 1
ATOM 2821 N N . GLN A 1 342 ? -22.692 6.800 47.989 1.00 90.38 342 GLN A N 1
ATOM 2822 C CA . GLN A 1 342 ? -23.751 7.770 48.312 1.00 90.38 342 GLN A CA 1
ATOM 2823 C C . GLN A 1 342 ? -25.165 7.177 48.178 1.00 90.38 342 GLN A C 1
ATOM 2825 O O . GLN A 1 342 ? -26.025 7.443 49.018 1.00 90.38 342 GLN A O 1
ATOM 2830 N N . MET A 1 343 ? -25.419 6.345 47.164 1.00 90.00 343 MET A N 1
ATOM 2831 C CA . MET A 1 343 ? -26.702 5.645 47.016 1.00 90.00 343 MET A CA 1
ATOM 2832 C C . MET A 1 343 ? -26.932 4.627 48.142 1.00 90.00 343 MET A C 1
ATOM 2834 O O . MET A 1 343 ? -28.050 4.510 48.642 1.00 90.00 343 MET A O 1
ATOM 2838 N N . GLU A 1 344 ? -25.884 3.933 48.584 1.00 91.88 344 GLU A N 1
ATOM 2839 C CA . GLU A 1 344 ? -25.921 2.972 49.685 1.00 91.88 344 GLU A CA 1
ATOM 2840 C C . GLU A 1 344 ? -26.097 3.687 51.039 1.00 91.88 344 GLU A C 1
ATOM 2842 O O . GLU A 1 344 ? -26.870 3.224 51.873 1.00 91.88 344 GLU A O 1
ATOM 2847 N N . GLN A 1 345 ? -25.501 4.871 51.236 1.00 93.06 345 GLN A N 1
ATOM 2848 C CA . GLN A 1 345 ? -25.788 5.749 52.384 1.00 93.06 345 GLN A CA 1
ATOM 2849 C C . GLN A 1 345 ? -27.266 6.175 52.425 1.00 93.06 345 GLN A C 1
ATOM 2851 O O . GLN A 1 345 ? -27.911 6.046 53.466 1.00 93.06 345 GLN A O 1
ATOM 2856 N N . ILE A 1 346 ? -27.831 6.620 51.294 1.00 92.00 346 ILE A N 1
ATOM 2857 C CA . ILE A 1 346 ? -29.256 6.986 51.185 1.00 92.00 346 ILE A CA 1
ATOM 2858 C C . ILE A 1 346 ? -30.153 5.772 51.474 1.00 92.00 346 ILE A C 1
ATOM 2860 O O . ILE A 1 346 ? -31.108 5.871 52.244 1.00 92.00 346 ILE A O 1
ATOM 2864 N N . LYS A 1 347 ? -29.834 4.608 50.901 1.00 92.00 347 LYS A N 1
ATOM 2865 C CA . LYS A 1 347 ? -30.534 3.334 51.125 1.00 92.00 347 LYS A CA 1
ATOM 2866 C C . LYS A 1 347 ? -30.471 2.888 52.588 1.00 92.00 347 LYS A C 1
ATOM 2868 O O . LYS A 1 347 ? -31.492 2.463 53.126 1.00 92.00 347 LYS A O 1
ATOM 2873 N N . ASN A 1 348 ? -29.321 3.024 53.248 1.00 92.94 348 ASN A N 1
ATOM 2874 C CA . ASN A 1 348 ? -29.156 2.692 54.663 1.00 92.94 348 ASN A CA 1
ATOM 2875 C C . ASN A 1 348 ? -30.000 3.613 55.549 1.00 92.94 348 ASN A C 1
ATOM 2877 O O . ASN A 1 348 ? -30.789 3.099 56.341 1.00 92.94 348 ASN A O 1
ATOM 2881 N N . PHE A 1 349 ? -29.942 4.930 55.329 1.00 92.12 349 PHE A N 1
ATOM 2882 C CA . PHE A 1 349 ? -30.778 5.923 56.016 1.00 92.12 349 PHE A CA 1
ATOM 2883 C C . PHE A 1 349 ? -32.283 5.662 55.823 1.00 92.12 349 PHE A C 1
ATOM 2885 O O . PHE A 1 349 ? -33.052 5.683 56.783 1.00 92.12 349 PHE A O 1
ATOM 2892 N N . LEU A 1 350 ? -32.718 5.329 54.602 1.00 90.38 350 LEU A N 1
ATOM 2893 C CA . LEU A 1 350 ? -34.101 4.913 54.337 1.00 90.38 350 LEU A CA 1
ATOM 2894 C C . LEU A 1 350 ? -34.453 3.597 55.053 1.00 90.38 350 LEU A C 1
ATOM 2896 O O . LEU A 1 350 ? -35.556 3.471 55.584 1.00 90.38 350 LEU A O 1
ATOM 2900 N N . SER A 1 351 ? -33.524 2.637 55.132 1.00 88.94 351 SER A N 1
ATOM 2901 C CA . SER A 1 351 ? -33.719 1.398 55.899 1.00 88.94 351 SER A CA 1
ATOM 2902 C C . SER A 1 351 ? -33.852 1.663 57.401 1.00 88.94 351 SER A C 1
ATOM 2904 O O . SER A 1 351 ? -34.618 0.981 58.073 1.00 88.94 351 SER A O 1
ATOM 2906 N N . GLU A 1 352 ? -33.140 2.657 57.933 1.00 87.12 352 GLU A N 1
ATOM 2907 C CA . GLU A 1 352 ? -33.208 3.070 59.335 1.00 87.12 352 GLU A CA 1
ATOM 2908 C C . GLU A 1 352 ? -34.519 3.796 59.637 1.00 87.12 352 GLU A C 1
ATOM 2910 O O . GLU A 1 352 ? -35.167 3.468 60.628 1.00 87.12 352 GLU A O 1
ATOM 2915 N N . GLN A 1 353 ? -34.984 4.684 58.750 1.00 85.88 353 GLN A N 1
ATOM 2916 C CA . GLN A 1 353 ? -36.322 5.278 58.860 1.00 85.88 353 GLN A CA 1
ATOM 2917 C C . GLN A 1 353 ? -37.438 4.225 58.803 1.00 85.88 353 GLN A C 1
ATOM 2919 O O . GLN A 1 353 ? -38.417 4.331 59.542 1.00 85.88 353 GLN A O 1
ATOM 2924 N N . LEU A 1 354 ? -37.301 3.197 57.958 1.00 83.88 354 LEU A N 1
ATOM 2925 C CA . LEU A 1 354 ? -38.243 2.077 57.923 1.00 83.88 354 LEU A CA 1
ATOM 2926 C C . LEU A 1 354 ? -38.175 1.248 59.214 1.00 83.88 354 LEU A C 1
ATOM 2928 O O . LEU A 1 354 ? -39.217 0.977 59.798 1.00 83.88 354 LEU A O 1
ATOM 2932 N N . LYS A 1 355 ? -36.978 0.908 59.711 1.00 81.31 355 LYS A N 1
ATOM 2933 C CA . LYS A 1 355 ? -36.793 0.200 60.995 1.00 81.31 355 LYS A CA 1
ATOM 2934 C C . LYS A 1 355 ? -37.344 0.989 62.187 1.00 81.31 355 LYS A C 1
ATOM 2936 O O . LYS A 1 355 ? -37.868 0.376 63.107 1.00 81.31 355 LYS A O 1
ATOM 2941 N N . LEU A 1 356 ? -37.243 2.319 62.185 1.00 81.25 356 LEU A N 1
ATOM 2942 C CA . LEU A 1 356 ? -37.849 3.181 63.207 1.00 81.25 356 LEU A CA 1
ATOM 2943 C C . LEU A 1 356 ? -39.380 3.087 63.176 1.00 81.25 356 LEU A C 1
ATOM 2945 O O . LEU A 1 356 ? -39.979 2.799 64.205 1.00 81.25 356 LEU A O 1
ATOM 2949 N N . LYS A 1 357 ? -40.003 3.201 61.996 1.00 75.50 357 LYS A N 1
ATOM 2950 C CA . LYS A 1 357 ? -41.459 3.016 61.853 1.00 75.50 357 LYS A CA 1
ATOM 2951 C C . LYS A 1 357 ? -41.920 1.613 62.253 1.00 75.50 357 LYS A C 1
ATOM 2953 O O . LYS A 1 357 ? -42.913 1.486 62.958 1.00 75.50 357 LYS A O 1
ATOM 2958 N N . TYR A 1 358 ? -41.179 0.574 61.864 1.00 69.94 358 TYR A N 1
ATOM 2959 C CA . TYR A 1 358 ? -41.470 -0.794 62.296 1.00 69.94 358 TYR A CA 1
ATOM 2960 C C . TYR A 1 358 ? -41.367 -0.950 63.818 1.00 69.94 358 TYR A C 1
ATOM 2962 O O . TYR A 1 358 ? -42.225 -1.604 64.393 1.00 69.94 358 TYR A O 1
ATOM 2970 N N . LYS A 1 359 ? -40.414 -0.295 64.496 1.00 68.00 359 LYS A N 1
ATOM 2971 C CA . LYS A 1 359 ? -40.358 -0.275 65.970 1.00 68.00 359 LYS A CA 1
ATOM 2972 C C . LYS A 1 359 ? -41.554 0.448 66.597 1.00 68.00 359 LYS A C 1
ATOM 2974 O O . LYS A 1 359 ? -42.138 -0.080 67.538 1.00 68.00 359 LYS A O 1
ATOM 2979 N N . ASP A 1 360 ? -41.969 1.595 66.056 1.00 72.31 360 ASP A N 1
ATOM 2980 C CA . ASP A 1 360 ? -43.170 2.318 66.516 1.00 72.31 360 ASP A CA 1
ATOM 2981 C C . ASP A 1 360 ? -44.463 1.484 66.350 1.00 72.31 360 ASP A C 1
ATOM 2983 O O . ASP A 1 360 ? -45.442 1.670 67.085 1.00 72.31 360 ASP A O 1
ATOM 2987 N N . GLU A 1 361 ? -44.488 0.574 65.371 1.00 69.69 361 GLU A N 1
ATOM 2988 C CA . GLU A 1 361 ? -45.578 -0.376 65.121 1.00 69.69 361 GLU A CA 1
ATOM 2989 C C . GLU A 1 361 ? -45.464 -1.640 65.997 1.00 69.69 361 GLU A C 1
ATOM 2991 O O . GLU A 1 361 ? -46.461 -2.055 66.590 1.00 69.69 361 GLU A O 1
ATOM 2996 N N . GLU A 1 362 ? -44.265 -2.200 66.180 1.00 69.44 362 GLU A N 1
ATOM 2997 C CA . GLU A 1 362 ? -43.981 -3.324 67.085 1.00 69.44 362 GLU A CA 1
ATOM 2998 C C . GLU A 1 362 ? -44.277 -2.960 68.546 1.00 69.44 362 GLU A C 1
ATOM 3000 O O . GLU A 1 362 ? -44.978 -3.702 69.230 1.00 69.44 362 GLU A O 1
ATOM 3005 N N . GLU A 1 363 ? -43.852 -1.789 69.029 1.00 72.25 363 GLU A N 1
ATOM 3006 C CA . GLU A 1 363 ? -44.190 -1.312 70.376 1.00 72.25 363 GLU A CA 1
ATOM 3007 C C . GLU A 1 363 ? -45.700 -1.115 70.581 1.00 72.25 363 GLU A C 1
ATOM 3009 O O . GLU A 1 363 ? -46.202 -1.204 71.708 1.00 72.25 363 GLU A O 1
ATOM 3014 N N . ARG A 1 364 ? -46.436 -0.818 69.505 1.00 70.50 364 ARG A N 1
ATOM 3015 C CA . ARG A 1 364 ? -47.897 -0.682 69.525 1.00 70.50 364 ARG A CA 1
ATOM 3016 C C . ARG A 1 364 ? -48.569 -2.054 69.540 1.00 70.50 364 ARG A C 1
ATOM 3018 O O . ARG A 1 364 ? -49.529 -2.246 70.284 1.00 70.50 364 ARG A O 1
ATOM 3025 N N . TYR A 1 365 ? -48.028 -3.014 68.791 1.00 69.06 365 TYR A N 1
ATOM 3026 C CA . TYR A 1 365 ? -48.462 -4.409 68.799 1.00 69.06 365 TYR A CA 1
ATOM 3027 C C . TYR A 1 365 ? -48.196 -5.086 70.152 1.00 69.06 365 TYR A C 1
ATOM 3029 O O . TYR A 1 365 ? -49.085 -5.740 70.690 1.00 69.06 365 TYR A O 1
ATOM 3037 N N . VAL A 1 366 ? -47.021 -4.874 70.755 1.00 74.25 366 VAL A N 1
ATOM 3038 C CA . VAL A 1 366 ? -46.673 -5.381 72.094 1.00 74.25 366 VAL A CA 1
ATOM 3039 C C . VAL A 1 366 ? -47.625 -4.825 73.155 1.00 74.25 366 VAL A C 1
ATOM 3041 O O . VAL A 1 366 ? -48.143 -5.596 73.960 1.00 74.25 366 VAL A O 1
ATOM 3044 N N . ARG A 1 367 ? -47.936 -3.520 73.119 1.00 70.81 367 ARG A N 1
ATOM 3045 C CA . ARG A 1 367 ? -48.930 -2.907 74.021 1.00 70.81 367 ARG A CA 1
ATOM 3046 C C . ARG A 1 367 ? -50.327 -3.513 73.850 1.00 70.81 367 ARG A C 1
ATOM 3048 O O . ARG A 1 367 ? -50.911 -3.951 74.837 1.00 70.81 367 ARG A O 1
ATOM 3055 N N . ALA A 1 368 ? -50.821 -3.631 72.617 1.00 71.31 368 ALA A N 1
ATOM 3056 C CA . ALA A 1 368 ? -52.120 -4.254 72.339 1.00 71.31 368 ALA A CA 1
ATOM 3057 C C . ALA A 1 368 ? -52.163 -5.753 72.711 1.00 71.31 368 ALA A C 1
ATOM 3059 O O . ALA A 1 368 ? -53.196 -6.265 73.140 1.00 71.31 368 ALA A O 1
ATOM 3060 N N . SER A 1 369 ? -51.041 -6.468 72.580 1.00 67.56 369 SER A N 1
ATOM 3061 C CA . SER A 1 369 ? -50.916 -7.865 73.007 1.00 67.56 369 SER A CA 1
ATOM 3062 C C . SER A 1 369 ? -50.935 -8.001 74.531 1.00 67.56 369 SER A C 1
ATOM 3064 O O . SER A 1 369 ? -51.565 -8.927 75.037 1.00 67.56 369 SER A O 1
ATOM 3066 N N . ALA A 1 370 ? -50.288 -7.088 75.262 1.00 72.31 370 ALA A N 1
ATOM 3067 C CA . ALA A 1 370 ? -50.301 -7.069 76.724 1.00 72.31 370 ALA A CA 1
ATOM 3068 C C . ALA A 1 370 ? -51.707 -6.764 77.272 1.00 72.31 370 ALA A C 1
ATOM 3070 O O . ALA A 1 370 ? -52.208 -7.514 78.103 1.00 72.31 370 ALA A O 1
ATOM 3071 N N . GLU A 1 371 ? -52.391 -5.750 76.735 1.00 75.50 371 GLU A N 1
ATOM 3072 C CA . GLU A 1 371 ? -53.781 -5.404 77.084 1.00 75.50 371 GLU A CA 1
ATOM 3073 C C . GLU A 1 371 ? -54.754 -6.571 76.804 1.00 75.50 371 GLU A C 1
ATOM 3075 O O . GLU A 1 371 ? -55.644 -6.887 77.603 1.00 75.50 371 GLU A O 1
ATOM 3080 N N . LYS A 1 372 ? -54.546 -7.295 75.695 1.00 72.25 372 LYS A N 1
ATOM 3081 C CA . LYS A 1 372 ? -55.314 -8.505 75.368 1.00 72.25 372 LYS A CA 1
ATOM 3082 C C . LYS A 1 372 ? -55.009 -9.684 76.303 1.00 72.25 372 LYS A C 1
ATOM 3084 O O . LYS A 1 372 ? -55.909 -10.457 76.619 1.00 72.25 372 LYS A O 1
ATOM 3089 N N . GLN A 1 373 ? -53.763 -9.835 76.751 1.00 65.81 373 GLN A N 1
ATOM 3090 C CA . GLN A 1 373 ? -53.388 -10.850 77.740 1.00 65.81 373 GLN A CA 1
ATOM 3091 C C . GLN A 1 373 ? -53.952 -10.515 79.124 1.00 65.81 373 GLN A C 1
ATOM 3093 O O . GLN A 1 373 ? -54.499 -11.393 79.779 1.00 65.81 373 GLN A O 1
ATOM 3098 N N . GLU A 1 374 ? -53.900 -9.255 79.553 1.00 68.06 374 GLU A N 1
ATOM 3099 C CA . GLU A 1 374 ? -54.464 -8.802 80.827 1.00 68.06 374 GLU A CA 1
ATOM 3100 C C . GLU A 1 374 ? -55.989 -8.997 80.876 1.00 68.06 374 GLU A C 1
ATOM 3102 O O . GLU A 1 374 ? -56.521 -9.520 81.857 1.00 68.06 374 GLU A O 1
ATOM 3107 N N . THR A 1 375 ? -56.695 -8.694 79.783 1.00 72.19 375 THR A N 1
ATOM 3108 C CA . THR A 1 375 ? -58.147 -8.920 79.691 1.00 72.19 375 THR A CA 1
ATOM 3109 C C . THR A 1 375 ? -58.547 -10.401 79.638 1.00 72.19 375 THR A C 1
ATOM 3111 O O . THR A 1 375 ? -59.578 -10.750 80.217 1.00 72.19 375 THR A O 1
ATOM 3114 N N . GLU A 1 376 ? -57.756 -11.301 79.039 1.00 69.06 376 GLU A N 1
ATOM 3115 C CA . GLU A 1 376 ? -57.996 -12.750 79.176 1.00 69.06 376 GLU A CA 1
ATOM 3116 C C . GLU A 1 376 ? -57.608 -13.287 80.563 1.00 69.06 376 GLU A C 1
ATOM 3118 O O . GLU A 1 376 ? -58.373 -14.061 81.134 1.00 69.06 376 GLU A O 1
ATOM 3123 N N . ASN A 1 377 ? -56.514 -12.818 81.172 1.00 72.12 377 ASN A N 1
ATOM 3124 C CA . ASN A 1 377 ? -56.131 -13.189 82.542 1.00 72.12 377 ASN A CA 1
ATOM 3125 C C . ASN A 1 377 ? -57.239 -12.837 83.554 1.00 72.12 377 ASN A C 1
ATOM 3127 O O . ASN A 1 377 ? -57.537 -13.625 84.454 1.00 72.12 377 ASN A O 1
ATOM 3131 N N . LEU A 1 378 ? -57.896 -11.682 83.388 1.00 75.19 378 LEU A N 1
ATOM 3132 C CA . LEU A 1 378 ? -59.068 -11.299 84.183 1.00 75.19 378 LEU A CA 1
ATOM 3133 C C . LEU A 1 378 ? -60.249 -12.258 83.956 1.00 75.19 378 LEU A C 1
ATOM 3135 O O . LEU A 1 378 ? -60.824 -12.753 84.927 1.00 75.19 378 LEU A O 1
ATOM 3139 N N . ARG A 1 379 ? -60.558 -12.604 82.697 1.00 71.50 379 ARG A N 1
ATOM 3140 C CA . ARG A 1 379 ? -61.605 -13.586 82.348 1.00 71.50 379 ARG A CA 1
ATOM 3141 C C . ARG A 1 379 ? -61.310 -14.977 82.909 1.00 71.50 379 ARG A C 1
ATOM 3143 O O . ARG A 1 379 ? -62.233 -15.686 83.304 1.00 71.50 379 ARG A O 1
ATOM 3150 N N . GLU A 1 380 ? -60.053 -15.406 82.937 1.00 72.00 380 GLU A N 1
ATOM 3151 C CA . GLU A 1 380 ? -59.645 -16.679 83.539 1.00 72.00 380 GLU A CA 1
ATOM 3152 C C . GLU A 1 380 ? -59.735 -16.647 85.066 1.00 72.00 380 GLU A C 1
ATOM 3154 O O . GLU A 1 380 ? -60.268 -17.588 85.656 1.00 72.00 380 GLU A O 1
ATOM 3159 N N . ALA A 1 381 ? -59.347 -15.543 85.710 1.00 72.38 381 ALA A N 1
ATOM 3160 C CA . ALA A 1 381 ? -59.538 -15.352 87.145 1.00 72.38 381 ALA A CA 1
ATOM 3161 C C . ALA A 1 381 ? -61.028 -15.334 87.549 1.00 72.38 381 ALA A C 1
ATOM 3163 O O . ALA A 1 381 ? -61.387 -15.855 88.606 1.00 72.38 381 ALA A O 1
ATOM 3164 N N . GLU A 1 382 ? -61.915 -14.778 86.720 1.00 77.81 382 GLU A N 1
ATOM 3165 C CA . GLU A 1 382 ? -63.372 -14.835 86.913 1.00 77.81 382 GLU A CA 1
ATOM 3166 C C . GLU A 1 382 ? -63.924 -16.258 86.752 1.00 77.81 382 GLU A C 1
ATOM 3168 O O . GLU A 1 382 ? -64.632 -16.743 87.639 1.00 77.81 382 GLU A O 1
ATOM 3173 N N . LYS A 1 383 ? -63.543 -16.972 85.681 1.00 77.75 383 LYS A N 1
ATOM 3174 C CA . LYS A 1 383 ? -63.899 -18.392 85.480 1.00 77.75 383 LYS A CA 1
ATOM 3175 C C . LYS A 1 383 ? -63.417 -19.256 86.653 1.00 77.75 383 LYS A C 1
ATOM 3177 O O . LYS A 1 383 ? -64.169 -20.102 87.131 1.00 77.75 383 LYS A O 1
ATOM 3182 N N . ALA A 1 384 ? -62.203 -19.021 87.155 1.00 76.88 384 ALA A N 1
ATOM 3183 C CA . ALA A 1 384 ? -61.636 -19.736 88.297 1.00 76.88 384 ALA A CA 1
ATOM 3184 C C . ALA A 1 384 ? -62.408 -19.469 89.603 1.00 76.88 384 ALA A C 1
ATOM 3186 O O . ALA A 1 384 ? -62.697 -20.413 90.338 1.00 76.88 384 ALA A O 1
ATOM 3187 N N . LYS A 1 385 ? -62.810 -18.217 89.870 1.00 78.50 385 LYS A N 1
ATOM 3188 C CA . LYS A 1 385 ? -63.676 -17.868 91.015 1.00 78.50 385 LYS A CA 1
ATOM 3189 C C . LYS A 1 385 ? -65.037 -18.566 90.929 1.00 78.50 385 LYS A C 1
ATOM 3191 O O . LYS A 1 385 ? -65.470 -19.159 91.914 1.00 78.50 385 LYS A O 1
ATOM 3196 N N . LEU A 1 386 ? -65.673 -18.560 89.755 1.00 80.81 386 LEU A N 1
ATOM 3197 C CA . LEU A 1 386 ? -66.966 -19.216 89.530 1.00 80.81 386 LEU A CA 1
ATOM 3198 C C . LEU A 1 386 ? -66.877 -20.748 89.674 1.00 80.81 386 LEU A C 1
ATOM 3200 O O . LEU A 1 386 ? -67.772 -21.378 90.237 1.00 80.81 386 LEU A O 1
ATOM 3204 N N . LEU A 1 387 ? -65.785 -21.358 89.202 1.00 79.69 387 LEU A N 1
ATOM 3205 C CA . LEU A 1 387 ? -65.514 -22.784 89.402 1.00 79.69 387 LEU A CA 1
ATOM 3206 C C . LEU A 1 387 ? -65.273 -23.114 90.880 1.00 79.69 387 LEU A C 1
ATOM 3208 O O . LEU A 1 387 ? -65.824 -24.096 91.369 1.00 79.69 387 LEU A O 1
ATOM 3212 N N . ALA A 1 388 ? -64.516 -22.289 91.608 1.00 81.19 388 ALA A N 1
ATOM 3213 C CA . ALA A 1 388 ? -64.304 -22.465 93.045 1.00 81.19 388 ALA A CA 1
ATOM 3214 C C . ALA A 1 388 ? -65.618 -22.362 93.842 1.00 81.19 388 ALA A C 1
ATOM 3216 O O . ALA A 1 388 ? -65.852 -23.181 94.730 1.00 81.19 388 ALA A O 1
ATOM 3217 N N . GLN A 1 389 ? -66.503 -21.423 93.484 1.00 81.06 389 GLN A N 1
ATOM 3218 C CA . GLN A 1 389 ? -67.850 -21.305 94.057 1.00 81.06 389 GLN A CA 1
ATOM 3219 C C . GLN A 1 389 ? -68.685 -22.566 93.796 1.00 81.06 389 GLN A C 1
ATOM 3221 O O . GLN A 1 389 ? -69.145 -23.188 94.749 1.00 81.06 389 GLN A O 1
ATOM 3226 N N . ARG A 1 390 ? -68.775 -23.035 92.543 1.00 78.69 390 ARG A N 1
ATOM 3227 C CA . ARG A 1 390 ? -69.486 -24.286 92.211 1.00 78.69 390 ARG A CA 1
ATOM 3228 C C . ARG A 1 390 ? -68.918 -25.517 92.919 1.00 78.69 390 ARG A C 1
ATOM 3230 O O . ARG A 1 390 ? -69.671 -26.396 93.322 1.00 78.69 390 ARG A O 1
ATOM 3237 N N . ILE A 1 391 ? -67.599 -25.603 93.086 1.00 80.69 391 ILE A N 1
ATOM 3238 C CA . ILE A 1 391 ? -66.960 -26.700 93.829 1.00 80.69 391 ILE A CA 1
ATOM 3239 C C . ILE A 1 391 ? -67.317 -26.622 95.322 1.00 80.69 391 ILE A C 1
ATOM 3241 O O . ILE A 1 391 ? -67.570 -27.659 95.935 1.00 80.69 391 ILE A O 1
ATOM 3245 N N . ALA A 1 392 ? -67.393 -25.420 95.902 1.00 81.50 392 ALA A N 1
ATOM 3246 C CA . ALA A 1 392 ? -67.854 -25.226 97.275 1.00 81.50 392 ALA A CA 1
ATOM 3247 C C . ALA A 1 392 ? -69.338 -25.603 97.445 1.00 81.50 392 ALA A C 1
ATOM 3249 O O . ALA A 1 392 ? -69.658 -26.342 98.371 1.00 81.50 392 ALA A O 1
ATOM 3250 N N . GLU A 1 393 ? -70.217 -25.191 96.526 1.00 83.75 393 GLU A N 1
ATOM 3251 C CA . GLU A 1 393 ? -71.646 -25.557 96.495 1.00 83.75 393 GLU A CA 1
ATOM 3252 C C . GLU A 1 393 ? -71.846 -27.080 96.402 1.00 83.75 393 GLU A C 1
ATOM 3254 O O . GLU A 1 393 ? -72.566 -27.672 97.208 1.00 83.75 393 GLU A O 1
ATOM 3259 N N . ILE A 1 394 ? -71.150 -27.745 95.472 1.00 80.62 394 ILE A N 1
ATOM 3260 C CA . ILE A 1 394 ? -71.194 -29.207 95.305 1.00 80.62 394 ILE A CA 1
ATOM 3261 C C . ILE A 1 394 ? -70.697 -29.922 96.570 1.00 80.62 394 ILE A C 1
ATOM 3263 O O . ILE A 1 394 ? -71.261 -30.941 96.970 1.00 80.62 394 ILE A O 1
ATOM 3267 N N . ASN A 1 395 ? -69.649 -29.408 97.219 1.00 83.25 395 ASN A N 1
ATOM 3268 C CA . ASN A 1 395 ? -69.128 -30.002 98.449 1.00 83.25 395 ASN A CA 1
ATOM 3269 C C . ASN A 1 395 ? -70.029 -29.733 99.666 1.00 83.25 395 ASN A C 1
ATOM 3271 O O . ASN A 1 395 ? -70.144 -30.616 100.513 1.00 83.25 395 ASN A O 1
ATOM 3275 N N . ALA A 1 396 ? -70.721 -28.591 99.730 1.00 82.62 396 ALA A N 1
ATOM 3276 C CA . ALA A 1 396 ? -71.753 -28.332 100.732 1.00 82.62 396 ALA A CA 1
ATOM 3277 C C . ALA A 1 396 ? -72.921 -29.322 100.584 1.00 82.62 396 ALA A C 1
ATOM 3279 O O . ALA A 1 396 ? -73.226 -30.036 101.537 1.00 82.62 396 ALA A O 1
ATOM 3280 N N . HIS A 1 397 ? -73.472 -29.483 99.373 1.00 82.44 397 HIS A N 1
ATOM 3281 C CA . HIS A 1 397 ? -74.534 -30.462 99.102 1.00 82.44 397 HIS A CA 1
ATOM 3282 C C . HIS A 1 397 ? -74.118 -31.896 99.470 1.00 82.44 397 HIS A C 1
ATOM 3284 O O . HIS A 1 397 ? -74.880 -32.627 100.099 1.00 82.44 397 HIS A O 1
ATOM 3290 N N . ARG A 1 398 ? -72.884 -32.302 9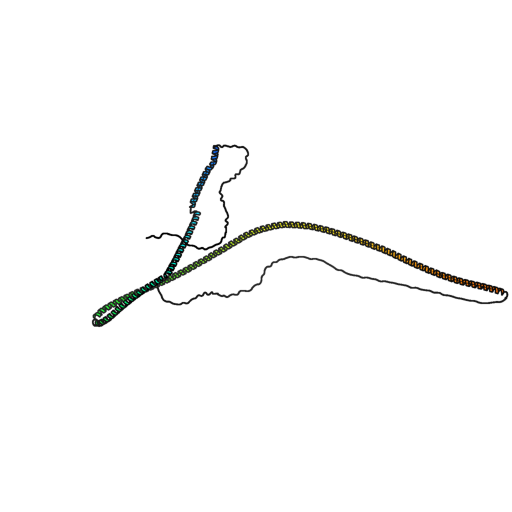9.135 1.00 84.44 398 ARG A N 1
ATOM 3291 C CA . ARG A 1 398 ? -72.334 -33.614 99.526 1.00 84.44 398 ARG A CA 1
ATOM 3292 C C . ARG A 1 398 ? -72.261 -33.791 101.043 1.00 84.44 398 ARG A C 1
ATOM 3294 O O . ARG A 1 398 ? -72.583 -34.864 101.540 1.00 84.44 398 ARG A O 1
ATOM 3301 N N . LEU A 1 399 ? -71.842 -32.764 101.784 1.00 81.12 399 LEU A N 1
ATOM 3302 C CA . LEU A 1 399 ? -71.805 -32.808 103.249 1.00 81.12 399 LEU A CA 1
ATOM 3303 C C . LEU A 1 399 ? -73.218 -32.866 103.849 1.00 81.12 399 LEU A C 1
ATOM 3305 O O . LEU A 1 399 ? -73.428 -33.586 104.823 1.00 81.12 399 LEU A O 1
ATOM 3309 N N . GLU A 1 400 ? -74.186 -32.170 103.256 1.00 79.75 400 GLU A N 1
ATOM 3310 C CA . GLU A 1 400 ? -75.597 -32.217 103.655 1.00 79.75 400 GLU A CA 1
ATOM 3311 C C . GLU A 1 400 ? -76.254 -33.573 103.362 1.00 79.75 400 GLU A C 1
ATOM 3313 O O . GLU A 1 400 ? -77.018 -34.059 104.192 1.00 79.75 400 GLU A O 1
ATOM 3318 N N . GLU A 1 401 ? -75.938 -34.228 102.240 1.00 80.19 401 GLU A N 1
ATOM 3319 C CA . GLU A 1 401 ? -76.390 -35.602 101.969 1.00 80.19 401 GLU A CA 1
ATOM 3320 C C . GLU A 1 401 ? -75.738 -36.624 102.898 1.00 80.19 401 GLU A C 1
ATOM 3322 O O . GLU A 1 401 ? -76.439 -37.467 103.447 1.00 80.19 401 GLU A O 1
ATOM 3327 N N . ILE A 1 402 ? -74.434 -36.511 103.174 1.00 77.50 402 ILE A N 1
ATOM 3328 C CA . ILE A 1 402 ? -73.765 -37.364 104.171 1.00 77.50 402 ILE A CA 1
ATOM 3329 C C . ILE A 1 402 ? -74.388 -37.166 105.566 1.00 77.50 402 ILE A C 1
ATOM 3331 O O . ILE A 1 402 ? -74.486 -38.120 106.335 1.00 77.50 402 ILE A O 1
ATOM 3335 N N . GLN A 1 403 ? -74.844 -35.956 105.908 1.00 78.38 403 GLN A N 1
ATOM 3336 C CA . GLN A 1 403 ? -75.580 -35.711 107.154 1.00 78.38 403 GLN A CA 1
ATOM 3337 C C . GLN A 1 403 ? -77.034 -36.204 107.127 1.00 78.38 403 GLN A C 1
ATOM 3339 O O . GLN A 1 403 ? -77.534 -36.584 108.185 1.00 78.38 403 GLN A O 1
ATOM 3344 N N . ARG A 1 404 ? -77.714 -36.210 105.972 1.00 75.81 404 ARG A N 1
ATOM 3345 C CA . ARG A 1 404 ? -79.042 -36.828 105.815 1.00 75.81 404 ARG A CA 1
ATOM 3346 C C . ARG A 1 404 ? -78.952 -38.346 105.959 1.00 75.81 404 ARG A C 1
ATOM 3348 O O . ARG A 1 404 ? -79.536 -38.872 106.899 1.00 75.81 404 ARG A O 1
ATOM 3355 N N . HIS A 1 405 ? -78.087 -39.000 105.182 1.00 72.50 405 HIS A N 1
ATOM 3356 C CA . HIS A 1 405 ? -77.871 -40.450 105.230 1.00 72.50 405 HIS A CA 1
ATOM 3357 C C . HIS A 1 405 ? -77.478 -40.943 106.630 1.00 72.50 405 HIS A C 1
ATOM 3359 O O . HIS A 1 405 ? -77.955 -41.976 107.080 1.00 72.50 405 HIS A O 1
ATOM 3365 N N . ARG A 1 406 ? -76.656 -40.184 107.374 1.00 74.94 406 ARG A N 1
ATOM 3366 C CA . ARG A 1 406 ? -76.331 -40.519 108.775 1.00 74.94 406 ARG A CA 1
ATOM 3367 C C . ARG A 1 406 ? -77.534 -40.438 109.713 1.00 74.94 406 ARG A C 1
ATOM 3369 O O . ARG A 1 406 ? -77.672 -41.300 110.569 1.00 74.94 406 ARG A O 1
ATOM 3376 N N . LYS A 1 407 ? -78.399 -39.430 109.560 1.00 75.94 407 LYS A N 1
ATOM 3377 C CA . LYS A 1 407 ? -79.628 -39.295 110.362 1.00 75.94 407 LYS A CA 1
ATOM 3378 C C . LYS A 1 407 ? -80.670 -40.347 109.988 1.00 75.94 407 LYS A C 1
ATOM 3380 O O . LYS A 1 407 ? -81.394 -40.808 110.860 1.00 75.94 407 LYS A O 1
ATOM 3385 N N . GLU A 1 408 ? -80.725 -40.723 108.715 1.00 72.06 408 GLU A N 1
ATOM 3386 C CA . GLU A 1 408 ? -81.551 -41.816 108.200 1.00 72.06 408 GLU A CA 1
ATOM 3387 C C . GLU A 1 408 ? -81.060 -43.155 108.777 1.00 72.06 408 GLU A C 1
ATOM 3389 O O . GLU A 1 408 ? -81.828 -43.826 109.452 1.00 72.06 408 GLU A O 1
ATOM 3394 N N . GLU A 1 409 ? -79.762 -43.461 108.694 1.00 66.75 409 GLU A N 1
ATOM 3395 C CA . GLU A 1 409 ? -79.137 -44.610 109.366 1.00 66.75 409 GLU A CA 1
ATOM 3396 C C . GLU A 1 409 ? -79.350 -44.632 110.895 1.00 66.75 409 GLU A C 1
ATOM 3398 O O . GLU A 1 409 ? -79.520 -45.696 111.487 1.00 66.75 409 GLU A O 1
ATOM 3403 N N . GLU A 1 410 ? -79.266 -43.482 111.572 1.00 71.00 410 GLU A N 1
ATOM 3404 C CA . GLU A 1 410 ? -79.514 -43.367 113.016 1.00 71.00 410 GLU A CA 1
ATOM 3405 C C . GLU A 1 410 ? -80.996 -43.612 113.350 1.00 71.00 410 GLU A C 1
ATOM 3407 O O . GLU A 1 410 ? -81.295 -44.279 114.342 1.00 71.00 410 GLU A O 1
ATOM 3412 N N . ALA A 1 411 ? -81.920 -43.147 112.505 1.00 74.50 411 ALA A N 1
ATOM 3413 C CA . ALA A 1 411 ? -83.350 -43.411 112.633 1.00 74.50 411 ALA A CA 1
ATOM 3414 C C . ALA A 1 411 ? -83.707 -44.877 112.327 1.00 74.50 411 ALA A C 1
ATOM 3416 O O . ALA A 1 411 ? -84.509 -45.460 113.052 1.00 74.50 411 ALA A O 1
ATOM 3417 N N . GLU A 1 412 ? -83.082 -45.498 111.322 1.00 73.06 412 GLU A N 1
ATOM 3418 C CA . GLU A 1 412 ? -83.229 -46.925 111.009 1.00 73.06 412 GLU A CA 1
ATOM 3419 C C . GLU A 1 412 ? -82.746 -47.801 112.170 1.00 73.06 412 GLU A C 1
ATOM 3421 O O . GLU A 1 412 ? -83.472 -48.691 112.605 1.00 73.06 412 GLU A O 1
ATOM 3426 N N . LYS A 1 413 ? -81.579 -47.501 112.757 1.00 73.69 413 LYS A N 1
ATOM 3427 C CA . LYS A 1 413 ? -81.058 -48.223 113.936 1.00 73.69 413 LYS A CA 1
ATOM 3428 C C . LYS A 1 413 ? -81.964 -48.058 115.162 1.00 73.69 413 LYS A C 1
ATOM 3430 O O . LYS A 1 413 ? -82.098 -48.988 115.955 1.00 73.69 413 LYS A O 1
ATOM 3435 N N . LEU A 1 414 ? -82.613 -46.902 115.326 1.00 74.2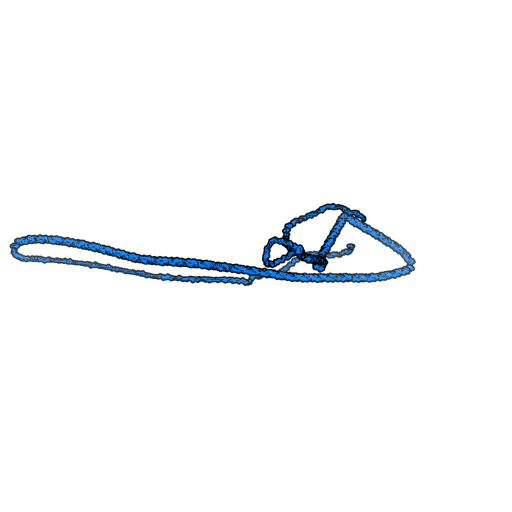5 414 LEU A N 1
ATOM 3436 C CA . LEU A 1 414 ? -83.623 -46.691 116.372 1.00 74.25 414 LEU A CA 1
ATOM 3437 C C . LEU A 1 414 ? -84.925 -47.458 116.088 1.00 74.25 414 LEU A C 1
ATOM 3439 O O . LEU A 1 414 ? -85.500 -48.024 117.017 1.00 74.25 414 LEU A O 1
ATOM 3443 N N . ALA A 1 415 ? -85.367 -47.521 114.830 1.00 73.81 415 ALA A N 1
ATOM 3444 C CA . ALA A 1 415 ? -86.535 -48.297 114.421 1.00 73.81 415 ALA A CA 1
ATOM 3445 C C . ALA A 1 415 ? -86.301 -49.808 114.590 1.00 73.81 415 ALA A C 1
ATOM 3447 O O . ALA A 1 415 ? -87.141 -50.482 115.177 1.00 73.81 415 ALA A O 1
ATOM 3448 N N . GLU A 1 416 ? -85.140 -50.329 114.182 1.00 75.31 416 GLU A N 1
ATOM 3449 C CA . GLU A 1 416 ? -84.753 -51.736 114.358 1.00 75.31 416 GLU A CA 1
ATOM 3450 C C . GLU A 1 416 ? -84.707 -52.127 115.847 1.00 75.31 416 GLU A C 1
ATOM 3452 O O . GLU A 1 416 ? -85.210 -53.184 116.232 1.00 75.31 416 GLU A O 1
ATOM 3457 N N . LEU A 1 417 ? -84.186 -51.256 116.721 1.00 72.19 417 LEU A N 1
ATOM 3458 C CA . LEU A 1 417 ? -84.212 -51.469 118.174 1.00 72.19 417 LEU A CA 1
ATOM 3459 C C . LEU A 1 417 ? -85.638 -51.513 118.751 1.00 72.19 417 LEU A C 1
ATOM 3461 O O . LEU A 1 417 ? -85.892 -52.285 119.682 1.00 72.19 417 LEU A O 1
ATOM 3465 N N . GLU A 1 418 ? -86.570 -50.725 118.213 1.00 71.88 418 GLU A N 1
ATOM 3466 C CA . GLU A 1 418 ? -87.966 -50.718 118.661 1.00 71.88 418 GLU A CA 1
ATOM 3467 C C . GLU A 1 418 ? -88.767 -51.897 118.074 1.00 71.88 418 GLU A C 1
ATOM 3469 O O . GLU A 1 418 ? -89.532 -52.536 118.796 1.00 71.88 418 GLU A O 1
ATOM 3474 N N . GLU A 1 419 ? -88.518 -52.301 116.824 1.00 74.19 419 GLU A N 1
ATOM 3475 C CA . GLU A 1 419 ? -89.037 -53.558 116.266 1.00 74.19 419 GLU A CA 1
ATOM 3476 C C . GLU A 1 419 ? -88.538 -54.772 117.060 1.00 74.19 419 GLU A C 1
ATOM 3478 O O . GLU A 1 419 ? -89.317 -55.678 117.370 1.00 74.19 419 GLU A O 1
ATOM 3483 N N . LEU A 1 420 ? -87.265 -54.784 117.470 1.00 75.44 420 LEU A N 1
ATOM 3484 C CA . LEU A 1 420 ? -86.715 -55.817 118.348 1.00 75.44 420 LEU A CA 1
ATOM 3485 C C . LEU A 1 420 ? -87.377 -55.811 119.734 1.00 75.44 420 LEU A C 1
ATOM 3487 O O . LEU A 1 420 ? -87.582 -56.888 120.300 1.00 75.44 420 LEU A O 1
ATOM 3491 N N . ARG A 1 421 ? -87.767 -54.654 120.284 1.00 71.44 421 ARG A N 1
ATOM 3492 C CA . ARG A 1 421 ? -88.569 -54.579 121.522 1.00 71.44 421 ARG A CA 1
ATOM 3493 C C . ARG A 1 421 ? -89.961 -55.168 121.328 1.00 71.44 421 ARG A C 1
ATOM 3495 O O . ARG A 1 421 ? -90.315 -56.096 122.054 1.00 71.44 421 ARG A O 1
ATOM 3502 N N . ILE A 1 422 ? -90.695 -54.710 120.314 1.00 74.81 422 ILE A N 1
ATOM 3503 C CA . ILE A 1 422 ? -92.042 -55.196 119.973 1.00 74.81 422 ILE A CA 1
ATOM 3504 C C . ILE A 1 422 ? -92.019 -56.713 119.732 1.00 74.81 422 ILE A C 1
ATOM 3506 O O . ILE A 1 422 ? -92.866 -57.442 120.246 1.00 74.81 422 ILE A O 1
ATOM 3510 N N . ARG A 1 423 ? -91.001 -57.225 119.030 1.00 71.69 423 ARG A N 1
ATOM 3511 C CA . ARG A 1 423 ? -90.807 -58.661 118.784 1.00 71.69 423 ARG A CA 1
ATOM 3512 C C . ARG A 1 423 ? -90.512 -59.449 120.062 1.00 71.69 423 ARG A C 1
ATOM 3514 O O . ARG A 1 423 ? -91.045 -60.545 120.228 1.00 71.69 423 ARG A O 1
ATOM 3521 N N . ASN A 1 424 ? -89.709 -58.908 120.980 1.00 74.25 424 ASN A N 1
ATOM 3522 C CA . ASN A 1 424 ? -89.467 -59.524 122.289 1.00 74.25 424 ASN A CA 1
ATOM 3523 C C . ASN A 1 424 ? -90.698 -59.464 123.211 1.00 74.25 424 ASN A C 1
ATOM 3525 O O . ASN A 1 424 ? -90.867 -60.335 124.063 1.00 74.25 424 ASN A O 1
ATOM 3529 N N . GLU A 1 425 ? -91.574 -58.473 123.060 1.00 74.88 425 GLU A N 1
A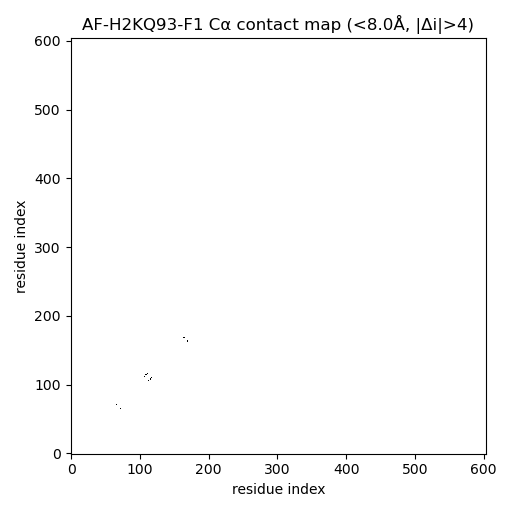TOM 3530 C CA . GLU A 1 425 ? -92.841 -58.382 123.798 1.00 74.88 425 GLU A CA 1
ATOM 3531 C C . GLU A 1 425 ? -93.897 -59.334 123.247 1.00 74.88 425 GLU A C 1
ATOM 3533 O O . GLU A 1 425 ? -94.487 -60.086 124.021 1.00 74.88 425 GLU A O 1
ATOM 3538 N N . ALA A 1 426 ? -94.030 -59.429 121.924 1.00 74.00 426 ALA A N 1
ATOM 3539 C CA . ALA A 1 426 ? -94.837 -60.457 121.276 1.00 74.00 426 ALA A CA 1
ATOM 3540 C C . ALA A 1 426 ? -94.363 -61.877 121.643 1.00 74.00 426 ALA A C 1
ATOM 3542 O O . ALA A 1 426 ? -95.187 -62.744 121.930 1.00 74.00 426 ALA A O 1
ATOM 3543 N N . MET A 1 427 ? -93.047 -62.117 121.706 1.00 74.12 427 MET A N 1
ATOM 3544 C CA . MET A 1 427 ? -92.489 -63.412 122.118 1.00 74.12 427 MET A CA 1
ATOM 3545 C C . MET A 1 427 ? -92.735 -63.716 123.606 1.00 74.12 427 MET A C 1
ATOM 3547 O O . MET A 1 427 ? -93.041 -64.857 123.945 1.00 74.12 427 MET A O 1
ATOM 3551 N N . ARG A 1 428 ? -92.665 -62.715 124.499 1.00 71.31 428 ARG A N 1
ATOM 3552 C CA . ARG A 1 428 ? -93.055 -62.879 125.913 1.00 71.31 428 ARG A CA 1
ATOM 3553 C C . ARG A 1 428 ? -94.543 -63.215 126.047 1.00 71.31 428 ARG A C 1
ATOM 3555 O O . ARG A 1 428 ? -94.868 -64.227 126.658 1.00 71.31 428 ARG A O 1
ATOM 3562 N N . ALA A 1 429 ? -95.421 -62.454 125.393 1.00 76.44 429 ALA A N 1
ATOM 3563 C CA . ALA A 1 429 ? -96.864 -62.697 125.406 1.00 76.44 429 ALA A CA 1
ATOM 3564 C C . ALA A 1 429 ? -97.246 -64.072 124.815 1.00 76.44 429 ALA A C 1
ATOM 3566 O O . ALA A 1 429 ? -98.124 -64.750 125.348 1.00 76.44 429 ALA A O 1
ATOM 3567 N N . ALA A 1 430 ? -96.562 -64.521 123.756 1.00 75.75 430 ALA A N 1
ATOM 3568 C CA . ALA A 1 430 ? -96.749 -65.858 123.192 1.00 75.75 430 ALA A CA 1
ATOM 3569 C C . ALA A 1 430 ? -96.336 -66.964 124.180 1.00 75.75 430 ALA A C 1
ATOM 3571 O O . ALA A 1 430 ? -97.104 -67.900 124.403 1.00 75.75 430 ALA A O 1
ATOM 3572 N N . ASN A 1 431 ? -95.175 -66.829 124.831 1.00 75.25 431 ASN A N 1
ATOM 3573 C CA . ASN A 1 431 ? -94.710 -67.779 125.846 1.00 75.25 431 ASN A CA 1
ATOM 3574 C C . ASN A 1 431 ? -95.648 -67.831 127.067 1.00 75.25 431 ASN A C 1
ATOM 3576 O O . ASN A 1 431 ? -95.919 -68.909 127.593 1.00 75.25 431 ASN A O 1
ATOM 3580 N N . GLU A 1 432 ? -96.174 -66.685 127.507 1.00 78.56 432 GLU A N 1
ATOM 3581 C CA . GLU A 1 432 ? -97.160 -66.595 128.591 1.00 78.56 432 GLU A CA 1
ATOM 3582 C C . GLU A 1 432 ? -98.495 -67.257 128.206 1.00 78.56 432 GLU A C 1
ATOM 3584 O O . GLU A 1 432 ? -99.068 -68.003 129.005 1.00 78.56 432 GLU A O 1
ATOM 3589 N N . TYR A 1 433 ? -98.957 -67.070 126.964 1.00 77.12 433 TYR A N 1
ATOM 3590 C CA . TYR A 1 433 ? -100.148 -67.735 126.433 1.00 77.12 433 TYR A CA 1
ATOM 3591 C C . TYR A 1 433 ? -99.965 -69.257 126.313 1.00 77.12 433 TYR A C 1
ATOM 3593 O O . TYR A 1 433 ? -100.840 -70.018 126.733 1.00 77.12 433 TYR A O 1
ATOM 3601 N N . GLU A 1 434 ? -98.817 -69.730 125.816 1.00 74.31 434 GLU A N 1
ATOM 3602 C CA . GLU A 1 434 ? -98.512 -71.164 125.784 1.00 74.31 434 GLU A CA 1
ATOM 3603 C C . GLU A 1 434 ? -98.428 -71.763 127.192 1.00 74.31 434 GLU A C 1
ATOM 3605 O O . GLU A 1 434 ? -99.004 -72.827 127.433 1.00 74.31 434 GLU A O 1
ATOM 3610 N N . ALA A 1 435 ? -97.781 -71.080 128.141 1.00 76.50 435 ALA A N 1
ATOM 3611 C CA . ALA A 1 435 ? -97.713 -71.512 129.534 1.00 76.50 435 ALA A CA 1
ATOM 3612 C C . ALA A 1 435 ? -99.111 -71.597 130.174 1.00 76.50 435 ALA A C 1
ATOM 3614 O O . ALA A 1 435 ? -99.419 -72.585 130.848 1.00 76.50 435 ALA A O 1
ATOM 3615 N N . ALA A 1 436 ? -99.991 -70.626 129.907 1.00 77.62 436 ALA A N 1
ATOM 3616 C CA . ALA A 1 436 ? -101.387 -70.664 130.335 1.00 77.62 436 ALA A CA 1
ATOM 3617 C C . ALA A 1 436 ? -102.143 -71.853 129.712 1.00 77.62 436 ALA A C 1
ATOM 3619 O O . ALA A 1 436 ? -102.801 -72.609 130.430 1.00 77.62 436 ALA A O 1
ATOM 3620 N N . CYS A 1 437 ? -101.998 -72.098 128.405 1.00 79.94 437 CYS A N 1
ATOM 3621 C CA . CYS A 1 437 ? -102.590 -73.262 127.741 1.00 79.94 437 CYS A CA 1
ATOM 3622 C C . CYS A 1 437 ? -102.050 -74.603 128.270 1.00 79.94 437 CYS A C 1
ATOM 3624 O O . CYS A 1 437 ? -102.810 -75.569 128.372 1.00 79.94 437 CYS A O 1
ATOM 3626 N N . GLN A 1 438 ? -100.767 -74.693 128.629 1.00 70.69 438 GLN A N 1
ATOM 3627 C CA . GLN A 1 438 ? -100.189 -75.888 129.252 1.00 70.69 438 GLN A CA 1
ATOM 3628 C C . GLN A 1 438 ? -100.724 -76.100 130.676 1.00 70.69 438 GLN A C 1
ATOM 3630 O O . GLN A 1 438 ? -101.105 -77.222 131.021 1.00 70.69 438 GLN A O 1
ATOM 3635 N N . ALA A 1 439 ? -100.828 -75.037 131.479 1.00 74.56 439 ALA A N 1
ATOM 3636 C CA . ALA A 1 439 ? -101.421 -75.090 132.814 1.00 74.56 439 ALA A CA 1
ATOM 3637 C C . ALA A 1 439 ? -102.896 -75.525 132.769 1.00 74.56 439 ALA A C 1
ATOM 3639 O O . ALA A 1 439 ? -103.312 -76.380 133.551 1.00 74.56 439 ALA A O 1
ATOM 3640 N N . ASP A 1 440 ? -103.667 -75.011 131.811 1.00 77.88 440 ASP A N 1
ATOM 3641 C CA . ASP A 1 440 ? -105.083 -75.336 131.626 1.00 77.88 440 ASP A CA 1
ATOM 3642 C C . ASP A 1 440 ? -105.293 -76.780 131.117 1.00 77.88 440 ASP A C 1
ATOM 3644 O O . ASP A 1 440 ? -106.155 -77.509 131.617 1.00 77.88 440 ASP A O 1
ATOM 3648 N N . ARG A 1 441 ? -104.426 -77.272 130.215 1.00 75.38 441 ARG A N 1
ATOM 3649 C CA . ARG A 1 441 ? -104.360 -78.704 129.851 1.00 75.38 441 ARG A CA 1
ATOM 3650 C C . ARG A 1 441 ? -104.035 -79.582 131.065 1.00 75.38 441 ARG A C 1
ATOM 3652 O O . ARG A 1 441 ? -104.692 -80.602 131.269 1.00 75.38 441 ARG A O 1
ATOM 3659 N N . ALA A 1 442 ? -103.072 -79.187 131.899 1.00 73.69 442 ALA A N 1
ATOM 3660 C CA . ALA A 1 442 ? -102.708 -79.919 133.113 1.00 73.69 442 ALA A CA 1
ATOM 3661 C C . ALA A 1 442 ? -103.818 -79.886 134.184 1.00 73.69 442 ALA A C 1
ATOM 3663 O O . ALA A 1 442 ? -104.009 -80.871 134.902 1.00 73.69 442 ALA A O 1
ATOM 3664 N N . ALA A 1 443 ? -104.579 -78.792 134.279 1.00 77.19 443 ALA A N 1
ATOM 3665 C CA . ALA A 1 443 ? -105.753 -78.683 135.141 1.00 77.19 443 ALA A CA 1
ATOM 3666 C C . ALA A 1 443 ? -106.870 -79.635 134.686 1.00 77.19 443 ALA A C 1
ATOM 3668 O O . ALA A 1 443 ? -107.395 -80.391 135.503 1.00 77.19 443 ALA A O 1
ATOM 3669 N N . LYS A 1 444 ? -107.162 -79.681 133.379 1.00 79.88 444 LYS A N 1
ATOM 3670 C CA . LYS A 1 444 ? -108.130 -80.617 132.776 1.00 79.88 444 LYS A CA 1
ATOM 3671 C C . LYS A 1 444 ? -107.720 -82.082 132.970 1.00 79.88 444 LYS A C 1
ATOM 3673 O O . LYS A 1 444 ? -108.554 -82.902 133.345 1.00 79.88 444 LYS A O 1
ATOM 3678 N N . LEU A 1 445 ? -106.429 -82.404 132.837 1.00 76.25 445 LEU A N 1
ATOM 3679 C CA . LEU A 1 445 ? -105.908 -83.746 133.136 1.00 76.25 445 LEU A CA 1
ATOM 3680 C C . LEU A 1 445 ? -106.079 -84.122 134.622 1.00 76.25 445 LEU A C 1
ATOM 3682 O O . LEU A 1 445 ? -106.464 -85.246 134.944 1.00 76.25 445 LEU A O 1
ATOM 3686 N N . LYS A 1 446 ? -105.841 -83.172 135.540 1.00 76.19 446 LYS A N 1
ATOM 3687 C CA . LYS A 1 446 ? -106.074 -83.355 136.984 1.00 76.19 446 LYS A CA 1
ATOM 3688 C C . LYS A 1 446 ? -107.560 -83.470 137.341 1.00 76.19 446 LYS A C 1
ATOM 3690 O O . LYS A 1 446 ? -107.870 -84.173 138.299 1.00 76.19 446 LYS A O 1
ATOM 3695 N N . ALA A 1 447 ? -108.462 -82.818 136.605 1.00 77.69 447 ALA A N 1
ATOM 3696 C CA . ALA A 1 447 ? -109.908 -82.955 136.786 1.00 77.69 447 ALA A CA 1
ATOM 3697 C C . ALA A 1 447 ? -110.374 -84.373 136.415 1.00 77.69 447 ALA A C 1
ATOM 3699 O O . ALA A 1 447 ? -110.867 -85.088 137.285 1.00 77.69 447 ALA A O 1
ATOM 3700 N N . LEU A 1 448 ? -110.062 -84.835 135.198 1.00 77.31 448 LEU A N 1
ATOM 3701 C CA . LEU A 1 448 ? -110.340 -86.208 134.749 1.00 77.31 448 LEU A CA 1
ATOM 3702 C C . LEU A 1 448 ? -109.741 -87.266 135.697 1.00 77.31 448 LEU A C 1
ATOM 3704 O O . LEU A 1 448 ? -110.371 -88.280 135.993 1.00 77.31 448 LEU A O 1
ATOM 3708 N N . SER A 1 449 ? -108.538 -87.023 136.234 1.00 77.88 449 SER A N 1
ATOM 3709 C CA . SER A 1 449 ? -107.914 -87.923 137.213 1.00 77.88 449 SER A CA 1
ATOM 3710 C C . SER A 1 449 ? -108.643 -87.969 138.565 1.00 77.88 449 SER A C 1
ATOM 3712 O O . SER A 1 449 ? -108.598 -89.011 139.223 1.00 77.88 449 SER A O 1
ATOM 3714 N N . LYS A 1 450 ? -109.317 -86.889 138.989 1.00 76.19 450 LYS A N 1
ATOM 3715 C CA . LYS A 1 450 ? -110.184 -86.890 140.181 1.00 76.19 450 LYS A CA 1
ATOM 3716 C C . LYS A 1 450 ? -111.490 -87.623 139.907 1.00 76.19 450 LYS A C 1
ATOM 3718 O O . LYS A 1 450 ? -111.815 -88.539 140.654 1.00 76.19 450 LYS A O 1
ATOM 3723 N N . GLU A 1 451 ? -112.164 -87.292 138.807 1.00 76.31 451 GLU A N 1
ATOM 3724 C CA . GLU A 1 451 ? -113.420 -87.924 138.388 1.00 76.31 451 GLU A CA 1
ATOM 3725 C C . GLU A 1 451 ? -113.270 -89.449 138.299 1.00 76.31 451 GLU A C 1
ATOM 3727 O O . GLU A 1 451 ? -114.083 -90.185 138.852 1.00 76.31 451 GLU A O 1
ATOM 3732 N N . TYR A 1 452 ? -112.174 -89.943 137.711 1.00 74.62 452 TYR A N 1
ATOM 3733 C CA . TYR A 1 452 ? -111.881 -91.379 137.626 1.00 74.62 452 TYR A CA 1
ATOM 3734 C C . TYR A 1 452 ? -111.665 -92.039 139.004 1.00 74.62 452 TYR A C 1
ATOM 3736 O O . TYR A 1 452 ? -112.069 -93.182 139.230 1.00 74.62 452 TYR A O 1
ATOM 3744 N N . MET A 1 453 ? -111.056 -91.324 139.955 1.00 74.38 453 MET A N 1
ATOM 3745 C CA . MET A 1 453 ? -110.867 -91.797 141.334 1.00 74.38 453 MET A CA 1
ATOM 3746 C C . MET A 1 453 ? -112.167 -91.759 142.152 1.00 74.38 453 MET A C 1
ATOM 3748 O O . MET A 1 453 ? -112.362 -92.597 143.034 1.00 74.38 453 MET A O 1
ATOM 3752 N N . GLU A 1 454 ? -113.072 -90.830 141.851 1.00 75.75 454 GLU A N 1
ATOM 3753 C CA . GLU A 1 454 ? -114.392 -90.716 142.478 1.00 75.75 454 GLU A CA 1
ATOM 3754 C C . GLU A 1 454 ? -115.371 -91.761 141.923 1.00 75.75 454 GLU A C 1
ATOM 3756 O O . GLU A 1 454 ? -116.034 -92.434 142.710 1.00 75.75 454 GLU A O 1
ATOM 3761 N N . LEU A 1 455 ? -115.354 -92.025 140.612 1.00 77.44 455 LEU A N 1
ATOM 3762 C CA . LEU A 1 455 ? -116.022 -93.176 139.986 1.00 77.44 455 LEU A CA 1
ATOM 3763 C C . LEU A 1 455 ? -115.548 -94.505 140.590 1.00 77.44 455 LEU A C 1
ATOM 3765 O O . LEU A 1 455 ? -116.360 -95.379 140.899 1.00 77.44 455 LEU A O 1
ATOM 3769 N N . LYS A 1 456 ? -114.236 -94.653 140.817 1.00 72.75 456 LYS A N 1
ATOM 3770 C CA . LYS A 1 456 ? -113.683 -95.846 141.468 1.00 72.75 456 LYS A CA 1
ATOM 3771 C C . LYS A 1 456 ? -114.144 -95.977 142.924 1.00 72.75 456 LYS A C 1
ATOM 3773 O O . LYS A 1 456 ? -114.545 -97.069 143.319 1.00 72.75 456 LYS A O 1
ATOM 3778 N N . LYS A 1 457 ? -114.155 -94.882 143.701 1.00 73.50 457 LYS A N 1
ATOM 3779 C CA . LYS A 1 457 ? -114.749 -94.867 145.052 1.00 73.50 457 LYS A CA 1
ATOM 3780 C C . LYS A 1 457 ? -116.208 -95.312 145.027 1.00 73.50 457 LYS A C 1
ATOM 3782 O O . LYS A 1 457 ? -116.552 -96.219 145.770 1.00 73.50 457 LYS A O 1
ATOM 3787 N N . GLN A 1 458 ? -117.030 -94.736 144.147 1.00 74.69 458 GLN A N 1
ATOM 3788 C CA . GLN A 1 458 ? -118.446 -95.092 144.024 1.00 74.69 458 GLN A CA 1
ATOM 3789 C C . GLN A 1 458 ? -118.627 -96.587 143.730 1.00 74.69 458 GLN A C 1
ATOM 3791 O O . GLN A 1 458 ? -119.412 -97.241 144.406 1.00 74.69 458 GLN A O 1
ATOM 3796 N N . GLN A 1 459 ? -117.852 -97.165 142.804 1.00 70.38 459 GLN A N 1
ATOM 3797 C CA . GLN A 1 459 ? -117.883 -98.613 142.564 1.00 70.38 459 GLN A CA 1
ATOM 3798 C C . GLN A 1 459 ? -117.461 -99.437 143.789 1.00 70.38 459 GLN A C 1
ATOM 3800 O O . GLN A 1 459 ? -118.057 -100.478 144.057 1.00 70.38 459 GLN A O 1
ATOM 3805 N N . ASP A 1 460 ? -116.418 -99.026 144.509 1.00 71.38 460 ASP A N 1
ATOM 3806 C CA . ASP A 1 460 ? -115.923 -99.766 145.672 1.00 71.38 460 ASP A CA 1
ATOM 3807 C C . ASP A 1 460 ? -116.841 -99.611 146.901 1.00 71.38 460 ASP A C 1
ATOM 3809 O O . ASP A 1 460 ? -116.939 -100.538 147.702 1.00 71.38 460 ASP A O 1
ATOM 3813 N N . ASP A 1 461 ? -117.573 -98.501 147.021 1.00 72.50 461 ASP A N 1
ATOM 3814 C CA . ASP A 1 461 ? -118.619 -98.292 148.027 1.00 72.50 461 ASP A CA 1
ATOM 3815 C C . ASP A 1 461 ? -119.916 -99.048 147.677 1.00 72.50 461 ASP A C 1
ATOM 3817 O O . ASP A 1 461 ? -120.512 -99.658 148.566 1.00 72.50 461 ASP A O 1
ATOM 3821 N N . SER A 1 462 ? -120.295 -99.152 146.395 1.00 69.94 462 SER A N 1
ATOM 3822 C CA . SER A 1 462 ? -121.369 -100.060 145.948 1.00 69.94 462 SER A CA 1
ATOM 3823 C C . SER A 1 462 ? -121.059 -101.519 146.299 1.00 69.94 462 SER A C 1
ATOM 3825 O O . SER A 1 462 ? -121.893 -102.190 146.899 1.00 69.94 462 SER A O 1
ATOM 3827 N N . LYS A 1 463 ? -119.829 -101.993 146.042 1.00 71.44 463 LYS A N 1
ATOM 3828 C CA . LYS A 1 463 ? -119.387 -103.358 146.409 1.00 71.44 463 LYS A CA 1
ATOM 3829 C C . LYS A 1 463 ? -119.388 -103.605 147.922 1.00 71.44 463 LYS A C 1
ATOM 3831 O O . LYS A 1 463 ? -119.565 -104.744 148.355 1.00 71.44 463 LYS A O 1
ATOM 3836 N N . LYS A 1 464 ? -119.164 -102.573 148.750 1.00 71.19 464 LYS A N 1
ATOM 3837 C CA . LYS A 1 464 ? -119.342 -102.679 150.212 1.00 71.19 464 LYS A CA 1
ATOM 3838 C C . LYS A 1 464 ? -120.816 -102.840 150.557 1.00 71.19 464 LYS A C 1
ATOM 3840 O O . LYS A 1 464 ? -121.146 -103.741 151.318 1.00 71.19 464 LYS A O 1
ATOM 3845 N N . LEU A 1 465 ? -121.686 -102.015 149.972 1.00 72.06 465 LEU A N 1
ATOM 3846 C CA . LEU A 1 465 ? -123.125 -102.057 150.222 1.00 72.06 465 LEU A CA 1
ATOM 3847 C C . LEU A 1 465 ? -123.735 -103.408 149.807 1.00 72.06 465 LEU A C 1
ATOM 3849 O O . LEU A 1 465 ? -124.495 -103.991 150.575 1.00 72.06 465 LEU A O 1
ATOM 3853 N N . GLU A 1 466 ? -123.335 -103.951 148.654 1.00 67.25 466 GLU A N 1
ATOM 3854 C CA . GLU A 1 466 ? -123.694 -105.302 148.200 1.00 67.25 466 GLU A CA 1
ATOM 3855 C C . GLU A 1 466 ? -123.311 -106.359 149.251 1.00 67.25 466 GLU A C 1
ATOM 3857 O O . GLU A 1 466 ? -124.182 -107.075 149.753 1.00 67.25 466 GLU A O 1
ATOM 3862 N N . ARG A 1 467 ? -122.045 -106.382 149.692 1.00 68.62 467 ARG A N 1
ATOM 3863 C CA . ARG A 1 467 ? -121.566 -107.295 150.750 1.00 68.62 467 ARG A CA 1
ATOM 3864 C C . ARG A 1 467 ? -122.295 -107.104 152.082 1.00 68.62 467 ARG A C 1
ATOM 3866 O O . ARG A 1 467 ? -122.602 -108.081 152.759 1.00 68.62 467 ARG A O 1
ATOM 3873 N N . GLU A 1 468 ? -122.611 -105.871 152.471 1.00 68.25 468 GLU A N 1
ATOM 3874 C CA . GLU A 1 468 ? -123.415 -105.595 153.666 1.00 68.25 468 GLU A CA 1
ATOM 3875 C C . GLU A 1 468 ? -124.852 -106.123 153.530 1.00 68.25 468 GLU A C 1
ATOM 3877 O O . GLU A 1 468 ? -125.418 -106.607 154.515 1.00 68.25 468 GLU A O 1
ATOM 3882 N N . THR A 1 469 ? -125.441 -106.099 152.328 1.00 66.25 469 THR A N 1
ATOM 3883 C CA . THR A 1 469 ? -126.755 -106.716 152.081 1.00 66.25 469 THR A CA 1
ATOM 3884 C C . THR A 1 469 ? -126.705 -108.245 152.089 1.00 66.25 469 THR A C 1
ATOM 3886 O O . THR A 1 469 ? -127.586 -108.850 152.701 1.00 66.25 469 THR A O 1
ATOM 3889 N N . GLU A 1 470 ? -125.659 -108.879 151.545 1.00 64.75 470 GLU A N 1
ATOM 3890 C CA . GLU A 1 470 ? -125.436 -110.330 151.682 1.00 64.75 470 GLU A CA 1
ATOM 3891 C C . GLU A 1 470 ? -125.292 -110.739 153.156 1.00 64.75 470 GLU A C 1
ATOM 3893 O O . GLU A 1 470 ? -125.985 -111.643 153.628 1.00 64.75 470 GLU A O 1
ATOM 3898 N N . ILE A 1 471 ? -124.455 -110.026 153.920 1.00 67.56 471 ILE A N 1
ATOM 3899 C CA . ILE A 1 471 ? -124.246 -110.270 155.356 1.00 67.56 471 ILE A CA 1
ATOM 3900 C C . ILE A 1 471 ? -125.553 -110.073 156.142 1.00 67.56 471 ILE A C 1
ATOM 3902 O O . ILE A 1 471 ? -125.859 -110.862 157.041 1.00 67.56 471 ILE A O 1
ATOM 3906 N N . ARG A 1 472 ? -126.373 -109.069 155.795 1.00 65.50 472 ARG A N 1
ATOM 3907 C CA . ARG A 1 472 ? -127.707 -108.886 156.395 1.00 65.50 472 ARG A CA 1
ATOM 3908 C C . ARG A 1 472 ? -128.662 -110.028 156.051 1.00 65.50 472 ARG A C 1
ATOM 3910 O O . ARG A 1 472 ? -129.339 -110.507 156.958 1.00 65.50 472 ARG A O 1
ATOM 3917 N N . LEU A 1 473 ? -128.707 -110.493 154.802 1.00 63.53 473 LEU A N 1
ATOM 3918 C CA . LEU A 1 473 ? -129.560 -111.613 154.383 1.00 63.53 473 LEU A CA 1
ATOM 3919 C C . LEU A 1 473 ? -129.159 -112.922 155.083 1.00 63.53 473 LEU A C 1
ATOM 3921 O O . LEU A 1 473 ? -130.013 -113.584 155.676 1.00 63.53 473 LEU A O 1
ATOM 3925 N N . ALA A 1 474 ? -127.863 -113.239 155.135 1.00 60.38 474 ALA A N 1
ATOM 3926 C CA . ALA A 1 474 ? -127.336 -114.373 155.897 1.00 60.38 474 ALA A CA 1
ATOM 3927 C C . ALA A 1 474 ? -127.621 -114.249 157.411 1.00 60.38 474 ALA A C 1
ATOM 3929 O O . ALA A 1 474 ? -127.937 -115.235 158.085 1.00 60.38 474 ALA A O 1
ATOM 3930 N N . GLY A 1 475 ? -127.565 -113.029 157.956 1.00 63.66 475 GLY A N 1
ATOM 3931 C CA . GLY A 1 475 ? -127.932 -112.729 159.341 1.00 63.66 475 GLY A CA 1
ATOM 3932 C C . GLY A 1 475 ? -129.430 -112.892 159.637 1.00 63.66 475 GLY A C 1
ATOM 3933 O O . GLY A 1 475 ? -129.790 -113.330 160.730 1.00 63.66 475 GLY A O 1
ATOM 3934 N N . VAL A 1 476 ? -130.310 -112.585 158.679 1.00 65.50 476 VAL A N 1
ATOM 3935 C CA . VAL A 1 476 ? -131.761 -112.823 158.790 1.00 65.50 476 VAL A CA 1
ATOM 3936 C C . VAL A 1 476 ? -132.074 -114.318 158.717 1.00 65.50 476 VAL A C 1
ATOM 3938 O O . VAL A 1 476 ? -132.822 -114.806 159.562 1.00 65.50 476 VAL A O 1
ATOM 3941 N N . GLY A 1 477 ? -131.442 -115.063 157.802 1.00 65.00 477 GLY A N 1
ATOM 3942 C CA . GLY A 1 477 ? -131.572 -116.524 157.726 1.00 65.00 477 GLY A CA 1
ATOM 3943 C C . GLY A 1 477 ? -131.170 -117.220 159.032 1.00 65.00 477 GLY A C 1
ATOM 3944 O O . GLY A 1 477 ? -131.933 -118.020 159.571 1.00 65.00 477 GLY A O 1
ATOM 3945 N N . ASN A 1 478 ? -130.030 -116.835 159.620 1.00 65.44 478 ASN A N 1
ATOM 3946 C CA . ASN A 1 478 ? -129.608 -117.351 160.928 1.00 65.44 478 ASN A CA 1
ATOM 3947 C C . ASN A 1 478 ? -130.592 -117.011 162.062 1.00 65.44 478 ASN A C 1
ATOM 3949 O O . ASN A 1 478 ? -130.847 -117.855 162.920 1.00 65.44 478 ASN A O 1
ATOM 3953 N N . LYS A 1 479 ? -131.184 -115.808 162.069 1.00 67.81 479 LYS A N 1
ATOM 3954 C CA . LYS A 1 479 ? -132.194 -115.419 163.071 1.00 67.81 479 LYS A CA 1
ATOM 3955 C C . LYS A 1 479 ? -133.514 -116.178 162.911 1.00 67.81 479 LYS A C 1
ATOM 3957 O O . LYS A 1 479 ? -134.176 -116.444 163.912 1.00 67.81 479 LYS A O 1
ATOM 3962 N N . LEU A 1 480 ? -133.890 -116.546 161.685 1.00 69.38 480 LEU A N 1
ATOM 3963 C CA . LEU A 1 480 ? -135.053 -117.398 161.429 1.00 69.38 480 LEU A CA 1
ATOM 3964 C C . LEU A 1 480 ? -134.805 -118.817 161.967 1.00 69.38 480 LEU A C 1
ATOM 3966 O O . LEU A 1 480 ? -135.571 -119.291 162.803 1.00 69.38 480 LEU A O 1
ATOM 3970 N N . ALA A 1 481 ? -133.663 -119.418 161.618 1.00 64.12 481 ALA A N 1
ATOM 3971 C CA . ALA A 1 481 ? -133.251 -120.732 162.116 1.00 64.12 481 ALA A CA 1
ATOM 3972 C C . ALA A 1 481 ? -133.073 -120.778 163.651 1.00 64.12 481 ALA A C 1
ATOM 3974 O O . ALA A 1 481 ? -133.321 -121.808 164.282 1.00 64.12 481 ALA A O 1
ATOM 3975 N N . GLN A 1 482 ? -132.671 -119.669 164.286 1.00 62.94 482 GLN A N 1
ATOM 3976 C CA . GLN A 1 482 ? -132.670 -119.547 165.750 1.00 62.94 482 GLN A CA 1
ATOM 3977 C C . GLN A 1 482 ? -134.090 -119.598 166.329 1.00 62.94 482 GLN A C 1
ATOM 3979 O O . GLN A 1 482 ? -134.321 -120.375 167.252 1.00 62.94 482 GLN A O 1
ATOM 3984 N N . LYS A 1 483 ? -135.055 -118.859 165.765 1.00 69.81 483 LYS A N 1
ATOM 3985 C CA . LYS A 1 483 ? -136.454 -118.900 166.228 1.00 69.81 483 LYS A CA 1
ATOM 3986 C C . LYS A 1 483 ? -137.108 -120.266 166.021 1.00 69.81 483 LYS A C 1
ATOM 3988 O O . LYS A 1 483 ? -137.833 -120.730 166.895 1.00 69.81 483 LYS A O 1
ATOM 3993 N N . GLU A 1 484 ? -136.819 -120.944 164.914 1.00 69.25 484 GLU A N 1
ATOM 3994 C CA . GLU A 1 484 ? -137.272 -122.323 164.680 1.00 69.25 484 GLU A CA 1
ATOM 3995 C C . GLU A 1 484 ? -136.705 -123.287 165.735 1.00 69.25 484 GLU A C 1
ATOM 3997 O O . GLU A 1 484 ? -137.445 -124.099 166.298 1.00 69.25 484 GLU A O 1
ATOM 4002 N N . ARG A 1 485 ? -135.419 -123.144 166.092 1.00 63.56 485 ARG A N 1
ATOM 4003 C CA . ARG A 1 485 ? -134.803 -123.889 167.203 1.00 63.56 485 ARG A CA 1
ATOM 4004 C C . ARG A 1 485 ? -135.421 -123.550 168.559 1.00 63.56 485 ARG A C 1
ATOM 4006 O O . ARG A 1 485 ? -135.589 -124.461 169.362 1.00 63.56 485 ARG A O 1
ATOM 4013 N N . GLU A 1 486 ? -135.773 -122.296 168.830 1.00 68.50 486 GLU A N 1
ATOM 4014 C CA . GLU A 1 486 ? -136.452 -121.899 170.073 1.00 68.50 486 GLU A CA 1
ATOM 4015 C C . GLU A 1 486 ? -137.858 -122.505 170.172 1.00 68.50 486 GLU A C 1
ATOM 4017 O O . GLU A 1 486 ? -138.197 -123.083 171.204 1.00 68.50 486 GLU A O 1
ATOM 4022 N N . ILE A 1 487 ? -138.641 -122.475 169.089 1.00 71.88 487 ILE A N 1
ATOM 4023 C CA . ILE A 1 487 ? -139.968 -123.110 169.011 1.00 71.88 487 ILE A CA 1
ATOM 4024 C C . ILE A 1 487 ? -139.854 -124.628 169.230 1.00 71.88 487 ILE A C 1
ATOM 4026 O O . ILE A 1 487 ? -140.600 -125.196 170.034 1.00 71.88 487 ILE A O 1
ATOM 4030 N N . PHE A 1 488 ? -138.887 -125.284 168.579 1.00 68.31 488 PHE A N 1
ATOM 4031 C CA . PHE A 1 488 ? -138.608 -126.711 168.762 1.00 68.31 488 PHE A CA 1
ATOM 4032 C C . PHE A 1 488 ? -138.157 -127.036 170.197 1.00 68.31 488 PHE A C 1
ATOM 4034 O O . PHE A 1 488 ? -138.631 -128.000 170.807 1.00 68.31 488 PHE A O 1
ATOM 4041 N N . LEU A 1 489 ? -137.292 -126.203 170.784 1.00 61.75 489 LEU A N 1
ATOM 4042 C CA . LEU A 1 489 ? -136.852 -126.345 172.170 1.00 61.75 489 LEU A CA 1
ATOM 4043 C C . LEU A 1 489 ? -138.016 -126.182 173.148 1.00 61.75 489 LEU A C 1
ATOM 4045 O O . LEU A 1 489 ? -138.142 -127.009 174.045 1.00 61.75 489 LEU A O 1
ATOM 4049 N N . ASP A 1 490 ? -138.900 -125.204 172.976 1.00 64.94 490 ASP A N 1
ATOM 4050 C CA . ASP A 1 490 ? -140.053 -125.008 173.860 1.00 64.94 490 ASP A CA 1
ATOM 4051 C C . ASP A 1 490 ? -141.157 -126.059 173.668 1.00 64.94 490 ASP A C 1
ATOM 4053 O O . ASP A 1 490 ? -141.907 -126.342 174.606 1.00 64.94 490 ASP A O 1
ATOM 4057 N N . TYR A 1 491 ? -141.246 -126.696 172.499 1.00 64.56 491 TYR A N 1
ATOM 4058 C CA . TYR A 1 491 ? -142.014 -127.933 172.331 1.00 64.56 491 TYR A CA 1
ATOM 4059 C C . TYR A 1 491 ? -141.379 -129.077 173.146 1.00 64.56 491 TYR A C 1
ATOM 4061 O O . TYR A 1 491 ? -142.039 -129.688 173.989 1.00 64.56 491 TYR A O 1
ATOM 4069 N N . SER A 1 492 ? -140.064 -129.286 173.005 1.00 58.03 492 SER A N 1
ATOM 4070 C CA . SER A 1 492 ? -139.315 -130.322 173.737 1.00 58.03 492 SER A CA 1
ATOM 4071 C C . SER A 1 492 ? -139.315 -130.127 175.265 1.00 58.03 492 SER A C 1
ATOM 4073 O O . SER A 1 492 ? -139.393 -131.101 176.015 1.00 58.03 492 SER A O 1
ATOM 4075 N N . LYS A 1 493 ? -139.287 -128.876 175.753 1.00 59.09 493 LYS A N 1
ATOM 4076 C CA . LYS A 1 493 ? -139.365 -128.535 177.184 1.00 59.09 493 LYS A CA 1
ATOM 4077 C C . LYS A 1 493 ? -140.753 -128.813 177.748 1.00 59.09 493 LYS A C 1
ATOM 4079 O O . LYS A 1 493 ? -140.840 -129.343 178.850 1.00 59.09 493 LYS A O 1
ATOM 4084 N N . ARG A 1 494 ? -141.827 -128.514 177.005 1.00 54.72 494 ARG A N 1
ATOM 4085 C CA . ARG A 1 494 ? -143.204 -128.851 177.412 1.00 54.72 494 ARG A CA 1
ATOM 4086 C C . ARG A 1 494 ? -143.417 -130.365 177.469 1.00 54.72 494 ARG A C 1
ATOM 4088 O O . ARG A 1 494 ? -143.947 -130.851 178.463 1.00 54.72 494 ARG A O 1
ATOM 4095 N N . ALA A 1 495 ? -142.889 -131.120 176.503 1.00 53.94 495 ALA A N 1
ATOM 4096 C CA . ALA A 1 495 ? -142.846 -132.582 176.590 1.00 53.94 495 ALA A CA 1
ATOM 4097 C C . ALA A 1 495 ? -142.047 -133.071 177.821 1.00 53.94 495 ALA A C 1
ATOM 4099 O O . ALA A 1 495 ? -142.511 -133.933 178.565 1.00 53.94 495 ALA A O 1
ATOM 4100 N N . ARG A 1 496 ? -140.878 -132.475 178.103 1.00 45.97 496 ARG A N 1
ATOM 4101 C CA . ARG A 1 496 ? -140.054 -132.815 179.280 1.00 45.97 496 ARG A CA 1
ATOM 4102 C C . ARG A 1 496 ? -140.741 -132.484 180.613 1.00 45.97 496 ARG A C 1
ATOM 4104 O O . ARG A 1 496 ? -140.594 -133.253 181.559 1.00 45.97 496 ARG A O 1
ATOM 4111 N N . TRP A 1 497 ? -141.504 -131.391 180.686 1.00 44.50 497 TRP A N 1
ATOM 4112 C CA . TRP A 1 497 ? -142.269 -130.985 181.874 1.00 44.50 497 TRP A CA 1
ATOM 4113 C C . TRP A 1 497 ? -143.359 -132.004 182.237 1.00 44.50 497 TRP A C 1
ATOM 4115 O O . TRP A 1 497 ? -143.534 -132.314 183.411 1.00 44.50 497 TRP A O 1
ATOM 4125 N N . ILE A 1 498 ? -144.019 -132.591 181.232 1.00 51.16 498 ILE A N 1
ATOM 4126 C CA . ILE A 1 498 ? -145.023 -133.651 181.421 1.00 51.16 498 ILE A CA 1
ATOM 4127 C C . ILE A 1 498 ? -144.376 -134.961 181.912 1.00 51.16 498 ILE A C 1
ATOM 4129 O O . ILE A 1 498 ? -144.939 -135.644 182.763 1.00 51.16 498 ILE A O 1
ATOM 4133 N N . VAL A 1 499 ? -143.180 -135.308 181.424 1.00 43.25 499 VAL A N 1
ATOM 4134 C CA . VAL A 1 499 ? -142.507 -136.577 181.772 1.00 43.25 499 VAL A CA 1
ATOM 4135 C C . VAL A 1 499 ? -141.839 -136.547 183.158 1.00 43.25 499 VAL A C 1
ATOM 4137 O O . VAL A 1 499 ? -141.839 -137.556 183.865 1.00 43.25 499 VAL A O 1
ATOM 4140 N N . TYR A 1 500 ? -141.277 -135.411 183.592 1.00 40.06 500 TYR A N 1
ATOM 4141 C CA . TYR A 1 500 ? -140.403 -135.367 184.779 1.00 40.06 500 TYR A CA 1
ATOM 4142 C C . TYR A 1 500 ? -141.067 -135.086 186.140 1.00 40.06 500 TYR A C 1
ATOM 4144 O O . TYR A 1 500 ? -140.364 -134.861 187.124 1.00 40.06 500 TYR A O 1
ATOM 4152 N N . GLN A 1 501 ? -142.391 -135.234 186.249 1.00 42.38 501 GLN A N 1
ATOM 4153 C CA . GLN A 1 501 ? -143.027 -135.573 187.537 1.00 42.38 501 GLN A CA 1
ATOM 4154 C C . GLN A 1 501 ? -142.835 -137.061 187.917 1.00 42.38 501 GLN A C 1
ATOM 4156 O O . GLN A 1 501 ? -143.063 -137.436 189.064 1.00 42.38 501 GLN A O 1
ATOM 4161 N N . GLY A 1 502 ? -142.398 -137.923 186.985 1.00 35.69 502 GLY A N 1
ATOM 4162 C CA . GLY A 1 502 ? -142.349 -139.376 187.201 1.00 35.69 502 GLY A CA 1
ATOM 4163 C C . GLY A 1 502 ? -141.083 -139.955 187.855 1.00 35.69 502 GLY A C 1
ATOM 4164 O O . GLY A 1 502 ? -141.156 -141.034 188.441 1.00 35.69 502 GLY A O 1
ATOM 4165 N N . VAL A 1 503 ? -139.913 -139.301 187.763 1.00 32.81 503 VAL A N 1
ATOM 4166 C CA . VAL A 1 503 ? -138.617 -139.980 188.007 1.00 32.81 503 VAL A CA 1
ATOM 4167 C C . VAL A 1 503 ? -137.837 -139.424 189.205 1.00 32.81 503 VAL A C 1
ATOM 4169 O O . VAL A 1 503 ? -137.074 -138.463 189.117 1.00 32.81 503 VAL A O 1
ATOM 4172 N N . LYS A 1 504 ? -137.964 -140.130 190.333 1.00 41.66 504 LYS A N 1
ATOM 4173 C CA . LYS A 1 504 ? -137.041 -140.090 191.482 1.00 41.66 504 LYS A CA 1
ATOM 4174 C C . LYS A 1 504 ? -135.701 -140.780 191.127 1.00 41.66 504 LYS A C 1
ATOM 4176 O O . LYS A 1 504 ? -135.737 -141.899 190.628 1.00 41.66 504 LYS A O 1
ATOM 4181 N N . ARG A 1 505 ? -134.572 -140.211 191.600 1.00 33.62 505 ARG A N 1
ATOM 4182 C CA . ARG A 1 505 ? -133.197 -140.794 191.753 1.00 33.62 505 ARG A CA 1
ATOM 4183 C C . ARG A 1 505 ? -132.208 -140.746 190.545 1.00 33.62 505 ARG A C 1
ATOM 4185 O O . ARG A 1 505 ? -132.580 -140.994 189.412 1.00 33.62 505 ARG A O 1
ATOM 4192 N N . HIS A 1 506 ? -130.920 -140.548 190.900 1.00 29.12 506 HIS A N 1
ATOM 4193 C CA . HIS A 1 506 ? -129.629 -140.920 190.240 1.00 29.12 506 HIS A CA 1
ATOM 4194 C C . HIS A 1 506 ? -128.993 -140.159 189.020 1.00 29.12 506 HIS A C 1
ATOM 4196 O O . HIS A 1 506 ? -129.377 -140.359 187.881 1.00 29.12 506 HIS A O 1
ATOM 4202 N N . ARG A 1 507 ? -127.875 -139.441 189.312 1.00 41.19 507 ARG A N 1
ATOM 4203 C CA . ARG A 1 507 ? -126.471 -139.478 188.753 1.00 41.19 507 ARG A CA 1
ATOM 4204 C C . ARG A 1 507 ? -126.075 -139.291 187.237 1.00 41.19 507 ARG A C 1
ATOM 4206 O O . ARG A 1 507 ? -126.397 -140.133 186.417 1.00 41.19 507 ARG A O 1
ATOM 4213 N N . ASN A 1 508 ? -125.106 -138.359 187.009 1.00 44.34 508 ASN A N 1
ATOM 4214 C CA . ASN A 1 508 ? -123.850 -138.376 186.161 1.00 44.34 508 ASN A CA 1
ATOM 4215 C C . ASN A 1 508 ? -123.782 -138.122 184.594 1.00 44.34 508 ASN A C 1
ATOM 4217 O O . ASN A 1 508 ? -124.378 -138.888 183.851 1.00 44.34 508 ASN A O 1
ATOM 4221 N N . GLY A 1 509 ? -122.872 -137.215 184.095 1.00 43.88 509 GLY A N 1
ATOM 4222 C CA . GLY A 1 509 ? -121.963 -137.415 182.888 1.00 43.88 509 GLY A CA 1
ATOM 4223 C C . GLY A 1 509 ? -121.720 -136.376 181.694 1.00 43.88 509 GLY A C 1
ATOM 4224 O O . GLY A 1 509 ? -122.625 -136.210 180.892 1.00 43.88 509 GLY A O 1
ATOM 4225 N N . ILE A 1 510 ? -120.468 -135.833 181.489 1.00 45.91 510 ILE A N 1
ATOM 4226 C CA . ILE A 1 510 ? -119.485 -135.926 180.297 1.00 45.91 510 ILE A CA 1
ATOM 4227 C C . ILE A 1 510 ? -119.416 -135.011 178.942 1.00 45.91 510 ILE A C 1
ATOM 4229 O O . ILE A 1 510 ? -120.256 -135.201 178.074 1.00 45.91 510 ILE A O 1
ATOM 4233 N N . VAL A 1 511 ? -118.323 -134.164 178.714 1.00 43.66 511 VAL A N 1
ATOM 4234 C CA . VAL A 1 511 ? -117.322 -133.858 177.526 1.00 43.66 511 VAL A CA 1
ATOM 4235 C C . VAL A 1 511 ? -117.459 -132.863 176.220 1.00 43.66 511 VAL A C 1
ATOM 4237 O O . VAL A 1 511 ? -118.539 -132.860 175.646 1.00 43.66 511 VAL A O 1
ATOM 4240 N N . CYS A 1 512 ? -116.404 -132.057 175.701 1.00 41.72 512 CYS A N 1
ATOM 4241 C CA . CYS A 1 512 ? -116.276 -131.150 174.404 1.00 41.72 512 CYS A CA 1
ATOM 4242 C C . CYS A 1 512 ? -114.851 -130.437 173.921 1.00 41.72 512 CYS A C 1
ATOM 4244 O O . CYS A 1 512 ? -113.927 -130.555 174.722 1.00 41.72 512 CYS A O 1
ATOM 4246 N N . PHE A 1 513 ? -114.609 -129.711 172.721 1.00 39.88 513 PHE A N 1
ATOM 4247 C CA . PHE A 1 513 ? -113.284 -129.054 172.141 1.00 39.88 513 PHE A CA 1
ATOM 4248 C C . PHE A 1 513 ? -113.194 -128.009 170.841 1.00 39.88 513 PHE A C 1
ATOM 4250 O O . PHE A 1 513 ? -114.226 -127.873 170.190 1.00 39.88 513 PHE A O 1
ATOM 4257 N N . SER A 1 514 ? -112.011 -127.355 170.403 1.00 45.22 514 SER A N 1
ATOM 4258 C CA . SER A 1 514 ? -111.461 -126.681 169.055 1.00 45.22 514 SER A CA 1
ATOM 4259 C C . SER A 1 514 ? -111.279 -125.076 168.737 1.00 45.22 514 SER A C 1
ATOM 4261 O O . SER A 1 514 ? -111.913 -124.360 169.506 1.00 45.22 514 SER A O 1
ATOM 4263 N N . GLN A 1 515 ? -110.601 -124.328 167.726 1.00 47.34 515 GLN A N 1
ATOM 4264 C CA . GLN A 1 515 ? -109.320 -124.247 166.800 1.00 47.34 515 GLN A CA 1
ATOM 4265 C C . GLN A 1 515 ? -109.023 -122.963 165.767 1.00 47.34 515 GLN A C 1
ATOM 4267 O O . GLN A 1 515 ? -110.003 -122.335 165.384 1.00 47.34 515 GLN A O 1
ATOM 4272 N N . GLU A 1 516 ? -107.742 -122.619 165.281 1.00 48.09 516 GLU A N 1
ATOM 4273 C CA . GLU A 1 516 ? -107.004 -121.899 164.053 1.00 48.09 516 GLU A CA 1
ATOM 4274 C C . GLU A 1 516 ? -107.180 -120.388 163.400 1.00 48.09 516 GLU A C 1
ATOM 4276 O O . GLU A 1 516 ? -108.179 -119.789 163.771 1.00 48.09 516 GLU A O 1
ATOM 4281 N N . THR A 1 517 ? -106.478 -119.626 162.409 1.00 48.66 517 THR A N 1
ATOM 4282 C CA . THR A 1 517 ? -105.097 -119.195 161.718 1.00 48.66 517 THR A CA 1
ATOM 4283 C C . THR A 1 517 ? -105.172 -118.012 160.559 1.00 48.66 517 THR A C 1
ATOM 4285 O O . THR A 1 517 ? -106.322 -117.642 160.363 1.00 48.66 517 THR A O 1
ATOM 4288 N N . VAL A 1 518 ? -104.275 -117.356 159.660 1.00 53.28 518 VAL A N 1
ATOM 4289 C CA . VAL A 1 518 ? -102.839 -116.723 159.401 1.00 53.28 518 VAL A CA 1
ATOM 4290 C C . VAL A 1 518 ? -102.542 -115.953 157.951 1.00 53.28 518 VAL A C 1
ATOM 4292 O O . VAL A 1 518 ? -103.297 -116.305 157.053 1.00 53.28 518 VAL A O 1
ATOM 4295 N N . GLN A 1 519 ? -101.516 -115.003 157.649 1.00 51.88 519 GLN A N 1
ATOM 4296 C CA . GLN A 1 519 ? -100.682 -114.595 156.333 1.00 51.88 519 GLN A CA 1
ATOM 4297 C C . GLN A 1 519 ? -100.284 -113.050 155.836 1.00 51.88 519 GLN A C 1
ATOM 4299 O O . GLN A 1 519 ? -100.918 -112.140 156.359 1.00 51.88 519 GLN A O 1
ATOM 4304 N N . SER A 1 520 ? -99.282 -112.686 154.891 1.00 55.19 520 SER A N 1
ATOM 4305 C CA . SER A 1 520 ? -98.828 -111.274 154.307 1.00 55.19 520 SER A CA 1
ATOM 4306 C C . SER A 1 520 ? -97.776 -111.048 153.037 1.00 55.19 520 SER A C 1
ATOM 4308 O O . SER A 1 520 ? -97.320 -112.068 152.530 1.00 55.19 520 SER A O 1
ATOM 4310 N N . SER A 1 521 ? -97.370 -109.805 152.474 1.00 58.31 521 SER A N 1
ATOM 4311 C CA . SER A 1 521 ? -96.468 -109.476 151.200 1.00 58.31 521 SER A CA 1
ATOM 4312 C C . SER A 1 521 ? -95.859 -107.985 150.796 1.00 58.31 521 SER A C 1
ATOM 4314 O O . SER A 1 521 ? -96.400 -107.041 151.364 1.00 58.31 521 SER A O 1
ATOM 4316 N N . LEU A 1 522 ? -94.864 -107.685 149.819 1.00 58.00 522 LEU A N 1
ATOM 4317 C CA . LEU A 1 522 ? -94.140 -106.320 149.419 1.00 58.00 522 LEU A CA 1
ATOM 4318 C C . LEU A 1 522 ? -93.391 -105.986 147.958 1.00 58.00 522 LEU A C 1
ATOM 4320 O O . LEU A 1 522 ? -93.307 -106.933 147.181 1.00 58.00 522 LEU A O 1
ATOM 4324 N N . PRO A 1 523 ? -92.828 -104.732 147.547 1.00 72.88 523 PRO A N 1
ATOM 4325 C CA . PRO A 1 523 ? -92.300 -104.192 146.153 1.00 72.88 523 PRO A CA 1
ATOM 4326 C C . PRO A 1 523 ? -90.955 -103.240 145.888 1.00 72.88 523 PRO A C 1
ATOM 4328 O O . PRO A 1 523 ? -90.209 -103.064 146.848 1.00 72.88 523 PRO A O 1
ATOM 4331 N N . ARG A 1 524 ? -90.578 -102.612 144.662 1.00 51.66 524 ARG A N 1
ATOM 4332 C CA . ARG A 1 524 ? -89.290 -101.747 144.278 1.00 51.66 524 ARG A CA 1
ATOM 4333 C C . ARG A 1 524 ? -89.141 -100.728 142.972 1.00 51.66 524 ARG A C 1
ATOM 4335 O O . ARG A 1 524 ? -90.166 -100.551 142.329 1.00 51.66 524 ARG A O 1
ATOM 4342 N N . ALA A 1 525 ? -87.963 -100.042 142.570 1.00 52.06 525 ALA A N 1
ATOM 4343 C CA . ALA A 1 525 ? -87.711 -98.897 141.495 1.00 52.06 525 ALA A CA 1
ATOM 4344 C C . ALA A 1 525 ? -86.259 -98.566 140.737 1.00 52.06 525 ALA A C 1
ATOM 4346 O O . ALA A 1 525 ? -85.380 -99.417 140.872 1.00 52.06 525 ALA A O 1
ATOM 4347 N N . SER A 1 526 ? -85.952 -97.433 139.932 1.00 54.38 526 SER A N 1
ATOM 4348 C CA . SER A 1 526 ? -84.739 -97.123 138.937 1.00 54.38 526 SER A CA 1
ATOM 4349 C C . SER A 1 526 ? -84.177 -95.611 138.524 1.00 54.38 526 SER A C 1
ATOM 4351 O O . SER A 1 526 ? -84.601 -94.701 139.226 1.00 54.38 526 SER A O 1
ATOM 4353 N N . ILE A 1 527 ? -83.227 -95.284 137.510 1.00 52.72 527 ILE A N 1
ATOM 4354 C CA . ILE A 1 527 ? -82.393 -93.944 137.261 1.00 52.72 527 ILE A CA 1
ATOM 4355 C C . ILE A 1 527 ? -81.848 -93.326 135.801 1.00 52.72 527 ILE A C 1
ATOM 4357 O O . ILE A 1 527 ? -82.587 -93.531 134.846 1.00 52.72 527 ILE A O 1
ATOM 4361 N N . LEU A 1 528 ? -80.695 -92.519 135.582 1.00 55.94 528 LEU A N 1
ATOM 4362 C CA . LEU A 1 528 ? -80.245 -91.426 134.502 1.00 55.94 528 LEU A CA 1
ATOM 4363 C C . LEU A 1 528 ? -78.724 -91.407 133.851 1.00 55.94 528 LEU A C 1
ATOM 4365 O O . LEU A 1 528 ? -78.061 -92.363 134.236 1.00 55.94 528 LEU A O 1
ATOM 4369 N N . GLY A 1 529 ? -77.974 -90.542 132.995 1.00 45.38 529 GLY A N 1
ATOM 4370 C CA . GLY A 1 529 ? -77.936 -89.229 132.114 1.00 45.38 529 GLY A CA 1
ATOM 4371 C C . GLY A 1 529 ? -76.528 -88.642 131.424 1.00 45.38 529 GLY A C 1
ATOM 4372 O O . GLY A 1 529 ? -75.500 -89.207 131.777 1.00 45.38 529 GLY A O 1
ATOM 4373 N N . ASP A 1 530 ? -76.447 -87.549 130.525 1.00 49.81 530 ASP A N 1
ATOM 4374 C CA . ASP A 1 530 ? -75.351 -86.511 129.968 1.00 49.81 530 ASP A CA 1
ATOM 4375 C C . ASP A 1 530 ? -74.134 -86.703 128.857 1.00 49.81 530 ASP A C 1
ATOM 4377 O O . ASP A 1 530 ? -73.880 -87.873 128.596 1.00 49.81 530 ASP A O 1
ATOM 4381 N N . GLN A 1 531 ? -73.264 -85.818 128.136 1.00 54.34 531 GLN A N 1
ATOM 4382 C CA . GLN A 1 531 ? -73.010 -84.347 127.593 1.00 54.34 531 GLN A CA 1
ATOM 4383 C C . GLN A 1 531 ? -71.632 -83.931 126.725 1.00 54.34 531 GLN A C 1
ATOM 4385 O O . GLN A 1 531 ? -70.617 -84.549 127.018 1.00 54.34 531 GLN A O 1
ATOM 4390 N N . LYS A 1 532 ? -71.503 -82.839 125.816 1.00 48.81 532 LYS A N 1
ATOM 4391 C CA . LYS A 1 532 ? -70.364 -81.753 125.465 1.00 48.81 532 LYS A CA 1
ATOM 4392 C C . LYS A 1 532 ? -69.174 -81.639 124.300 1.00 48.81 532 LYS A C 1
ATOM 4394 O O . LYS A 1 532 ? -68.376 -82.569 124.274 1.00 48.81 532 LYS A O 1
ATOM 4399 N N . HIS A 1 533 ? -68.875 -80.499 123.497 1.00 49.12 533 HIS A N 1
ATOM 4400 C CA . HIS A 1 533 ? -67.527 -80.032 122.773 1.00 49.12 533 HIS A CA 1
ATOM 4401 C C . HIS A 1 533 ? -67.280 -78.609 121.949 1.00 49.12 533 HIS A C 1
ATOM 4403 O O . HIS A 1 533 ? -68.216 -77.816 121.967 1.00 49.12 533 HIS A O 1
ATOM 4409 N N . GLU A 1 534 ? -66.086 -78.258 121.262 1.00 45.31 534 GLU A N 1
ATOM 4410 C CA . GLU A 1 534 ? -65.472 -76.907 120.666 1.00 45.31 534 GLU A CA 1
ATOM 4411 C C . GLU A 1 534 ? -64.595 -76.919 119.260 1.00 45.31 534 GLU A C 1
ATOM 4413 O O . GLU A 1 534 ? -64.693 -77.994 118.675 1.00 45.31 534 GLU A O 1
ATOM 4418 N N . SER A 1 535 ? -63.756 -76.023 118.526 1.00 52.81 535 SER A N 1
ATOM 4419 C CA . SER A 1 535 ? -62.939 -74.665 118.497 1.00 52.81 535 SER A CA 1
ATOM 4420 C C . SER A 1 535 ? -62.414 -73.948 117.074 1.00 52.81 535 SER A C 1
ATOM 4422 O O . SER A 1 535 ? -63.174 -74.078 116.118 1.00 52.81 535 SER A O 1
ATOM 4424 N N . SER A 1 536 ? -61.242 -73.164 116.856 1.00 46.44 536 SER A N 1
ATOM 4425 C CA . SER A 1 536 ? -60.915 -72.023 115.778 1.00 46.44 536 SER A CA 1
ATOM 4426 C C . SER A 1 536 ? -59.430 -71.636 115.104 1.00 46.44 536 SER A C 1
ATOM 4428 O O . SER A 1 536 ? -58.468 -72.248 115.559 1.00 46.44 536 SER A O 1
ATOM 4430 N N . PRO A 1 537 ? -59.165 -70.648 114.094 1.00 68.75 537 PRO A N 1
ATOM 4431 C CA . PRO A 1 537 ? -57.893 -70.336 113.190 1.00 68.75 537 PRO A CA 1
ATOM 4432 C C . PRO A 1 537 ? -57.281 -68.837 112.769 1.00 68.75 537 PRO A C 1
ATOM 4434 O O . PRO A 1 537 ? -57.820 -67.869 113.294 1.00 68.75 537 PRO A O 1
ATOM 4437 N N . ASP A 1 538 ? -56.225 -68.578 111.846 1.00 46.16 538 ASP A N 1
ATOM 4438 C CA . ASP A 1 538 ? -55.487 -67.233 111.405 1.00 46.16 538 ASP A CA 1
ATOM 4439 C C . ASP A 1 538 ? -54.634 -67.026 110.001 1.00 46.16 538 ASP A C 1
ATOM 4441 O O . ASP A 1 538 ? -54.176 -68.015 109.432 1.00 46.16 538 ASP A O 1
ATOM 4445 N N . ARG A 1 539 ? -54.322 -65.743 109.539 1.00 43.66 539 ARG A N 1
ATOM 4446 C CA . ARG A 1 539 ? -53.149 -65.018 108.794 1.00 43.66 539 ARG A CA 1
ATOM 4447 C C . ARG A 1 539 ? -52.887 -64.639 107.258 1.00 43.66 539 ARG A C 1
ATOM 4449 O O . ARG A 1 539 ? -53.047 -65.456 106.359 1.00 43.66 539 ARG A O 1
ATOM 4456 N N . SER A 1 540 ? -52.341 -63.403 106.959 1.00 38.78 540 SER A N 1
ATOM 4457 C CA . SER A 1 540 ? -51.983 -62.787 105.599 1.00 38.78 540 SER A CA 1
ATOM 4458 C C . SER A 1 540 ? -50.877 -61.623 105.514 1.00 38.78 540 SER A C 1
ATOM 4460 O O . SER A 1 540 ? -50.204 -61.398 106.521 1.00 38.78 540 SER A O 1
ATOM 4462 N N . LYS A 1 541 ? -50.604 -60.918 104.347 1.00 45.19 541 LYS A N 1
ATOM 4463 C CA . LYS A 1 541 ? -49.521 -59.854 104.074 1.00 45.19 541 LYS A CA 1
ATOM 4464 C C . LYS A 1 541 ? -49.691 -58.906 102.792 1.00 45.19 541 LYS A C 1
ATOM 4466 O O . LYS A 1 541 ? -50.498 -59.252 101.940 1.00 45.19 541 LYS A O 1
ATOM 4471 N N . VAL A 1 542 ? -48.930 -57.768 102.604 1.00 37.62 542 VAL A N 1
ATOM 4472 C CA . VAL A 1 542 ? -48.928 -56.773 101.432 1.00 37.62 542 VAL A CA 1
ATOM 4473 C C . VAL A 1 542 ? -47.547 -56.057 101.051 1.00 37.62 542 VAL A C 1
ATOM 4475 O O . VAL A 1 542 ? -46.539 -56.454 101.640 1.00 37.62 542 VAL A O 1
ATOM 4478 N N . VAL A 1 543 ? -47.446 -55.083 100.073 1.00 41.56 543 VAL A N 1
ATOM 4479 C CA . VAL A 1 543 ? -46.192 -54.465 99.426 1.00 41.56 543 VAL A CA 1
ATOM 4480 C C . VAL A 1 543 ? -46.217 -52.921 98.975 1.00 41.56 543 VAL A C 1
ATOM 4482 O O . VAL A 1 543 ? -46.989 -52.173 99.563 1.00 41.56 543 VAL A O 1
ATOM 4485 N N . THR A 1 544 ? -45.373 -52.415 98.008 1.00 41.94 544 THR A N 1
ATOM 4486 C CA . THR A 1 544 ? -44.940 -50.981 97.640 1.00 41.94 544 THR A CA 1
ATOM 4487 C C . THR A 1 544 ? -44.797 -50.685 96.087 1.00 41.94 544 THR A C 1
ATOM 4489 O O . THR A 1 544 ? -44.897 -51.674 95.368 1.00 41.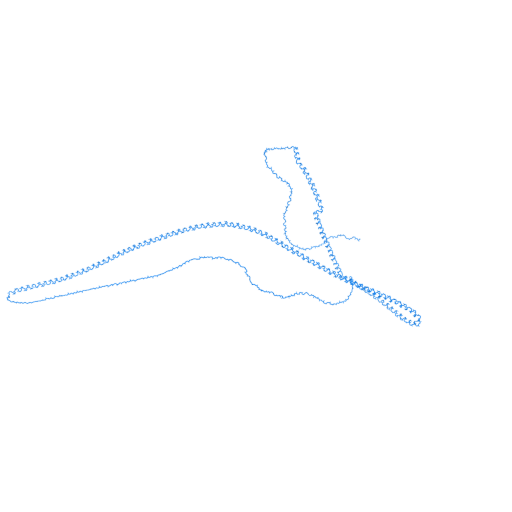94 544 THR A O 1
ATOM 4492 N N . CYS A 1 545 ? -44.587 -49.519 95.375 1.00 38.75 545 CYS A N 1
ATOM 4493 C CA . CYS A 1 545 ? -44.153 -48.051 95.456 1.00 38.75 545 CYS A CA 1
ATOM 4494 C C . CYS A 1 545 ? -42.724 -47.711 94.835 1.00 38.75 545 CYS A C 1
ATOM 4496 O O . CYS A 1 545 ? -41.877 -48.583 94.983 1.00 38.75 545 CYS A O 1
ATOM 4498 N N . GLU A 1 546 ? -42.285 -46.579 94.172 1.00 39.38 546 GLU A N 1
ATOM 4499 C CA . GLU A 1 546 ? -42.785 -45.208 93.736 1.00 39.38 546 GLU A CA 1
ATOM 4500 C C . GLU A 1 546 ? -41.832 -44.372 92.732 1.00 39.38 546 GLU A C 1
ATOM 4502 O O . GLU A 1 546 ? -40.665 -44.730 92.611 1.00 39.38 546 GLU A O 1
ATOM 4507 N N . LYS A 1 547 ? -42.273 -43.200 92.152 1.00 48.66 547 LYS A N 1
ATOM 4508 C CA . LYS A 1 547 ? -41.568 -41.915 91.667 1.00 48.66 547 LYS A CA 1
ATOM 4509 C C . LYS A 1 547 ? -40.932 -41.615 90.236 1.00 48.66 547 LYS A C 1
ATOM 4511 O O . LYS A 1 547 ? -40.856 -42.480 89.376 1.00 48.66 547 LYS A O 1
ATOM 4516 N N . LEU A 1 548 ? -40.596 -40.311 89.979 1.00 41.94 548 LEU A N 1
ATOM 4517 C CA . LEU A 1 548 ? -40.313 -39.486 88.726 1.00 41.94 548 LEU A CA 1
ATOM 4518 C C . LEU A 1 548 ? -38.971 -38.646 88.831 1.00 41.94 548 LEU A C 1
ATOM 4520 O O . LEU A 1 548 ? -38.374 -38.786 89.899 1.00 41.94 548 LEU A O 1
ATOM 4524 N N . PRO A 1 549 ? -38.524 -37.662 87.960 1.00 59.28 549 PRO A N 1
ATOM 4525 C CA . PRO A 1 549 ? -38.660 -37.310 86.500 1.00 59.28 549 PRO A CA 1
ATOM 4526 C C . PRO A 1 549 ? -37.313 -36.935 85.722 1.00 59.28 549 PRO A C 1
ATOM 4528 O O . PRO A 1 549 ? -36.244 -36.944 86.326 1.00 59.28 549 PRO A O 1
ATOM 4531 N N . PRO A 1 550 ? -37.338 -36.573 84.398 1.00 67.38 550 PRO A N 1
ATOM 4532 C CA . PRO A 1 550 ? -36.230 -35.976 83.558 1.00 67.38 550 PRO A CA 1
ATOM 4533 C C . PRO A 1 550 ? -36.284 -34.396 83.491 1.00 67.38 550 PRO A C 1
ATOM 4535 O O . PRO A 1 550 ? -36.905 -33.890 84.429 1.00 67.38 550 PRO A O 1
ATOM 4538 N N . PRO A 1 551 ? -35.774 -33.550 82.507 1.00 58.84 551 PRO A N 1
ATOM 4539 C CA . PRO A 1 551 ? -35.070 -33.705 81.178 1.00 58.84 551 PRO A CA 1
ATOM 4540 C C . PRO A 1 551 ? -33.996 -32.599 80.737 1.00 58.84 551 PRO A C 1
ATOM 4542 O O . PRO A 1 551 ? -33.569 -31.796 81.560 1.00 58.84 551 PRO A O 1
ATOM 4545 N N . LEU A 1 552 ? -33.657 -32.503 79.411 1.00 36.25 552 LEU A N 1
ATOM 4546 C CA . LEU A 1 552 ? -33.203 -31.336 78.546 1.00 36.25 552 LEU A CA 1
ATOM 4547 C C . LEU A 1 552 ? -31.722 -31.058 78.082 1.00 36.25 552 LEU A C 1
ATOM 4549 O O . LEU A 1 552 ? -30.775 -31.212 78.842 1.00 36.25 552 LEU A O 1
ATOM 4553 N N . ARG A 1 553 ? -31.619 -30.442 76.864 1.00 33.78 553 ARG A N 1
ATOM 4554 C CA . ARG A 1 553 ? -30.477 -29.799 76.107 1.00 33.78 553 ARG A CA 1
ATOM 4555 C C . ARG A 1 553 ? -29.409 -30.710 75.441 1.00 33.78 553 ARG A C 1
ATOM 4557 O O . ARG A 1 553 ? -29.208 -31.820 75.905 1.00 33.78 553 ARG A O 1
ATOM 4564 N N . GLY A 1 554 ? -28.698 -30.302 74.365 1.00 29.84 554 GLY A N 1
ATOM 4565 C CA . GLY A 1 554 ? -28.800 -29.105 73.482 1.00 29.84 554 GLY A CA 1
ATOM 4566 C C . GLY A 1 554 ? -27.497 -28.761 72.692 1.00 29.84 554 GLY A C 1
ATOM 4567 O O . GLY A 1 554 ? -26.485 -29.408 72.934 1.00 29.84 554 GLY A O 1
ATOM 4568 N N . ALA A 1 555 ? -27.536 -27.693 71.863 1.00 34.56 555 ALA A N 1
ATOM 4569 C CA . ALA A 1 555 ? -26.435 -26.964 71.163 1.00 34.56 555 ALA A CA 1
ATOM 4570 C C . ALA A 1 555 ? -25.963 -27.397 69.743 1.00 34.56 555 ALA A C 1
ATOM 4572 O O . ALA A 1 555 ? -25.954 -28.577 69.397 1.00 34.56 555 ALA A O 1
ATOM 4573 N N . GLU A 1 556 ? -25.581 -26.391 68.935 1.00 38.34 556 GLU A N 1
ATOM 4574 C CA . GLU A 1 556 ? -25.012 -26.469 67.572 1.00 38.34 556 GLU A CA 1
ATOM 4575 C C . GLU A 1 556 ? -23.471 -26.616 67.544 1.00 38.34 556 GLU A C 1
ATOM 4577 O O . GLU A 1 556 ? -22.821 -26.392 68.564 1.00 38.34 556 GLU A O 1
ATOM 4582 N N . GLN A 1 557 ? -22.882 -26.861 66.356 1.00 39.25 557 GLN A N 1
ATOM 4583 C CA . GLN A 1 557 ? -21.696 -26.117 65.870 1.00 39.25 557 GLN A CA 1
ATOM 4584 C C . GLN A 1 557 ? -21.354 -26.384 64.388 1.00 39.25 557 GLN A C 1
ATOM 4586 O O . GLN A 1 557 ? -21.361 -27.530 63.940 1.00 39.25 557 GLN A O 1
ATOM 4591 N N . ASP A 1 558 ? -20.999 -25.321 63.658 1.00 38.91 558 ASP A N 1
ATOM 4592 C CA . ASP A 1 558 ? -20.369 -25.363 62.328 1.00 38.91 558 ASP A CA 1
ATOM 4593 C C . ASP A 1 558 ? -18.838 -25.491 62.435 1.00 38.91 558 ASP A C 1
ATOM 4595 O O . ASP A 1 558 ? -18.248 -24.946 63.368 1.00 38.91 558 ASP A O 1
ATOM 4599 N N . MET A 1 559 ? -18.183 -26.102 61.437 1.00 39.03 559 MET A N 1
ATOM 4600 C CA . MET A 1 559 ? -16.753 -25.901 61.137 1.00 39.03 559 MET A CA 1
ATOM 4601 C C . MET A 1 559 ? -16.471 -26.075 59.635 1.00 39.03 559 MET A C 1
ATOM 4603 O O . MET A 1 559 ? -16.764 -27.123 59.060 1.00 39.03 559 MET A O 1
ATOM 4607 N N . ASP A 1 560 ? -15.834 -25.075 59.021 1.00 41.44 560 ASP A N 1
ATOM 4608 C CA . ASP A 1 560 ? -15.202 -25.184 57.697 1.00 41.44 560 ASP A CA 1
ATOM 4609 C C . ASP A 1 560 ? -13.944 -26.071 57.740 1.00 41.44 560 ASP A C 1
ATOM 4611 O O . ASP A 1 560 ? -13.288 -26.212 58.775 1.00 41.44 560 ASP A O 1
ATOM 4615 N N . THR A 1 561 ? -13.525 -26.621 56.595 1.00 40.34 561 THR A N 1
ATOM 4616 C CA . THR A 1 561 ? -12.178 -27.203 56.426 1.00 40.34 561 THR A CA 1
ATOM 4617 C C . THR A 1 561 ? -11.702 -27.077 54.975 1.00 40.34 561 THR A C 1
ATOM 4619 O O . THR A 1 561 ? -12.427 -27.419 54.043 1.00 40.34 561 THR A O 1
ATOM 4622 N N . GLN A 1 562 ? -10.462 -26.615 54.772 1.00 41.75 562 GLN A N 1
ATOM 4623 C CA . GLN A 1 562 ? -9.783 -26.574 53.470 1.00 41.75 562 GLN A CA 1
ATOM 4624 C C . GLN A 1 562 ? -8.431 -27.296 53.525 1.00 41.75 562 GLN A C 1
ATOM 4626 O O . GLN A 1 562 ? -7.723 -27.199 54.525 1.00 41.75 562 GLN A O 1
ATOM 4631 N N . MET A 1 563 ? -8.041 -27.894 52.388 1.00 36.72 563 MET A N 1
ATOM 4632 C CA . MET A 1 563 ? -6.771 -28.615 52.157 1.00 36.72 563 MET A CA 1
ATOM 4633 C C . MET A 1 563 ? -6.661 -29.923 52.983 1.00 36.72 563 MET A C 1
ATOM 4635 O O . MET A 1 563 ? -7.330 -30.087 53.993 1.00 36.72 563 MET A O 1
ATOM 4639 N N . VAL A 1 564 ? -5.911 -30.956 52.584 1.00 33.66 564 VAL A N 1
ATOM 4640 C CA . VAL A 1 564 ? -4.756 -31.052 51.665 1.00 33.66 564 VAL A CA 1
ATOM 4641 C C . VAL A 1 564 ? -5.017 -32.060 50.525 1.00 33.66 564 VAL A C 1
ATOM 4643 O O . VAL A 1 564 ? -5.951 -32.853 50.588 1.00 33.66 564 VAL A O 1
ATOM 4646 N N . ALA A 1 565 ? -4.228 -31.985 49.449 1.00 35.31 565 ALA A N 1
ATOM 4647 C CA . ALA A 1 565 ? -4.362 -32.802 48.239 1.00 35.31 565 ALA A CA 1
ATOM 4648 C C . ALA A 1 565 ? -3.484 -34.067 48.250 1.00 35.31 565 ALA A C 1
ATOM 4650 O O . ALA A 1 565 ? -2.419 -34.063 48.864 1.00 35.31 565 ALA A O 1
ATOM 4651 N N . GLU A 1 566 ? -3.850 -35.078 47.452 1.00 34.78 566 GLU A N 1
ATOM 4652 C CA . GLU A 1 566 ? -2.899 -36.083 46.956 1.00 34.78 566 GLU A CA 1
ATOM 4653 C C . GLU A 1 566 ? -3.347 -36.726 45.622 1.00 34.78 566 GLU A C 1
ATOM 4655 O O . GLU A 1 566 ? -4.517 -36.661 45.253 1.00 34.78 566 GLU A O 1
ATOM 4660 N N . LEU A 1 567 ? -2.389 -37.354 44.926 1.00 35.59 567 LEU A N 1
ATOM 4661 C CA . LEU A 1 567 ? -2.538 -38.325 43.824 1.00 35.59 567 LEU A CA 1
ATOM 4662 C C . LEU A 1 567 ? -3.288 -37.913 42.533 1.00 35.59 567 LEU A C 1
ATOM 4664 O O . LEU A 1 567 ? -4.456 -38.235 42.338 1.00 35.59 567 LEU A O 1
ATOM 4668 N N . MET A 1 568 ? -2.524 -37.436 41.541 1.00 38.50 568 MET A N 1
ATOM 4669 C CA . MET A 1 568 ? -2.325 -38.179 40.277 1.00 38.50 568 MET A CA 1
ATOM 4670 C C . MET A 1 568 ? -1.000 -37.780 39.603 1.00 38.50 568 MET A C 1
ATOM 4672 O O . MET A 1 568 ? -0.640 -36.606 39.552 1.00 38.50 568 MET A O 1
ATOM 4676 N N . SER A 1 569 ? -0.269 -38.773 39.096 1.00 36.00 569 SER A N 1
ATOM 4677 C CA . SER A 1 569 ? 1.017 -38.652 38.391 1.00 36.00 569 SER A CA 1
ATOM 4678 C C . SER A 1 569 ? 1.141 -39.760 37.326 1.00 36.00 569 SER A C 1
ATOM 4680 O O . SER A 1 569 ? 0.245 -40.598 37.230 1.00 36.00 569 SER A O 1
ATOM 4682 N N . PHE A 1 570 ? 2.248 -39.774 36.562 1.00 35.09 570 PHE A N 1
ATOM 4683 C CA . PHE A 1 570 ? 2.506 -40.596 35.355 1.00 35.09 570 PHE A CA 1
ATOM 4684 C C . PHE A 1 570 ? 1.685 -40.148 34.108 1.00 35.09 570 PHE A C 1
ATOM 4686 O O . PHE A 1 570 ? 0.519 -39.793 34.230 1.00 35.09 570 PHE A O 1
ATOM 4693 N N . ILE A 1 571 ? 2.215 -40.104 32.871 1.00 37.97 571 ILE A N 1
ATOM 4694 C CA . ILE A 1 571 ? 3.539 -40.511 32.348 1.00 37.97 571 ILE A CA 1
ATOM 4695 C C . ILE A 1 571 ? 4.091 -39.520 31.301 1.00 37.97 571 ILE A C 1
ATOM 4697 O O . ILE A 1 571 ? 3.334 -38.838 30.611 1.00 37.97 571 ILE A O 1
ATOM 4701 N N . ASP A 1 572 ? 5.421 -39.481 31.184 1.00 36.12 572 ASP A N 1
ATOM 4702 C CA . ASP A 1 572 ? 6.197 -38.608 30.295 1.00 36.12 572 ASP A CA 1
ATOM 4703 C C . ASP A 1 572 ? 6.213 -38.982 28.799 1.00 36.12 572 ASP A C 1
ATOM 4705 O O . ASP A 1 572 ? 5.921 -40.099 28.372 1.00 36.12 572 ASP A O 1
ATOM 4709 N N . CYS A 1 573 ? 6.666 -38.012 28.002 1.00 34.59 573 CYS A N 1
ATOM 4710 C CA . CYS A 1 573 ? 6.933 -38.107 26.568 1.00 34.59 573 CYS A CA 1
ATOM 4711 C C . CYS A 1 573 ? 8.367 -38.605 26.255 1.00 34.59 573 CYS A C 1
ATOM 4713 O O . CYS A 1 573 ? 9.329 -38.068 26.813 1.00 34.59 573 CYS A O 1
ATOM 4715 N N . PRO A 1 574 ? 8.558 -39.538 25.299 1.00 55.75 574 PRO A N 1
ATOM 4716 C CA . PRO A 1 574 ? 9.843 -39.783 24.642 1.00 55.75 574 PRO A CA 1
ATOM 4717 C C . PRO A 1 574 ? 9.931 -39.172 23.223 1.00 55.75 574 PRO A C 1
ATOM 4719 O O . PRO A 1 574 ? 8.936 -38.869 22.570 1.00 55.75 574 PRO A O 1
ATOM 4722 N N . LYS A 1 575 ? 11.164 -38.970 22.744 1.00 45.50 575 LYS A N 1
ATOM 4723 C CA . LYS A 1 575 ? 11.510 -38.094 21.605 1.00 45.50 575 LYS A CA 1
ATOM 4724 C C . LYS A 1 575 ? 11.582 -38.820 20.249 1.00 45.50 575 LYS A C 1
ATOM 4726 O O . LYS A 1 575 ? 12.246 -39.848 20.179 1.00 45.50 575 LYS A O 1
ATOM 4731 N N . LEU A 1 576 ? 11.165 -38.111 19.183 1.00 39.97 576 LEU A N 1
ATOM 4732 C CA . LEU A 1 576 ? 11.715 -38.179 17.802 1.00 39.97 576 LEU A CA 1
ATOM 4733 C C . LEU A 1 576 ? 11.497 -39.520 17.029 1.00 39.97 576 LEU A C 1
ATOM 4735 O O . LEU A 1 576 ? 11.097 -40.500 17.651 1.00 39.97 576 LEU A O 1
ATOM 4739 N N . PRO A 1 577 ? 11.663 -39.595 15.678 1.00 51.16 577 PRO A N 1
ATOM 4740 C CA . PRO A 1 577 ? 12.474 -38.741 14.800 1.00 51.16 577 PRO A CA 1
ATOM 4741 C C . PRO A 1 577 ? 11.760 -38.063 13.614 1.00 51.16 577 PRO A C 1
ATOM 4743 O O . PRO A 1 577 ? 10.550 -38.139 13.416 1.00 51.16 577 PRO A O 1
ATOM 4746 N N . GLU A 1 578 ? 12.577 -37.349 12.843 1.00 39.62 578 GLU A N 1
ATOM 4747 C CA . GLU A 1 578 ? 12.233 -36.481 11.720 1.00 39.62 578 GLU A CA 1
ATOM 4748 C C . GLU A 1 578 ? 11.685 -37.243 10.499 1.00 39.62 578 GLU A C 1
ATOM 4750 O O . GLU A 1 578 ? 12.139 -38.339 10.163 1.00 39.62 578 GLU A O 1
ATOM 4755 N N . ARG A 1 579 ? 10.790 -36.596 9.739 1.00 39.00 579 ARG A N 1
ATOM 4756 C CA . ARG A 1 579 ? 10.572 -36.903 8.317 1.00 39.00 579 ARG A CA 1
ATOM 4757 C C . ARG A 1 579 ? 10.508 -35.621 7.499 1.00 39.00 579 ARG A C 1
ATOM 4759 O O . ARG A 1 579 ? 9.551 -34.857 7.581 1.00 39.00 579 ARG A O 1
ATOM 4766 N N . SER A 1 580 ? 11.532 -35.413 6.681 1.00 34.12 580 SER A N 1
ATOM 4767 C CA . SER A 1 580 ? 11.619 -34.326 5.714 1.00 34.12 580 SER A CA 1
ATOM 4768 C C . SER A 1 580 ? 10.704 -34.593 4.514 1.00 34.12 580 SER A C 1
ATOM 4770 O O . SER A 1 580 ? 10.888 -35.552 3.767 1.00 34.12 580 SER A O 1
ATOM 4772 N N . MET A 1 581 ? 9.719 -33.719 4.292 1.00 37.50 581 MET A N 1
ATOM 4773 C CA . MET A 1 581 ? 8.857 -33.780 3.109 1.00 37.50 581 MET A CA 1
ATOM 4774 C C . MET A 1 581 ? 9.370 -32.808 2.039 1.00 37.50 581 MET A C 1
ATOM 4776 O O . MET A 1 581 ? 8.870 -31.698 1.878 1.00 37.50 581 MET A O 1
ATOM 4780 N N . GLN A 1 582 ? 10.425 -33.216 1.326 1.00 36.34 582 GLN A N 1
ATOM 4781 C CA . GLN A 1 582 ? 10.965 -32.445 0.202 1.00 36.34 582 GLN A CA 1
ATOM 4782 C C . GLN A 1 582 ? 9.995 -32.479 -0.988 1.00 36.34 582 GLN A C 1
ATOM 4784 O O . GLN A 1 582 ? 9.846 -33.507 -1.653 1.00 36.34 582 GLN A O 1
ATOM 4789 N N . VAL A 1 583 ? 9.375 -31.339 -1.300 1.00 36.72 583 VAL A N 1
ATOM 4790 C CA . VAL A 1 583 ? 8.641 -31.152 -2.558 1.00 36.72 583 VAL A CA 1
ATOM 4791 C C . VAL A 1 583 ? 9.655 -31.032 -3.696 1.00 36.72 583 VAL A C 1
ATOM 4793 O O . VAL A 1 583 ? 10.342 -30.020 -3.831 1.00 36.72 583 VAL A O 1
ATOM 4796 N N . LYS A 1 584 ? 9.759 -32.077 -4.520 1.00 33.25 584 LYS A N 1
ATOM 4797 C CA . LYS A 1 584 ? 10.610 -32.079 -5.715 1.00 33.25 584 LYS A CA 1
ATOM 4798 C C . LYS A 1 584 ? 9.994 -31.213 -6.818 1.00 33.25 584 LYS A C 1
ATOM 4800 O O . LYS A 1 584 ? 9.140 -31.690 -7.559 1.00 33.25 584 LYS A O 1
ATOM 4805 N N . PHE A 1 585 ? 10.497 -29.995 -6.992 1.00 34.31 585 PHE A N 1
ATOM 4806 C CA . PHE A 1 585 ? 10.531 -29.378 -8.319 1.00 34.31 585 PHE A CA 1
ATOM 4807 C C . PHE A 1 585 ? 11.804 -29.845 -9.027 1.00 34.31 585 PHE A C 1
ATOM 4809 O O . PHE A 1 585 ? 12.906 -29.665 -8.513 1.00 34.31 585 PHE A O 1
ATOM 4816 N N . GLY A 1 586 ? 11.647 -30.510 -10.171 1.00 33.31 586 GLY A N 1
ATOM 4817 C CA . GLY A 1 586 ? 12.776 -31.006 -10.952 1.00 33.31 586 GLY A CA 1
ATOM 4818 C C . GLY A 1 586 ? 13.384 -29.902 -11.810 1.00 33.31 586 GLY A C 1
ATOM 4819 O O . GLY A 1 586 ? 12.704 -29.373 -12.687 1.00 33.31 586 GLY A O 1
ATOM 4820 N N . LEU A 1 587 ? 14.671 -29.612 -11.607 1.00 34.81 587 LEU A N 1
ATOM 4821 C CA . LEU A 1 587 ? 15.495 -29.097 -12.698 1.00 34.81 587 LEU A CA 1
ATOM 4822 C C . LEU A 1 587 ? 15.634 -30.202 -13.752 1.00 34.81 587 LEU A C 1
ATOM 4824 O O . LEU A 1 587 ? 15.856 -31.365 -13.409 1.00 34.81 587 LEU A O 1
ATOM 4828 N N . VAL A 1 588 ? 15.511 -29.828 -15.022 1.00 38.84 588 VAL A N 1
ATOM 4829 C CA . VAL A 1 588 ? 15.863 -30.682 -16.159 1.00 38.84 588 VAL A CA 1
ATOM 4830 C C . VAL A 1 588 ? 17.061 -30.036 -16.838 1.00 38.84 588 VAL A C 1
ATOM 4832 O O . VAL A 1 588 ? 16.908 -29.207 -17.732 1.00 38.84 588 VAL A O 1
ATOM 4835 N N . ASP A 1 589 ? 18.255 -30.403 -16.380 1.00 33.25 589 ASP A N 1
ATOM 4836 C CA . ASP A 1 589 ? 19.485 -30.109 -17.107 1.00 33.25 589 ASP A CA 1
ATOM 4837 C C . ASP A 1 589 ? 19.574 -31.033 -18.328 1.00 33.25 589 ASP A C 1
ATOM 4839 O O . ASP A 1 589 ? 19.448 -32.255 -18.213 1.00 33.25 589 ASP A O 1
ATOM 4843 N N . VAL A 1 590 ? 19.799 -30.451 -19.507 1.00 48.31 590 VAL A N 1
ATOM 4844 C CA . VAL A 1 590 ? 20.103 -31.190 -20.740 1.00 48.31 590 VAL A CA 1
ATOM 4845 C C . VAL A 1 590 ? 21.515 -30.826 -21.179 1.00 48.31 590 VAL A C 1
ATOM 4847 O O . VAL A 1 590 ? 21.765 -29.722 -21.662 1.00 48.31 590 VAL A O 1
ATOM 4850 N N . ASP A 1 591 ? 22.440 -31.772 -21.023 1.00 37.34 591 ASP A N 1
ATOM 4851 C CA . ASP A 1 591 ? 23.800 -31.682 -21.558 1.00 37.34 591 ASP A CA 1
ATOM 4852 C C . ASP A 1 591 ? 23.750 -31.577 -23.097 1.00 37.34 591 ASP A C 1
ATOM 4854 O O . ASP A 1 591 ? 23.372 -32.522 -23.791 1.00 37.34 591 ASP A O 1
ATOM 4858 N N . GLY A 1 592 ? 24.137 -30.419 -23.639 1.00 34.16 592 GLY A N 1
ATOM 4859 C CA . GLY A 1 592 ? 24.087 -30.104 -25.073 1.00 34.16 592 GLY A CA 1
ATOM 4860 C C . GLY A 1 592 ? 25.418 -29.562 -25.587 1.00 34.16 592 GLY A C 1
ATOM 4861 O O . GLY A 1 592 ? 25.539 -28.379 -25.901 1.00 34.16 592 GLY A O 1
ATOM 4862 N N . LYS A 1 593 ? 26.455 -30.406 -25.624 1.00 39.19 593 LYS A N 1
ATOM 4863 C CA . LYS A 1 593 ? 27.814 -29.985 -26.004 1.00 39.19 593 LYS A CA 1
ATOM 4864 C C . LYS A 1 593 ? 27.966 -29.739 -27.508 1.00 39.19 593 LYS A C 1
ATOM 4866 O O . LYS A 1 593 ? 27.495 -30.514 -28.331 1.00 39.19 593 LYS A O 1
ATOM 4871 N N . THR A 1 594 ? 28.760 -28.711 -27.814 1.00 38.09 594 THR A N 1
ATOM 4872 C CA . THR A 1 594 ? 29.497 -28.481 -29.073 1.00 38.09 594 THR A CA 1
ATOM 4873 C C . THR A 1 594 ? 28.717 -28.481 -30.393 1.00 38.09 594 THR A C 1
ATOM 4875 O O . THR A 1 594 ? 28.464 -29.525 -30.982 1.00 38.09 594 THR A O 1
ATOM 4878 N N . ASN A 1 595 ? 28.628 -27.295 -31.001 1.00 33.91 595 ASN A N 1
ATOM 4879 C CA . ASN A 1 595 ? 29.360 -27.083 -32.255 1.00 33.91 595 ASN A CA 1
ATOM 4880 C C . ASN A 1 595 ? 29.819 -25.623 -32.417 1.00 33.91 595 ASN A C 1
ATOM 4882 O O . ASN A 1 595 ? 29.040 -24.682 -32.299 1.00 33.91 595 ASN A O 1
ATOM 4886 N N . HIS A 1 596 ? 31.109 -25.442 -32.702 1.00 37.78 596 HIS A N 1
ATOM 4887 C CA . HIS A 1 596 ? 31.638 -24.237 -33.349 1.00 37.78 596 HIS A CA 1
ATOM 4888 C C . HIS A 1 596 ? 31.416 -24.369 -34.861 1.00 37.78 596 HIS A C 1
ATOM 4890 O O . HIS A 1 596 ? 31.575 -25.481 -35.354 1.00 37.78 596 HIS A O 1
ATOM 4896 N N . VAL A 1 597 ? 31.170 -23.257 -35.580 1.00 35.72 597 VAL A N 1
ATOM 4897 C CA . VAL A 1 597 ? 31.756 -22.882 -36.900 1.00 35.72 597 VAL A CA 1
ATOM 4898 C C . VAL A 1 597 ? 30.955 -21.739 -37.584 1.00 35.72 597 VAL A C 1
ATOM 4900 O O . VAL A 1 597 ? 29.768 -21.572 -37.348 1.00 35.72 597 VAL A O 1
ATOM 4903 N N . PHE A 1 598 ? 31.643 -20.946 -38.424 1.00 32.59 598 PHE A N 1
ATOM 4904 C CA . PHE A 1 598 ? 31.157 -19.900 -39.361 1.00 32.59 598 PHE A CA 1
ATOM 4905 C C . PHE A 1 598 ? 30.488 -18.593 -38.858 1.00 32.59 598 PHE A C 1
ATOM 4907 O O . PHE A 1 598 ? 29.300 -18.344 -39.004 1.00 32.59 598 PHE A O 1
ATOM 4914 N N . LYS A 1 599 ? 31.355 -17.670 -38.411 1.00 36.25 599 LYS A N 1
ATOM 4915 C CA . LYS A 1 599 ? 31.599 -16.313 -38.977 1.00 36.25 599 LYS A CA 1
ATOM 4916 C C . LYS A 1 599 ? 30.552 -15.621 -39.903 1.00 36.25 599 LYS A C 1
ATOM 4918 O O . LYS A 1 599 ? 30.294 -16.114 -40.993 1.00 36.25 599 LYS A O 1
ATOM 4923 N N . LYS A 1 600 ? 30.389 -14.310 -39.608 1.00 37.53 600 LYS A N 1
ATOM 4924 C CA . LYS A 1 600 ? 30.422 -13.100 -40.494 1.00 37.53 600 LYS A CA 1
ATOM 4925 C C . LYS A 1 600 ? 29.138 -12.545 -41.173 1.00 37.53 600 LYS A C 1
ATOM 4927 O O . LYS A 1 600 ? 28.648 -13.167 -42.097 1.00 37.53 600 LYS A O 1
ATOM 4932 N N . ILE A 1 601 ? 28.879 -11.246 -40.882 1.00 38.44 601 ILE A N 1
ATOM 4933 C CA . ILE A 1 601 ? 28.410 -10.131 -41.772 1.00 38.44 601 ILE A CA 1
ATOM 4934 C C . ILE A 1 601 ? 26.979 -10.319 -42.355 1.00 38.44 601 ILE A C 1
ATOM 4936 O O . ILE A 1 601 ? 26.671 -11.369 -42.888 1.00 38.44 601 ILE A O 1
ATOM 4940 N N . ILE A 1 602 ? 26.013 -9.394 -42.243 1.00 35.75 602 ILE A N 1
ATOM 4941 C CA . ILE A 1 602 ? 25.935 -7.986 -42.712 1.00 35.75 602 ILE A CA 1
ATOM 4942 C C . ILE A 1 602 ? 25.274 -7.081 -41.646 1.00 35.75 602 ILE A C 1
ATOM 4944 O O . ILE A 1 602 ? 24.577 -7.575 -40.765 1.00 35.75 602 ILE A O 1
ATOM 4948 N N . ALA A 1 603 ? 25.499 -5.764 -41.729 1.00 43.78 603 ALA A N 1
ATOM 4949 C CA . ALA A 1 603 ? 24.818 -4.746 -40.924 1.00 43.78 603 ALA A CA 1
ATOM 4950 C C . ALA A 1 603 ? 23.802 -3.935 -41.751 1.00 43.78 603 ALA A C 1
ATOM 4952 O O . ALA A 1 603 ? 24.051 -3.672 -42.928 1.00 43.78 603 ALA A O 1
ATOM 4953 N N . ASN A 1 604 ? 22.720 -3.513 -41.095 1.00 37.97 604 ASN A N 1
ATOM 4954 C CA . ASN A 1 604 ? 21.968 -2.265 -41.288 1.00 37.97 604 ASN A CA 1
ATOM 4955 C C . ASN A 1 604 ? 21.166 -2.000 -40.004 1.00 37.97 604 ASN A C 1
ATOM 4957 O O . ASN A 1 604 ? 20.770 -3.007 -39.372 1.00 37.97 604 ASN A O 1
#

Solvent-accessible surface area (backbone atoms only — not comparable to full-atom values): 37660 Å² total; per-residue (Å²): 138,77,96,84,88,82,86,87,85,86,84,87,80,90,84,88,86,89,82,91,84,79,88,82,91,81,92,78,85,82,90,79,78,89,75,87,76,81,83,82,79,95,75,83,85,83,80,84,76,81,86,91,79,88,86,81,89,82,90,82,78,95,75,89,79,85,78,53,72,65,59,49,50,55,49,51,54,57,66,51,49,56,52,59,54,49,52,54,50,50,52,51,49,54,52,52,48,51,54,50,49,54,50,52,56,56,54,74,70,36,57,88,38,75,66,36,48,51,49,52,56,49,53,55,49,51,49,50,51,52,51,55,49,50,52,48,54,49,49,56,53,49,53,52,48,51,52,49,50,53,52,48,51,54,51,51,52,51,49,52,54,54,50,57,66,33,66,69,45,46,51,50,51,54,51,50,52,49,51,52,54,51,50,54,50,48,54,53,50,54,53,49,50,55,52,50,54,55,48,55,53,53,50,49,53,51,54,57,46,57,54,45,52,66,46,49,56,62,48,48,69,60,45,60,79,73,51,64,68,70,54,51,57,59,50,50,52,56,48,49,55,53,52,51,52,47,53,50,54,54,50,50,52,49,56,49,51,52,51,53,51,49,52,54,51,52,55,50,48,52,51,52,58,47,58,49,50,54,50,49,55,62,43,51,56,57,48,51,54,53,49,50,52,51,50,54,51,51,51,51,52,56,49,51,52,47,54,52,50,52,48,50,52,50,53,50,53,52,52,51,51,50,51,52,50,52,53,48,54,50,51,53,49,51,58,48,48,59,48,52,51,52,52,49,51,52,51,49,53,52,50,50,55,48,52,50,52,50,47,63,48,48,60,49,50,52,51,55,50,49,57,52,48,52,56,48,52,51,53,48,53,49,52,50,51,54,49,52,49,52,52,49,52,54,50,50,52,51,52,52,47,56,52,46,54,50,51,50,53,53,49,49,56,51,47,54,55,49,51,53,48,52,51,53,48,53,51,48,53,49,52,52,50,52,50,50,54,51,50,51,51,53,49,52,52,53,48,55,56,47,53,56,52,49,53,48,47,52,55,57,51,49,56,47,52,52,52,52,49,52,53,47,51,55,51,49,53,51,53,50,56,49,50,54,48,50,54,51,47,54,50,53,47,53,55,48,62,70,56,65,82,72,73,84,85,86,88,92,91,95,97,96,98,99,94,100,100,97,99,97,97,98,96,95,98,98,99,97,96,98,95,98,97,98,97,98,97,99,95,90,94,92,93,92,94,90,95,90,88,91,91,89,88,84,88,89,86,89,82,90,88,80,87,85,88,85,90,88,80,88,82,87,88,86,81,87,85,90,80,87,84,80,82,83,78,78,84,82,86,75,94,79,82,84,82,89,84,84,85,82,89,86,89,133

Radius of gyration: 108.42 Å; Cα contacts (8 Å, |Δi|>4): 13; chains: 1; bounding box: 229×227×278 Å

Sequence (604 aa):
MSDRQLRSILASEYVPNSAKGQMNLILLLPKIYLFVRIAASPAQNDACSELGRNANQCNSLRKVKVLSQEEWKRLNAKLHGDDAENAKLEEKRLANEKLRQTSQEMVKHWTNTFLGSRQKKLDERAKRLADEEAARVAIDIEEAKLQAEQRKAAIEEAKLKMYYQTDQMKQLHSALLLTEVLQERNAQLELKELCERTKGDKEKVLVEQWKRDLAEDKYFVTFIKRGCSPLIEFTGHRMKERIEAKKLEESEKLAEREKLLRIAAEDEEERKRFIQRERELGLDLKSDYKEQMKRNQKMKEIERLKEEEEEEQCRIFAAAKRKMTTMRVLKEREMFKAREEQMEQIKNFLSEQLKLKYKDEEERYVRASAEKQETENLREAEKAKLLAQRIAEINAHRLEEIQRHRKEEEAEKLAELEELRIRNEAMRAANEYEAACQADRAAKLKALSKEYMELKKQQDDSKKLERETEIRLAGVGNKLAQKEREIFLDYSKRARWIVYQGVKRHRNGIVCFSQETVQSSLPRASILGDQKHESSPDRSKVVTCEKLPPPLRGAEQDMDTQMVAELMSFIDCPKLPERSMQVKFGLVDVDGKTNHVFKKIIAN

pLDDT: mean 70.48, std 21.52, range [29.12, 98.38]

Mean predicted aligned error: 24.8 Å

Organism: Clonorchis sinensis (NCBI:txid79923)

Secondary structure (DSSP, 8-state):
-------------------------------PPP-----------------------------PPPPPHHHHHHHHHHHHHHHHHHHHHHHHHHHHHHHHHHHHHHHHT-TTSHHHHHHHHHHHHHHHHHHHHHHHHHHHHHHHHHHHHHHHHHHHHHHHHHHHTSHHHHHHHHHHHHHHHHHHHHHHHHHHHHHHHHHHHHHHHHHHHHHHHHHHHHHHHHHHHHHTTHHHHHHHHHHHHHHHHHHHHHHHHHHHHHHHHHHHHHHHHHHHHHHHHHHHHHHHHHHHHHHHHHHHHHHHHHHHHHHHHHHHHHHHHHHHHHHHHHHHHHHHHHHHHHHHHHHHHHHHHHHHHHHHHHHHHHHHHHHHHHHHHHHHHHHHHHHHHHHHHHHHHHHHHHHHHHHHHHHHHHHHHHHHHHHHHHHHHHHHHHHHHHHHHHHHHHHHHHHHHHHHHHHHHHHHHHHHHHHHHHHHHHHHHHHHHHHHHHHHHHHHHHHHHHHTTS---------------------------------------------------------------------PPPP---------PPP-----------------